Protein AF-0000000073274415 (afdb_homodimer)

Foldseek 3Di:
DPDQQWAAAEEEEPDPAFFPLVVLLVVLCCVLCVVQVQDCVCVVVDPDCPQPQVLVVLVRSCVVGNGDDDDSVVSNVSSLVSSLVVCLVVVGGFPQNCVLLVQCVVVNHAYEYFGQHDQVSVVVNCVSVVNPVSHQYYFYCPPPPDGFVAQVRVCVSCVSVVHQLCNYEYEEADLRVQNNSVNSNHQYEYQHAPVCLPPPSCVSHPYYDPHSNPDDPVSGGD/DPDQQWAAAEEEEPDPAFFPLVVLLVVLCCVLCVVQVQDCVCVVVFPDCPQPQVLVVLVRSCVVGNGDDDDSVVSNVSSLVSSLVVCLVVVGGFPQNCVLLVQCVVVNHAYEYFGQHDQVSVVVNCVSVVNVVSHQYYFYCPPPPDGFVAQVRVCVSCVSVVHQLCNYEYEEADLRVQNNSVNSNHQYEYQHDPVCLPPPSCVSHPYYDPHSNPDDPVSGGD

pLDDT: mean 95.83, std 7.49, range [30.83, 98.94]

Structure (mmCIF, N/CA/C/O backbone):
data_AF-0000000073274415-model_v1
#
loop_
_entity.id
_entity.type
_entity.pdbx_description
1 polymer Phosphatase
#
loop_
_atom_site.group_PDB
_atom_site.id
_atom_site.type_symbol
_atom_site.label_atom_id
_atom_site.label_alt_id
_atom_site.label_comp_id
_atom_site.label_asym_id
_atom_site.label_entity_id
_atom_site.label_seq_id
_atom_site.pdbx_PDB_ins_code
_atom_site.Cartn_x
_atom_site.Cartn_y
_atom_site.Cartn_z
_atom_site.occupancy
_atom_site.B_iso_or_equiv
_atom_site.auth_seq_id
_atom_site.auth_comp_id
_atom_site.auth_asym_id
_atom_site.auth_atom_id
_atom_site.pdbx_PDB_model_num
ATOM 1 N N . MET A 1 1 ? 24.406 15.711 -7.355 1 30.83 1 MET A N 1
ATOM 2 C CA . MET A 1 1 ? 23.922 14.336 -7.504 1 30.83 1 MET A CA 1
ATOM 3 C C . MET A 1 1 ? 22.609 14.133 -6.77 1 30.83 1 MET A C 1
ATOM 5 O O . MET A 1 1 ? 22.484 14.484 -5.598 1 30.83 1 MET A O 1
ATOM 9 N N . SER A 1 2 ? 21.469 14.266 -7.465 1 41.31 2 SER A N 1
ATOM 10 C CA . SER A 1 2 ? 20.156 14.062 -6.863 1 41.31 2 SER A CA 1
ATOM 11 C C . SER A 1 2 ? 20.156 12.867 -5.922 1 41.31 2 SER A C 1
ATOM 13 O O . SER A 1 2 ? 20.688 11.805 -6.262 1 41.31 2 SER A O 1
ATOM 15 N N . PHE A 1 3 ? 20.328 13.109 -4.688 1 52.19 3 PHE A N 1
ATOM 16 C CA . PHE A 1 3 ? 20.453 12.039 -3.697 1 52.19 3 PHE A CA 1
ATOM 17 C C . PHE A 1 3 ? 19.406 10.953 -3.947 1 52.19 3 PHE A C 1
ATOM 19 O O . PHE A 1 3 ? 18.203 11.234 -4.008 1 52.19 3 PHE A O 1
ATOM 26 N N . LYS A 1 4 ? 19.812 9.984 -4.641 1 68.94 4 LYS A N 1
ATOM 27 C CA . LYS A 1 4 ? 19.016 8.758 -4.77 1 68.94 4 LYS A CA 1
ATOM 28 C C . LYS A 1 4 ? 19.484 7.695 -3.781 1 68.94 4 LYS A C 1
ATOM 30 O O . LYS A 1 4 ? 20.688 7.445 -3.654 1 68.94 4 LYS A O 1
ATOM 35 N N . LEU A 1 5 ? 18.625 7.34 -2.965 1 81.69 5 LEU A N 1
ATOM 36 C CA . LEU A 1 5 ? 19 6.273 -2.041 1 81.69 5 LEU A CA 1
ATOM 37 C C . LEU A 1 5 ? 19.5 5.043 -2.799 1 81.69 5 LEU A C 1
ATOM 39 O O . LEU A 1 5 ? 18.906 4.645 -3.801 1 81.69 5 LEU A O 1
ATOM 43 N N . PRO A 1 6 ? 20.688 4.602 -2.436 1 91.06 6 PRO A N 1
ATOM 44 C CA . PRO A 1 6 ? 21.2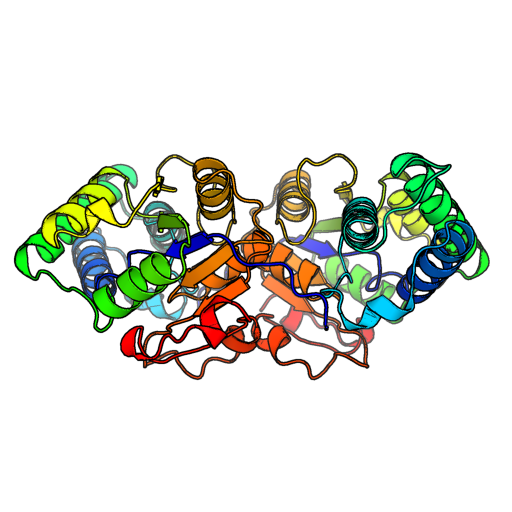5 3.465 -3.162 1 91.06 6 PRO A CA 1
ATOM 45 C C . PRO A 1 6 ? 20.391 2.209 -3.059 1 91.06 6 PRO A C 1
ATOM 47 O O . PRO A 1 6 ? 19.859 1.899 -1.981 1 91.06 6 PRO A O 1
ATOM 50 N N . ILE A 1 7 ? 20.266 1.535 -4.113 1 97.06 7 ILE A N 1
ATOM 51 C CA . ILE A 1 7 ? 19.578 0.253 -4.137 1 97.06 7 ILE A CA 1
ATOM 52 C C . ILE A 1 7 ? 20.547 -0.872 -3.82 1 97.06 7 ILE A C 1
ATOM 54 O O . ILE A 1 7 ? 21.625 -0.966 -4.438 1 97.06 7 ILE A O 1
ATOM 58 N N . GLU A 1 8 ? 20.109 -1.743 -2.85 1 98.38 8 GLU A N 1
ATOM 59 C CA . GLU A 1 8 ? 21.016 -2.785 -2.375 1 98.38 8 GLU A CA 1
ATOM 60 C C . GLU A 1 8 ? 20.422 -4.172 -2.572 1 98.38 8 GLU A C 1
ATOM 62 O O . GLU A 1 8 ? 21.125 -5.18 -2.488 1 98.38 8 GLU A O 1
ATOM 67 N N . ALA A 1 9 ? 19.156 -4.242 -2.854 1 98.88 9 ALA A N 1
ATOM 68 C CA . ALA A 1 9 ? 18.484 -5.531 -2.973 1 98.88 9 ALA A CA 1
ATOM 69 C C . ALA A 1 9 ? 17.344 -5.465 -3.984 1 98.88 9 ALA A C 1
ATOM 71 O O . ALA A 1 9 ? 16.734 -4.41 -4.172 1 98.88 9 ALA A O 1
ATOM 72 N N . ALA A 1 10 ? 17.125 -6.543 -4.645 1 98.94 10 ALA A N 1
ATOM 73 C CA . ALA A 1 10 ? 15.992 -6.75 -5.551 1 98.94 10 ALA A CA 1
ATOM 74 C C . ALA A 1 10 ? 15.078 -7.863 -5.047 1 98.94 10 ALA A C 1
ATOM 76 O O . ALA A 1 10 ? 15.539 -8.977 -4.766 1 98.94 10 ALA A O 1
ATOM 77 N N . ILE A 1 11 ? 13.852 -7.574 -4.91 1 98.94 11 ILE A N 1
ATOM 78 C CA . ILE A 1 11 ? 12.883 -8.547 -4.426 1 98.94 11 ILE A CA 1
ATOM 79 C C . ILE A 1 11 ? 11.883 -8.875 -5.531 1 98.94 11 ILE A C 1
ATOM 81 O O . ILE A 1 11 ? 11.188 -7.992 -6.039 1 98.94 11 ILE A O 1
ATOM 85 N N . PHE A 1 12 ? 11.781 -10.141 -5.906 1 98.94 12 PHE A N 1
ATOM 86 C CA . PHE A 1 12 ? 10.977 -10.609 -7.027 1 98.94 12 PHE A CA 1
ATOM 87 C C . PHE A 1 12 ? 9.695 -11.273 -6.535 1 98.94 12 PHE A C 1
ATOM 89 O O . PHE A 1 12 ? 9.719 -12.031 -5.562 1 98.94 12 PHE A O 1
ATOM 96 N N . ASP A 1 13 ? 8.656 -11.008 -7.254 1 98.81 13 ASP A N 1
ATOM 97 C CA . ASP A 1 13 ? 7.473 -11.859 -7.168 1 98.81 13 ASP A CA 1
ATOM 98 C C . ASP A 1 13 ? 7.676 -13.164 -7.93 1 98.81 13 ASP A C 1
ATOM 100 O O . ASP A 1 13 ? 8.695 -13.352 -8.594 1 98.81 13 ASP A O 1
ATOM 104 N N . MET A 1 14 ? 6.723 -14.109 -7.672 1 98.75 14 MET A N 1
ATOM 105 C CA . MET A 1 14 ? 6.855 -15.367 -8.398 1 98.75 14 MET A CA 1
ATOM 106 C C . MET A 1 14 ? 5.789 -15.484 -9.484 1 98.75 14 MET A C 1
ATOM 108 O O . MET A 1 14 ? 6.086 -15.344 -10.672 1 98.75 14 MET A O 1
ATOM 112 N N . ASP A 1 15 ? 4.512 -15.562 -9.062 1 98.31 15 ASP A N 1
ATOM 113 C CA . ASP A 1 15 ? 3.4 -15.82 -9.977 1 98.31 15 ASP A CA 1
ATOM 114 C C . ASP A 1 15 ? 3.145 -14.617 -10.883 1 98.31 15 ASP A C 1
ATOM 116 O O . ASP A 1 15 ? 2.85 -13.523 -10.398 1 98.31 15 ASP A O 1
ATOM 120 N N . GLY A 1 16 ? 3.283 -14.867 -12.172 1 97.75 16 GLY A N 1
ATOM 121 C CA . GLY A 1 16 ? 3.059 -13.82 -13.148 1 97.75 16 GLY A CA 1
ATOM 122 C C . GLY A 1 16 ? 4.309 -13.023 -13.469 1 97.75 16 GLY A C 1
ATOM 123 O O . GLY A 1 16 ? 4.301 -12.172 -14.359 1 97.75 16 GLY A O 1
ATOM 124 N N . LEU A 1 17 ? 5.40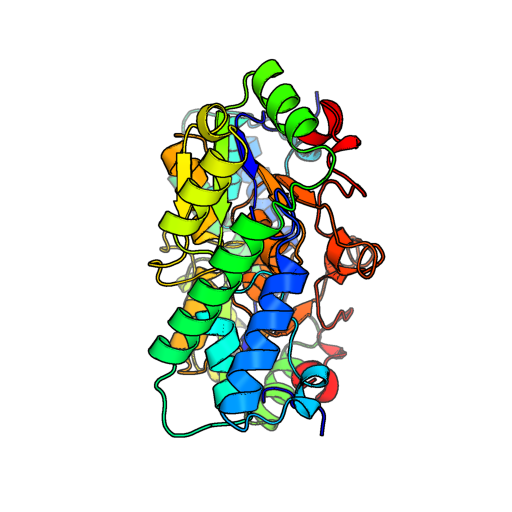6 -13.336 -12.719 1 98.62 17 LEU A N 1
ATOM 125 C CA . LEU A 1 17 ? 6.66 -12.617 -12.938 1 98.62 17 LEU A CA 1
ATOM 126 C C . LEU A 1 17 ? 7.781 -13.586 -13.297 1 98.62 17 LEU A C 1
ATOM 128 O O . LEU A 1 17 ? 8.398 -13.461 -14.352 1 98.62 17 LEU A O 1
ATOM 132 N N . LEU A 1 18 ? 8.086 -14.602 -12.445 1 98.75 18 LEU A N 1
ATOM 133 C CA . LEU A 1 18 ? 9.078 -15.617 -12.766 1 98.75 18 LEU A CA 1
ATOM 134 C C . LEU A 1 18 ? 8.477 -16.719 -13.633 1 98.75 18 LEU A C 1
ATOM 136 O O . LEU A 1 18 ? 9.117 -17.219 -14.555 1 98.75 18 LEU A O 1
ATOM 140 N N . ILE A 1 19 ? 7.23 -17.047 -13.258 1 98.62 19 ILE A N 1
ATOM 141 C CA . ILE A 1 19 ? 6.547 -18.094 -14.008 1 98.62 19 ILE A CA 1
ATOM 142 C C . ILE A 1 19 ? 5.176 -17.594 -14.461 1 98.62 19 ILE A C 1
ATOM 144 O O . ILE A 1 19 ? 4.543 -16.781 -13.766 1 98.62 19 ILE A O 1
ATOM 148 N N . ASP A 1 20 ? 4.691 -18.141 -15.578 1 97.88 20 ASP A N 1
ATOM 149 C CA . ASP A 1 20 ? 3.352 -17.859 -16.078 1 97.88 20 ASP A CA 1
ATOM 150 C C . ASP A 1 20 ? 2.324 -18.797 -15.445 1 97.88 20 ASP A C 1
ATOM 152 O O . ASP A 1 20 ? 1.723 -19.625 -16.141 1 97.88 20 ASP A O 1
ATOM 156 N N . SER A 1 21 ? 2.076 -18.594 -14.211 1 97.56 21 SER A N 1
ATOM 157 C CA . SER A 1 21 ? 1.204 -19.484 -13.445 1 97.56 21 SER A CA 1
ATOM 158 C C . SER A 1 21 ? -0.229 -18.969 -13.422 1 97.56 21 SER A C 1
ATOM 160 O O . SER A 1 21 ? -1.149 -19.688 -13.031 1 97.56 21 SER A O 1
ATOM 162 N N . GLU A 1 22 ? -0.501 -17.734 -13.859 1 95.94 22 GLU A N 1
ATOM 163 C CA . GLU A 1 22 ? -1.803 -17.078 -13.734 1 95.94 22 GLU A CA 1
ATOM 164 C C . GLU A 1 22 ? -2.889 -17.875 -14.453 1 95.94 22 GLU A C 1
ATOM 166 O O . GLU A 1 22 ? -3.969 -18.094 -13.906 1 95.94 22 GLU A O 1
ATOM 171 N N . PRO A 1 23 ? -2.615 -18.422 -15.68 1 96.25 23 PRO A N 1
ATOM 172 C CA . PRO A 1 23 ? -3.625 -19.25 -16.344 1 96.25 23 PRO A CA 1
ATOM 173 C C . PRO A 1 23 ? -3.928 -20.531 -15.562 1 96.25 23 PRO A C 1
ATOM 175 O O . PRO A 1 23 ? -5.055 -21.031 -15.617 1 96.25 23 PRO A O 1
ATOM 178 N N . PHE A 1 24 ? -2.943 -21.078 -14.844 1 97.94 24 PHE A N 1
ATOM 179 C CA . PHE A 1 24 ? -3.152 -22.297 -14.062 1 97.94 24 PHE A CA 1
ATOM 180 C C . PHE A 1 24 ? -4.02 -22 -12.836 1 97.94 24 PHE A C 1
ATOM 182 O O . PHE A 1 24 ? -4.875 -22.812 -12.477 1 97.94 24 PHE A O 1
ATOM 189 N N . TRP A 1 25 ? -3.836 -20.891 -12.195 1 96.94 25 TRP A N 1
ATOM 190 C CA . TRP A 1 25 ? -4.699 -20.484 -11.086 1 96.94 25 TRP A CA 1
ATOM 191 C C . TRP A 1 25 ? -6.141 -20.312 -11.555 1 96.94 25 TRP A C 1
ATOM 193 O O . TRP A 1 25 ? -7.07 -20.797 -10.906 1 96.94 25 TRP A O 1
ATOM 203 N N . ALA A 1 26 ? -6.277 -19.641 -12.68 1 94.75 26 ALA A N 1
ATOM 204 C CA . ALA A 1 26 ? -7.609 -19.453 -13.25 1 94.75 26 ALA A CA 1
ATOM 205 C C . ALA A 1 26 ? -8.273 -20.797 -13.531 1 94.75 26 ALA A C 1
ATOM 207 O O . ALA A 1 26 ? -9.445 -21 -13.227 1 94.75 26 ALA A O 1
ATOM 208 N N . GLN A 1 27 ? -7.527 -21.672 -14.117 1 96.81 27 GLN A N 1
ATOM 209 C CA . GLN A 1 27 ? -8.031 -23 -14.43 1 96.81 27 GLN A CA 1
ATOM 210 C C . GLN A 1 27 ? -8.422 -23.75 -13.164 1 96.81 27 GLN A C 1
ATOM 212 O O . GLN A 1 27 ? -9.5 -24.359 -13.102 1 96.81 27 GLN A O 1
ATOM 217 N N . ALA A 1 28 ? -7.535 -23.766 -12.203 1 97.38 28 ALA A N 1
ATOM 218 C CA . ALA A 1 28 ? -7.801 -24.453 -10.938 1 97.38 28 ALA A CA 1
ATOM 219 C C . ALA A 1 28 ? -9.047 -23.891 -10.258 1 97.38 28 ALA A C 1
ATOM 221 O O . ALA A 1 28 ? -9.883 -24.641 -9.766 1 97.38 28 ALA A O 1
ATOM 222 N N . GLU A 1 29 ? -9.195 -22.547 -10.219 1 95.5 29 GLU A N 1
ATOM 223 C CA . GLU A 1 29 ? -10.375 -21.906 -9.664 1 95.5 29 GLU A CA 1
ATOM 224 C C . GLU A 1 29 ? -11.648 -22.344 -10.375 1 95.5 29 GLU A C 1
ATOM 226 O O . GLU A 1 29 ? -12.625 -22.734 -9.734 1 95.5 29 GLU A O 1
ATOM 231 N N . HIS A 1 30 ? -11.578 -22.297 -11.672 1 95.12 30 HIS A N 1
ATOM 232 C CA . HIS A 1 30 ? -12.734 -22.703 -12.469 1 95.12 30 HIS A CA 1
ATOM 233 C C . HIS A 1 30 ? -13.133 -24.156 -12.172 1 95.12 30 HIS A C 1
ATOM 235 O O . HIS A 1 30 ? -14.312 -24.438 -11.961 1 95.12 30 HIS A O 1
ATOM 241 N N . GLU A 1 31 ? -12.195 -25.047 -12.172 1 96.69 31 GLU A N 1
ATOM 242 C CA . GLU A 1 31 ? -12.453 -26.469 -11.945 1 96.69 31 GLU A CA 1
ATOM 243 C C . GLU A 1 31 ? -13.047 -26.703 -10.555 1 96.69 31 GLU A C 1
ATOM 245 O O . GLU A 1 31 ? -14.062 -27.391 -10.422 1 96.69 31 GLU A O 1
ATOM 250 N N . VAL A 1 32 ? -12.484 -26.109 -9.531 1 96.56 32 VAL A N 1
ATOM 251 C CA . VAL A 1 32 ? -12.906 -26.344 -8.148 1 96.56 32 VAL A CA 1
ATOM 252 C C . VAL A 1 32 ? -14.258 -25.672 -7.902 1 96.56 32 VAL A C 1
ATOM 254 O O . VAL A 1 32 ? -15.18 -26.281 -7.379 1 96.56 32 VAL A O 1
ATOM 257 N N . PHE A 1 33 ? -14.453 -24.438 -8.32 1 95.69 33 PHE A N 1
ATOM 258 C CA . PHE A 1 33 ? -15.68 -23.688 -8.07 1 95.69 33 PHE A CA 1
ATOM 259 C C . PHE A 1 33 ? -16.844 -24.312 -8.836 1 95.69 33 PHE A C 1
ATOM 261 O O . PHE A 1 33 ? -17.969 -24.359 -8.328 1 95.69 33 PHE A O 1
ATOM 268 N N . ALA A 1 34 ? -16.531 -24.781 -10.023 1 94.19 34 ALA A N 1
ATOM 269 C CA . ALA A 1 34 ? -17.578 -25.453 -10.797 1 94.19 34 ALA A CA 1
ATOM 270 C C . ALA A 1 34 ? -18.094 -26.688 -10.055 1 94.19 34 ALA A C 1
ATOM 272 O O . ALA A 1 34 ? -19.312 -26.922 -10.016 1 94.19 34 ALA A O 1
ATOM 273 N N . GLN A 1 35 ? -17.234 -27.406 -9.508 1 95.38 35 GLN A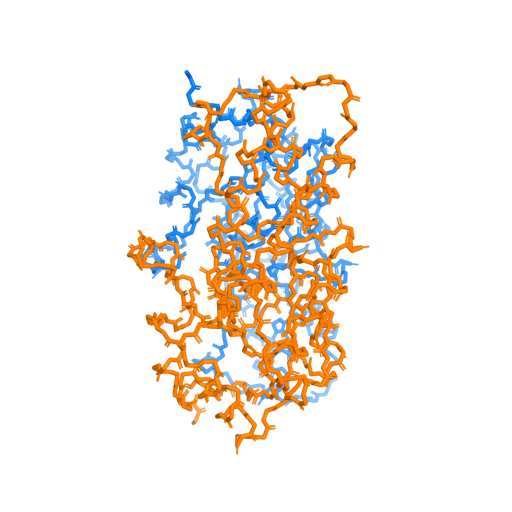 N 1
ATOM 274 C CA . GLN A 1 35 ? -17.609 -28.609 -8.766 1 95.38 35 GLN A CA 1
ATOM 275 C C . GLN A 1 35 ? -18.406 -28.25 -7.512 1 95.38 35 GLN A C 1
ATOM 277 O O . GLN A 1 35 ? -19.234 -29.031 -7.059 1 95.38 35 GLN A O 1
ATOM 282 N N . LEU A 1 36 ? -18.219 -27.062 -7.02 1 95.56 36 LEU A N 1
ATOM 283 C CA . LEU A 1 36 ? -18.844 -26.656 -5.762 1 95.56 36 LEU A CA 1
ATOM 284 C C . LEU A 1 36 ? -20.141 -25.906 -6.012 1 95.56 36 LEU A C 1
ATOM 286 O O . LEU A 1 36 ? -20.812 -25.484 -5.066 1 95.56 36 LEU A O 1
ATOM 290 N N . GLY A 1 37 ? -20.453 -25.672 -7.289 1 95.19 37 GLY A N 1
ATOM 291 C CA . GLY A 1 37 ? -21.688 -25 -7.629 1 95.19 37 GLY A CA 1
ATOM 292 C C . GLY A 1 37 ? -21.609 -23.5 -7.516 1 95.19 37 GLY A C 1
ATOM 293 O O . GLY A 1 37 ? -22.625 -22.812 -7.383 1 95.19 37 GLY A O 1
ATOM 294 N N . VAL A 1 38 ? -20.422 -23 -7.445 1 94.56 38 VAL A N 1
ATOM 295 C CA . VAL A 1 38 ? -20.219 -21.547 -7.391 1 94.56 38 VAL A CA 1
ATOM 296 C C . VAL A 1 38 ? -20.688 -20.922 -8.695 1 94.56 38 VAL A C 1
ATOM 298 O O . VAL A 1 38 ? -20.422 -21.438 -9.781 1 94.56 38 VAL A O 1
ATOM 301 N N . ASP A 1 39 ? -21.375 -19.844 -8.664 1 93.38 39 ASP A N 1
ATOM 302 C CA . ASP A 1 39 ? -21.844 -19.109 -9.828 1 93.38 39 ASP A CA 1
ATOM 303 C C . ASP A 1 39 ? -20.719 -18.281 -10.461 1 93.38 39 ASP A C 1
ATOM 305 O O . ASP A 1 39 ? -20.516 -17.125 -10.109 1 93.38 39 ASP A O 1
ATOM 309 N N . LEU A 1 40 ? -20.109 -18.781 -11.391 1 91.31 40 LEU A N 1
ATOM 310 C CA . LEU A 1 40 ? -18.922 -18.188 -12 1 91.31 40 LEU A CA 1
ATOM 311 C C . LEU A 1 40 ? -19.312 -16.984 -12.867 1 91.31 40 LEU A C 1
ATOM 313 O O . LEU A 1 40 ? -18.438 -16.203 -13.266 1 91.31 40 LEU A O 1
ATOM 317 N N . SER A 1 41 ? -20.547 -16.812 -13.164 1 89.5 41 SER A N 1
ATOM 318 C CA . SER A 1 41 ? -21 -15.672 -13.945 1 89.5 41 SER A CA 1
ATOM 319 C C . SER A 1 41 ? -20.828 -14.375 -13.18 1 89.5 41 SER A C 1
ATOM 321 O O . SER A 1 41 ? -20.891 -13.289 -13.758 1 89.5 41 SER A O 1
ATOM 323 N N . LEU A 1 42 ? -20.5 -14.508 -11.93 1 88.81 42 LEU A N 1
ATOM 324 C CA . LEU A 1 42 ? -20.328 -13.336 -11.07 1 88.81 42 LEU A CA 1
ATOM 325 C C . LEU A 1 42 ? -18.922 -12.781 -11.18 1 88.81 42 LEU A C 1
ATOM 327 O O . LEU A 1 42 ? -18.609 -11.742 -10.578 1 88.81 42 LEU A O 1
ATOM 331 N N . ALA A 1 43 ? -18.078 -13.383 -11.945 1 86.69 43 ALA A N 1
ATOM 332 C CA . ALA A 1 43 ? -16.672 -13.031 -12.023 1 86.69 43 ALA A CA 1
ATOM 333 C C . ALA A 1 43 ? -16.484 -11.57 -12.422 1 86.69 43 ALA A C 1
ATOM 335 O O . ALA A 1 43 ? -15.625 -10.875 -11.875 1 86.69 43 ALA A O 1
ATOM 336 N N . ASP A 1 44 ? -17.297 -11.086 -13.258 1 83.19 44 ASP A N 1
ATOM 337 C CA . ASP A 1 44 ? -17.172 -9.719 -13.773 1 83.19 44 ASP A CA 1
ATOM 338 C C . ASP A 1 44 ? -17.516 -8.695 -12.695 1 83.19 44 ASP A C 1
ATOM 340 O O . ASP A 1 44 ? -17.156 -7.523 -12.812 1 83.19 44 ASP A O 1
ATOM 344 N N . SER A 1 45 ? -18.203 -9.164 -11.719 1 80.38 45 SER A N 1
ATOM 345 C CA . SER A 1 45 ? -18.625 -8.258 -10.656 1 80.38 45 SER A CA 1
ATOM 346 C C . SER A 1 45 ? -17.656 -8.289 -9.492 1 80.38 45 SER A C 1
ATOM 348 O O . SER A 1 45 ? -17.797 -7.516 -8.539 1 80.38 45 SER A O 1
ATOM 350 N N . MET A 1 46 ? -16.672 -9.102 -9.617 1 84.06 46 MET A N 1
ATOM 351 C CA . MET A 1 46 ? -15.703 -9.258 -8.539 1 84.06 46 MET A CA 1
ATOM 352 C C . MET A 1 46 ? -14.555 -8.266 -8.68 1 84.06 46 MET A C 1
ATOM 354 O O . MET A 1 46 ? -14.211 -7.863 -9.789 1 84.06 46 MET A O 1
ATOM 358 N N . PRO A 1 47 ? -14.008 -7.793 -7.492 1 81.88 47 PRO A N 1
ATOM 359 C CA . PRO A 1 47 ? -12.781 -7.004 -7.602 1 81.88 47 PRO A CA 1
ATOM 360 C C . PRO A 1 47 ? -11.633 -7.789 -8.234 1 81.88 47 PRO A C 1
ATOM 362 O O . PRO A 1 47 ? -11.727 -9.008 -8.398 1 81.88 47 PRO A O 1
ATOM 365 N N . ASP A 1 48 ? -10.617 -7.016 -8.617 1 84.12 48 ASP A N 1
ATOM 366 C CA . ASP A 1 48 ? -9.406 -7.652 -9.125 1 84.12 48 ASP A CA 1
ATOM 367 C C . ASP A 1 48 ? -8.781 -8.562 -8.07 1 84.12 48 ASP A C 1
ATOM 369 O O . ASP A 1 48 ? -8.516 -8.125 -6.945 1 84.12 48 ASP A O 1
ATOM 373 N N . THR A 1 49 ? -8.508 -9.797 -8.5 1 88.31 49 THR A N 1
ATOM 374 C CA . THR A 1 49 ? -8 -10.758 -7.523 1 88.31 49 THR A CA 1
ATOM 375 C C . THR A 1 49 ? -6.57 -11.164 -7.859 1 88.31 49 THR A C 1
ATOM 377 O O . THR A 1 49 ? -5.953 -11.938 -7.125 1 88.31 49 THR A O 1
ATOM 380 N N . VAL A 1 50 ? -6.078 -10.656 -9.016 1 88.44 50 VAL A N 1
ATOM 381 C CA . VAL A 1 50 ? -4.715 -11.023 -9.383 1 88.44 50 VAL A CA 1
ATOM 382 C C . VAL A 1 50 ? -3.736 -10.531 -8.32 1 88.44 50 VAL A C 1
ATOM 384 O O . VAL A 1 50 ? -3.818 -9.383 -7.879 1 88.44 50 VAL A O 1
ATOM 387 N N . GLY A 1 51 ? -2.867 -11.453 -7.875 1 90.31 51 GLY A N 1
ATOM 388 C CA . GLY A 1 51 ? -1.877 -11.117 -6.863 1 90.31 51 GLY A CA 1
ATOM 389 C C . GLY A 1 51 ? -2.348 -11.406 -5.449 1 90.31 51 GLY A C 1
ATOM 390 O O . GLY A 1 51 ? -1.546 -11.414 -4.512 1 90.31 51 GLY A O 1
ATOM 391 N N . LEU A 1 52 ? -3.652 -11.648 -5.262 1 94.12 52 LEU A N 1
ATOM 392 C CA . LEU A 1 52 ? -4.164 -11.992 -3.936 1 94.12 52 LEU A CA 1
ATOM 393 C C . LEU A 1 52 ? -3.783 -13.422 -3.559 1 94.12 52 LEU A C 1
ATOM 395 O O . LEU A 1 52 ? -3.701 -14.297 -4.422 1 94.12 52 LEU A O 1
ATOM 399 N N . ARG A 1 53 ? -3.584 -13.531 -2.264 1 96.75 53 ARG A N 1
ATOM 400 C CA . ARG A 1 53 ? -3.432 -14.891 -1.763 1 96.75 53 ARG A CA 1
ATOM 401 C C . ARG A 1 53 ? -4.699 -15.703 -1.999 1 96.75 53 ARG A C 1
ATOM 403 O O . ARG A 1 53 ? -5.809 -15.188 -1.866 1 96.75 53 ARG A O 1
ATOM 410 N N . ILE A 1 54 ? -4.535 -16.984 -2.238 1 97.12 54 ILE A N 1
ATOM 411 C CA . ILE A 1 54 ? -5.621 -17.828 -2.729 1 97.12 54 ILE A CA 1
ATOM 412 C C . ILE A 1 54 ? -6.73 -17.906 -1.682 1 97.12 54 ILE A C 1
ATOM 414 O O . ILE A 1 54 ? -7.914 -17.969 -2.025 1 97.12 54 ILE A O 1
ATOM 418 N N . ASP A 1 55 ? -6.465 -17.891 -0.413 1 97 55 ASP A N 1
ATOM 419 C CA . ASP A 1 55 ? -7.52 -17.938 0.595 1 97 55 ASP A CA 1
ATOM 420 C C . ASP A 1 55 ? -8.391 -16.688 0.534 1 97 55 ASP A C 1
ATOM 422 O O . ASP A 1 55 ? -9.578 -16.734 0.838 1 97 55 ASP A O 1
ATOM 426 N N . GLN A 1 56 ? -7.793 -15.578 0.163 1 94.56 56 GLN A N 1
ATOM 427 C CA . GLN A 1 56 ? -8.547 -14.336 0.02 1 94.56 56 GLN A CA 1
ATOM 428 C C . GLN A 1 56 ? -9.484 -14.398 -1.186 1 94.56 56 GLN A C 1
ATOM 430 O O . GLN A 1 56 ? -10.609 -13.906 -1.13 1 94.56 56 GLN A O 1
ATOM 435 N N . VAL A 1 57 ? -9 -14.992 -2.264 1 94.94 57 VAL A N 1
ATOM 436 C CA . VAL A 1 57 ? -9.836 -15.188 -3.443 1 94.94 57 VAL A CA 1
ATOM 437 C C . VAL A 1 57 ? -11.031 -16.062 -3.088 1 94.94 57 VAL A C 1
ATOM 439 O O . VAL A 1 57 ? -12.172 -15.727 -3.412 1 94.94 57 VAL A O 1
ATOM 442 N N . ILE A 1 58 ? -10.75 -17.125 -2.391 1 96.25 58 ILE A N 1
ATOM 443 C CA . ILE A 1 58 ? -11.789 -18.078 -1.997 1 96.25 58 ILE A CA 1
ATOM 444 C C . ILE A 1 58 ? -12.805 -17.375 -1.093 1 96.25 58 ILE A C 1
ATOM 446 O O . ILE A 1 58 ? -14.016 -17.547 -1.267 1 96.25 58 ILE A O 1
ATOM 450 N N . GLU A 1 59 ? -12.305 -16.641 -0.176 1 94 59 GLU A N 1
ATOM 451 C CA . GLU A 1 59 ? -13.188 -15.945 0.748 1 94 59 GLU A CA 1
ATOM 452 C C . GLU A 1 59 ? -14.125 -14.992 0.002 1 94 59 GLU A C 1
ATOM 454 O O . GLU A 1 59 ? -15.312 -14.906 0.321 1 94 59 GLU A O 1
ATOM 459 N N . LEU A 1 60 ? -13.625 -14.273 -0.961 1 91.31 60 LEU A N 1
ATOM 460 C CA . LEU A 1 60 ? -14.43 -13.352 -1.756 1 91.31 60 LEU A CA 1
ATOM 461 C C . LEU A 1 60 ? -15.523 -14.094 -2.512 1 91.31 60 LEU A C 1
ATOM 463 O O . LEU A 1 60 ? -16.688 -13.672 -2.514 1 91.31 60 LEU A O 1
ATOM 467 N N . TRP A 1 61 ? -15.164 -15.219 -3.1 1 93.06 61 TRP A N 1
ATOM 468 C CA . TRP A 1 61 ? -16.141 -16.016 -3.85 1 93.06 61 TRP A CA 1
ATOM 469 C C . TRP A 1 61 ? -17.188 -16.609 -2.918 1 93.06 61 TRP A C 1
ATOM 471 O O . TRP A 1 61 ? -18.375 -16.656 -3.258 1 93.06 61 TRP A O 1
ATOM 481 N N . TYR A 1 62 ? -16.703 -17.031 -1.75 1 94.56 62 TYR A N 1
ATOM 482 C CA . TYR A 1 62 ? -17.641 -17.609 -0.792 1 94.56 62 TYR A CA 1
ATOM 483 C C . TYR A 1 62 ? -18.672 -16.594 -0.324 1 94.56 62 TYR A C 1
ATOM 485 O O . TYR A 1 62 ? -19.828 -16.938 -0.066 1 94.56 62 TYR A O 1
ATOM 493 N N . GLN A 1 63 ? -18.266 -15.406 -0.205 1 88.44 63 GLN A N 1
ATOM 494 C CA . GLN A 1 63 ? -19.156 -14.336 0.233 1 88.44 63 GLN A CA 1
ATOM 495 C C . GLN A 1 63 ? -20.266 -14.094 -0.786 1 88.44 63 GLN A C 1
ATOM 497 O O . GLN A 1 63 ? -21.406 -13.805 -0.413 1 88.44 63 GLN A O 1
ATOM 502 N N . VAL A 1 64 ? -19.969 -14.281 -2.041 1 88.69 64 VAL A N 1
ATOM 503 C CA . VAL A 1 64 ? -20.922 -13.891 -3.07 1 88.69 64 VAL A CA 1
ATOM 504 C C . VAL A 1 64 ? -21.672 -15.125 -3.561 1 88.69 64 VAL A C 1
ATOM 506 O O . VAL A 1 64 ? -22.797 -15.008 -4.082 1 88.69 64 VAL A O 1
ATOM 509 N N . SER A 1 65 ? -21.062 -16.203 -3.475 1 92.94 65 SER A N 1
ATOM 510 C CA . SER A 1 65 ? -21.656 -17.484 -3.877 1 92.94 65 SER A CA 1
ATOM 511 C C . SER A 1 65 ? -21.25 -18.609 -2.924 1 92.94 65 SER A C 1
ATOM 513 O O . SER A 1 65 ? -20.422 -19.438 -3.262 1 92.94 65 SER A O 1
ATOM 515 N N . PRO A 1 66 ? -21.922 -18.641 -1.807 1 94.56 66 PRO A N 1
ATOM 516 C CA . PRO A 1 66 ? -21.562 -19.672 -0.828 1 94.56 66 PRO A CA 1
ATOM 517 C C . PRO A 1 66 ? -21.844 -21.094 -1.336 1 94.56 66 PRO A C 1
ATOM 519 O O . PRO A 1 66 ? -22.703 -21.281 -2.191 1 94.56 66 PRO A O 1
ATOM 522 N N . TRP A 1 67 ? -21.047 -21.953 -0.915 1 96.44 67 TRP A N 1
ATOM 523 C CA . TRP A 1 67 ? -21.234 -23.344 -1.291 1 96.44 67 TRP A CA 1
ATOM 524 C C . TRP A 1 67 ? -21.234 -24.25 -0.06 1 96.44 67 TRP A C 1
ATOM 526 O O . TRP A 1 67 ? -20.984 -23.797 1.055 1 96.44 67 TRP A O 1
ATOM 536 N N . GLN A 1 68 ? -21.672 -25.516 -0.269 1 92.94 68 GLN A N 1
ATOM 537 C CA . GLN A 1 68 ? -21.641 -26.547 0.772 1 92.94 68 GLN A CA 1
ATOM 538 C C . GLN A 1 68 ? -20.766 -27.719 0.365 1 92.94 68 GLN A C 1
ATOM 540 O O . GLN A 1 68 ? -20.344 -27.812 -0.788 1 92.94 68 GLN A O 1
ATOM 545 N N . GLY A 1 69 ? -20.422 -28.625 1.41 1 89.94 69 GLY A N 1
ATOM 546 C CA . GLY A 1 69 ? -19.719 -29.859 1.106 1 89.94 69 GLY A CA 1
ATOM 547 C C . GLY A 1 69 ? -18.266 -29.844 1.51 1 89.94 69 GLY A C 1
ATOM 548 O O . GLY A 1 69 ? -17.766 -30.797 2.109 1 89.94 69 GLY A O 1
ATOM 549 N N . VAL A 1 70 ? -17.547 -28.766 0.988 1 94.81 70 VAL A N 1
ATOM 550 C CA . VAL A 1 70 ? -16.141 -28.688 1.345 1 94.81 70 VAL A CA 1
ATOM 551 C C . VAL A 1 70 ? -15.844 -27.375 2.057 1 94.81 70 VAL A C 1
ATOM 553 O O . VAL A 1 70 ? -16.5 -26.359 1.8 1 94.81 70 VAL A O 1
ATOM 556 N N . THR A 1 71 ? -14.883 -27.5 2.963 1 97.44 71 THR A N 1
ATOM 557 C CA . THR A 1 71 ? -14.469 -26.281 3.648 1 97.44 71 THR A CA 1
ATOM 558 C C . THR A 1 71 ? -13.664 -25.391 2.713 1 97.44 71 THR A C 1
ATOM 560 O O . THR A 1 71 ? -13.18 -25.844 1.677 1 97.44 71 THR A O 1
ATOM 563 N N . GLN A 1 72 ? -13.531 -24.125 3.029 1 97.56 72 GLN A N 1
ATOM 564 C CA . GLN A 1 72 ? -12.68 -23.203 2.281 1 97.56 72 GLN A CA 1
ATOM 565 C C . GLN A 1 72 ? -11.234 -23.672 2.256 1 97.56 72 GLN A C 1
ATOM 567 O O . GLN A 1 72 ? -10.547 -23.547 1.241 1 97.56 72 GLN A O 1
ATOM 572 N N . GLN A 1 73 ? -10.828 -24.234 3.383 1 97.5 73 GLN A N 1
ATOM 573 C CA . GLN A 1 73 ? -9.469 -24.766 3.482 1 97.5 73 GLN A CA 1
ATOM 574 C C . GLN A 1 73 ? -9.25 -25.922 2.51 1 97.5 73 GLN A C 1
ATOM 576 O O . GLN A 1 73 ? -8.211 -25.984 1.854 1 97.5 73 GLN A O 1
ATOM 581 N N . GLU A 1 74 ? -10.188 -26.75 2.426 1 97.88 74 GLU A N 1
ATOM 582 C CA . GLU A 1 74 ? -10.094 -27.875 1.492 1 97.88 74 GLU A CA 1
ATOM 583 C C . GLU A 1 74 ? -10.078 -27.391 0.046 1 97.88 74 GLU A C 1
ATOM 585 O O . GLU A 1 74 ? -9.336 -27.906 -0.784 1 97.88 74 GLU A O 1
ATOM 590 N N . ALA A 1 75 ? -10.969 -26.469 -0.244 1 98 75 ALA A N 1
ATOM 591 C CA . ALA A 1 75 ? -10.977 -25.875 -1.577 1 98 75 ALA A CA 1
ATOM 592 C C . ALA A 1 75 ? -9.609 -25.297 -1.924 1 98 75 ALA A C 1
ATOM 594 O O . ALA A 1 75 ? -9.094 -25.516 -3.025 1 98 75 ALA A O 1
ATOM 595 N N . LYS A 1 76 ? -9.055 -24.609 -0.945 1 98.06 76 LYS A N 1
ATOM 596 C CA . LYS A 1 76 ? -7.73 -24.016 -1.099 1 98.06 76 LYS A CA 1
ATOM 597 C C . LYS A 1 76 ? -6.688 -25.078 -1.43 1 98.06 76 LYS A C 1
ATOM 599 O O . LYS A 1 76 ? -5.906 -24.922 -2.371 1 98.06 76 LYS A O 1
ATOM 604 N N . GLU A 1 77 ? -6.656 -26.125 -0.744 1 98 77 GLU A N 1
ATOM 605 C CA . GLU A 1 77 ? -5.68 -27.188 -0.925 1 98 77 GLU A CA 1
ATOM 606 C C . GLU A 1 77 ? -5.828 -27.844 -2.295 1 98 77 GLU A C 1
ATOM 608 O O . GLU A 1 77 ? -4.832 -28.188 -2.938 1 98 77 GLU A O 1
ATOM 613 N N . ARG A 1 78 ? -7.031 -28.016 -2.729 1 98.06 78 ARG A N 1
ATOM 614 C CA . ARG A 1 78 ? -7.289 -28.578 -4.047 1 98.06 78 ARG A CA 1
ATOM 615 C C . ARG A 1 78 ? -6.723 -27.688 -5.148 1 98.06 78 ARG A C 1
ATOM 617 O O . ARG A 1 78 ? -6.098 -28.172 -6.09 1 98.06 78 ARG A O 1
ATOM 624 N N . MET A 1 79 ? -6.957 -26.469 -4.984 1 98.12 79 MET A N 1
ATOM 625 C CA . MET A 1 79 ? -6.492 -25.516 -5.996 1 98.12 79 MET A CA 1
ATOM 626 C C . MET A 1 79 ? -4.969 -25.484 -6.039 1 98.12 79 MET A C 1
ATOM 628 O O . MET A 1 79 ? -4.375 -25.5 -7.117 1 98.12 79 MET A O 1
ATOM 632 N N . ILE A 1 80 ? -4.359 -25.422 -4.855 1 98.19 80 ILE A N 1
ATOM 633 C CA . ILE A 1 80 ? -2.904 -25.375 -4.777 1 98.19 80 ILE A CA 1
ATOM 634 C C . ILE A 1 80 ? -2.314 -26.641 -5.41 1 98.19 80 ILE A C 1
ATOM 636 O O . ILE A 1 80 ? -1.385 -26.562 -6.215 1 98.19 80 ILE A O 1
ATOM 640 N N . ALA A 1 81 ? -2.889 -27.766 -5.078 1 98.12 81 ALA A N 1
ATOM 641 C CA . ALA A 1 81 ? -2.402 -29.031 -5.621 1 98.12 81 ALA A CA 1
ATOM 642 C C . ALA A 1 81 ? -2.5 -29.047 -7.145 1 98.12 81 ALA A C 1
ATOM 644 O O . ALA A 1 81 ? -1.57 -29.484 -7.828 1 98.12 81 ALA A O 1
ATOM 645 N N . ARG A 1 82 ? -3.596 -28.594 -7.637 1 98.25 82 ARG A N 1
ATOM 646 C CA . ARG A 1 82 ? -3.82 -28.562 -9.078 1 98.25 82 ARG A CA 1
ATOM 647 C C . ARG A 1 82 ? -2.809 -27.641 -9.766 1 98.25 82 ARG A C 1
ATOM 649 O O . ARG A 1 82 ? -2.238 -28 -10.797 1 98.25 82 ARG A O 1
ATOM 656 N N . VAL A 1 83 ? -2.527 -26.5 -9.195 1 98.56 83 VAL A N 1
ATOM 657 C CA . VAL A 1 83 ? -1.622 -25.531 -9.781 1 98.56 83 VAL A CA 1
ATOM 658 C C . VAL A 1 83 ? -0.191 -26.062 -9.75 1 98.56 83 VAL A C 1
ATOM 660 O O . VAL A 1 83 ? 0.544 -25.938 -10.734 1 98.56 83 VAL A O 1
ATOM 663 N N . VAL A 1 84 ? 0.166 -26.656 -8.648 1 98.19 84 VAL A N 1
ATOM 664 C CA . VAL A 1 84 ? 1.508 -27.219 -8.531 1 98.19 84 VAL A CA 1
ATOM 665 C C . VAL A 1 84 ? 1.714 -28.281 -9.602 1 98.19 84 VAL A C 1
ATOM 667 O O . VAL A 1 84 ? 2.754 -28.312 -10.266 1 98.19 84 VAL A O 1
ATOM 670 N N . GLN A 1 85 ? 0.723 -29.094 -9.789 1 98.25 85 GLN A N 1
ATOM 671 C CA . GLN A 1 85 ? 0.78 -30.141 -10.812 1 98.25 85 GLN A CA 1
ATOM 672 C C . GLN A 1 85 ? 0.969 -29.531 -12.203 1 98.25 85 GLN A C 1
ATOM 674 O O . GLN A 1 85 ? 1.804 -30 -12.977 1 98.25 85 GLN A O 1
ATOM 679 N N . LEU A 1 86 ? 0.236 -28.531 -12.492 1 98.44 86 LEU A N 1
ATOM 680 C CA . LEU A 1 86 ? 0.297 -27.891 -13.805 1 98.44 86 LEU A CA 1
ATOM 681 C C . LEU A 1 86 ? 1.653 -27.234 -14.023 1 98.44 86 LEU A C 1
ATOM 683 O O . LEU A 1 86 ? 2.203 -27.281 -15.125 1 98.44 86 LEU A O 1
ATOM 687 N N . ILE A 1 87 ? 2.201 -26.641 -12.977 1 98.44 87 ILE A N 1
ATOM 688 C CA . ILE A 1 87 ? 3.506 -26 -13.07 1 98.44 87 ILE A CA 1
ATOM 689 C C . ILE A 1 87 ? 4.582 -27.047 -13.352 1 98.44 87 ILE A C 1
ATOM 691 O O . ILE A 1 87 ? 5.441 -26.828 -14.211 1 98.44 87 ILE A O 1
ATOM 695 N N . GLU A 1 88 ? 4.523 -28.125 -12.664 1 98 88 GLU A N 1
ATOM 696 C CA . GLU A 1 88 ? 5.52 -29.188 -12.836 1 98 88 GLU A CA 1
ATOM 697 C C . GLU A 1 88 ? 5.43 -29.797 -14.227 1 98 88 GLU A C 1
ATOM 699 O O . GLU A 1 88 ? 6.453 -30.156 -14.82 1 98 88 GLU A O 1
ATOM 704 N N . ASP A 1 89 ? 4.262 -29.844 -14.734 1 98.06 89 ASP A N 1
ATOM 705 C CA . ASP A 1 89 ? 4.027 -30.469 -16.047 1 98.06 89 ASP A CA 1
ATOM 706 C C . ASP A 1 89 ? 4.434 -29.516 -17.172 1 98.06 89 ASP A C 1
ATOM 708 O O . ASP A 1 89 ? 5.082 -29.938 -18.125 1 98.06 89 ASP A O 1
ATOM 712 N N . LYS A 1 90 ? 4.07 -28.219 -17.031 1 98.38 90 LYS A N 1
ATOM 713 C CA . LYS A 1 90 ? 4.18 -27.297 -18.156 1 98.38 90 LYS A CA 1
ATOM 714 C C . LYS A 1 90 ? 5.469 -26.484 -18.078 1 98.38 90 LYS A C 1
ATOM 716 O O . LYS A 1 90 ? 5.922 -25.922 -19.078 1 98.38 90 LYS A O 1
ATOM 721 N N . LYS A 1 91 ? 6.039 -26.344 -16.891 1 97.94 91 LYS A N 1
ATOM 722 C CA . LYS A 1 91 ? 7.297 -25.656 -16.641 1 97.94 91 LYS A CA 1
ATOM 723 C C . LYS A 1 91 ? 7.297 -24.266 -17.281 1 97.94 91 LYS A C 1
ATOM 725 O O . LYS A 1 91 ? 8.156 -23.969 -18.109 1 97.94 91 LYS A O 1
ATOM 730 N N . PRO A 1 92 ? 6.391 -23.344 -16.844 1 97.81 92 PRO A N 1
ATOM 731 C CA . PRO A 1 92 ? 6.125 -22.078 -17.562 1 97.81 92 PRO A CA 1
ATOM 732 C C . PRO A 1 92 ? 7.039 -20.938 -17.109 1 97.81 92 PRO A C 1
ATOM 734 O O . PRO A 1 92 ? 6.559 -19.891 -16.688 1 97.81 92 PRO A O 1
ATOM 737 N N . LEU A 1 93 ? 8.414 -21.109 -17.312 1 98.44 93 LEU A N 1
ATOM 738 C CA . LEU A 1 93 ? 9.32 -20.016 -17.016 1 98.44 93 LEU A CA 1
ATOM 739 C C . LEU A 1 93 ? 9.086 -18.844 -17.953 1 98.44 93 LEU A C 1
ATOM 741 O O . LEU A 1 93 ? 8.969 -19.016 -19.172 1 98.44 93 LEU A O 1
ATOM 745 N N . LEU A 1 94 ? 8.977 -17.641 -17.375 1 98.56 94 LEU A N 1
ATOM 746 C CA . LEU A 1 94 ? 8.703 -16.469 -18.203 1 98.56 94 LEU A CA 1
ATOM 747 C C . LEU A 1 94 ? 9.992 -15.938 -18.828 1 98.56 94 LEU A C 1
ATOM 749 O O . LEU A 1 94 ? 11.078 -16.141 -18.297 1 98.56 94 LEU A O 1
ATOM 753 N N . PRO A 1 95 ? 9.883 -15.219 -19.969 1 97.81 95 PRO A N 1
ATOM 754 C CA . PRO A 1 95 ? 11.062 -14.688 -20.656 1 97.81 95 PRO A CA 1
ATOM 755 C C . PRO A 1 95 ? 11.82 -13.664 -19.812 1 97.81 95 PRO A C 1
ATOM 757 O O . PRO A 1 95 ? 11.203 -12.844 -19.125 1 97.81 95 PRO A O 1
ATOM 760 N N . GLY A 1 96 ? 13.141 -13.773 -19.828 1 98.62 96 GLY A N 1
ATOM 761 C CA . GLY A 1 96 ? 13.977 -12.742 -19.234 1 98.62 96 GLY A CA 1
ATOM 762 C C . GLY A 1 96 ? 14.305 -13 -17.781 1 98.62 96 GLY A C 1
ATOM 763 O O . GLY A 1 96 ? 15.07 -12.258 -17.172 1 98.62 96 GLY A O 1
ATOM 764 N N . VAL A 1 97 ? 13.789 -14.078 -17.234 1 98.75 97 VAL A N 1
ATOM 765 C CA . VAL A 1 97 ? 14.008 -14.359 -15.812 1 98.75 97 VAL A CA 1
ATOM 766 C C . VAL A 1 97 ? 15.508 -14.492 -15.539 1 98.75 97 VAL A C 1
ATOM 768 O O . VAL A 1 97 ? 16.031 -13.836 -14.641 1 98.75 97 VAL A O 1
ATOM 771 N N . GLU A 1 98 ? 16.172 -15.273 -16.297 1 97.88 98 GLU A N 1
ATOM 772 C CA . GLU A 1 98 ? 17.609 -15.453 -16.125 1 97.88 98 GLU A CA 1
ATOM 773 C C . GLU A 1 98 ? 18.359 -14.148 -16.328 1 97.88 98 GLU A C 1
ATOM 775 O O . GLU A 1 98 ? 19.297 -13.836 -15.602 1 97.88 98 GLU A O 1
ATOM 780 N N . HIS A 1 99 ? 17.969 -13.43 -17.375 1 98.69 99 HIS A N 1
ATOM 781 C CA . HIS A 1 99 ? 18.562 -12.117 -17.625 1 98.69 99 HIS A CA 1
ATOM 782 C C . HIS A 1 99 ? 18.438 -11.211 -16.406 1 98.69 99 HIS A C 1
ATOM 784 O O . HIS A 1 99 ? 19.438 -10.625 -15.969 1 98.69 99 HIS A O 1
ATOM 790 N N . ALA A 1 100 ? 17.281 -11.133 -15.844 1 98.88 100 ALA A N 1
ATOM 791 C CA . ALA A 1 100 ? 17.016 -10.242 -14.711 1 98.88 100 ALA A CA 1
ATOM 792 C C . ALA A 1 100 ? 17.812 -10.664 -13.484 1 98.88 100 ALA A C 1
ATOM 794 O O . ALA A 1 100 ? 18.438 -9.828 -12.836 1 98.88 100 ALA A O 1
ATOM 795 N N . LEU A 1 101 ? 17.812 -11.945 -13.195 1 98.88 101 LEU A N 1
ATOM 796 C CA . LEU A 1 101 ? 18.5 -12.461 -12.016 1 98.88 101 LEU A CA 1
ATOM 797 C C . LEU A 1 101 ? 20.016 -12.297 -12.156 1 98.88 101 LEU A C 1
ATOM 799 O O . LEU A 1 101 ? 20.688 -11.859 -11.227 1 98.88 101 LEU A O 1
ATOM 803 N N . SER A 1 102 ? 20.5 -12.602 -13.289 1 98.69 102 SER A N 1
ATOM 804 C CA . SER A 1 102 ? 21.938 -12.469 -13.539 1 98.69 102 SER A CA 1
ATOM 805 C C . SER A 1 102 ? 22.375 -11.008 -13.477 1 98.69 102 SER A C 1
ATOM 807 O O . SER A 1 102 ? 23.453 -10.703 -12.969 1 98.69 102 SER A O 1
ATOM 809 N N . LEU A 1 103 ? 21.547 -10.172 -14.031 1 98.81 103 LEU A N 1
ATOM 810 C CA . LEU A 1 103 ? 21.844 -8.742 -13.977 1 98.81 103 LEU A CA 1
ATOM 811 C C . LEU A 1 103 ? 21.938 -8.258 -12.539 1 98.81 103 LEU A C 1
ATOM 813 O O . LEU A 1 103 ? 22.875 -7.559 -12.164 1 98.81 103 LEU A O 1
ATOM 817 N N . CYS A 1 104 ? 20.969 -8.609 -11.703 1 98.88 104 CYS A N 1
ATOM 818 C CA . CYS A 1 104 ? 20.984 -8.227 -10.297 1 98.88 104 CYS A CA 1
ATOM 819 C C . CYS A 1 104 ? 22.25 -8.734 -9.609 1 98.88 104 CYS A C 1
ATOM 821 O O . CYS A 1 104 ? 22.891 -7.996 -8.867 1 98.88 104 CYS A O 1
ATOM 823 N N . GLN A 1 105 ? 22.562 -9.961 -9.883 1 98.56 105 GLN A N 1
ATOM 824 C CA . GLN A 1 105 ? 23.75 -10.562 -9.297 1 98.56 105 GLN A CA 1
ATOM 825 C C . GLN A 1 105 ? 25.016 -9.82 -9.734 1 98.56 105 GLN A C 1
ATOM 827 O O . GLN A 1 105 ? 25.891 -9.547 -8.922 1 98.56 105 GLN A O 1
ATOM 832 N N . SER A 1 106 ? 25.094 -9.5 -10.969 1 98.56 106 SER A N 1
ATOM 833 C CA . SER A 1 106 ? 26.266 -8.82 -11.508 1 98.56 106 SER A CA 1
ATOM 834 C C . SER A 1 106 ? 26.438 -7.434 -10.898 1 98.56 106 SER A C 1
ATOM 836 O O . SER A 1 106 ? 27.547 -6.898 -10.852 1 98.56 106 SER A O 1
ATOM 838 N N . LEU A 1 107 ? 25.375 -6.863 -10.445 1 98.38 107 LEU A N 1
ATOM 839 C CA . LEU A 1 107 ? 25.391 -5.531 -9.852 1 98.38 107 LEU A CA 1
ATOM 840 C C . LEU A 1 107 ? 25.641 -5.613 -8.344 1 98.38 107 LEU A C 1
ATOM 842 O O . LEU A 1 107 ? 25.656 -4.59 -7.66 1 98.38 107 LEU A O 1
ATOM 846 N N . GLY A 1 108 ? 25.75 -6.824 -7.859 1 98.38 108 GLY A N 1
ATOM 847 C CA . GLY A 1 108 ? 26.031 -7.027 -6.445 1 98.38 108 GLY A CA 1
ATOM 848 C C . GLY A 1 108 ? 24.812 -6.875 -5.566 1 98.38 108 GLY A C 1
ATOM 849 O O . GLY A 1 108 ? 24.922 -6.648 -4.363 1 98.38 108 GLY A O 1
ATOM 850 N N . LEU A 1 109 ? 23.641 -6.957 -6.145 1 98.81 109 LEU A N 1
ATOM 851 C CA . LEU A 1 109 ? 22.406 -6.836 -5.371 1 98.81 109 LEU A CA 1
ATOM 852 C C . LEU A 1 109 ? 22.078 -8.148 -4.66 1 98.81 109 LEU A C 1
ATOM 854 O O . LEU A 1 109 ? 22.25 -9.227 -5.23 1 98.81 109 LEU A O 1
ATOM 858 N N . LYS A 1 110 ? 21.641 -8.039 -3.408 1 98.88 110 LYS A N 1
ATOM 859 C CA . LYS A 1 110 ? 20.984 -9.188 -2.787 1 98.88 110 LYS A CA 1
ATOM 860 C C . LYS A 1 110 ? 19.625 -9.453 -3.422 1 98.88 110 LYS A C 1
ATOM 862 O O . LYS A 1 110 ? 18.922 -8.516 -3.793 1 98.88 110 LYS A O 1
ATOM 867 N N . ILE A 1 111 ? 19.297 -10.688 -3.539 1 98.94 111 ILE A N 1
ATOM 868 C CA . ILE A 1 111 ? 18.062 -11.039 -4.223 1 98.94 111 ILE A CA 1
ATOM 869 C C . ILE A 1 111 ? 17.188 -11.867 -3.293 1 98.94 111 ILE A C 1
ATOM 871 O O . ILE A 1 111 ? 17.656 -12.789 -2.633 1 98.94 111 ILE A O 1
ATOM 875 N N . ALA A 1 112 ? 15.875 -11.547 -3.23 1 98.94 112 ALA A N 1
ATOM 876 C CA . ALA A 1 112 ? 14.891 -12.344 -2.494 1 98.94 112 ALA A CA 1
ATOM 877 C C . ALA A 1 112 ? 13.648 -12.602 -3.342 1 98.94 112 ALA A C 1
ATOM 879 O O . ALA A 1 112 ? 13.398 -11.891 -4.32 1 98.94 112 ALA A O 1
ATOM 880 N N . LEU A 1 113 ? 13 -13.664 -2.965 1 98.94 113 LEU A N 1
ATOM 881 C CA . LEU A 1 113 ? 11.68 -13.992 -3.492 1 98.94 113 LEU A CA 1
ATOM 882 C C . LEU A 1 113 ? 10.594 -13.719 -2.453 1 98.94 113 LEU A C 1
ATOM 884 O O . LEU A 1 113 ? 10.734 -14.094 -1.288 1 98.94 113 LEU A O 1
ATOM 888 N N . ALA A 1 114 ? 9.586 -12.953 -2.812 1 98.81 114 ALA A N 1
ATOM 889 C CA . ALA A 1 114 ? 8.422 -12.68 -1.967 1 98.81 114 ALA A CA 1
ATOM 890 C C . ALA A 1 114 ? 7.125 -12.992 -2.703 1 98.81 114 ALA A C 1
ATOM 892 O O . ALA A 1 114 ? 6.828 -12.383 -3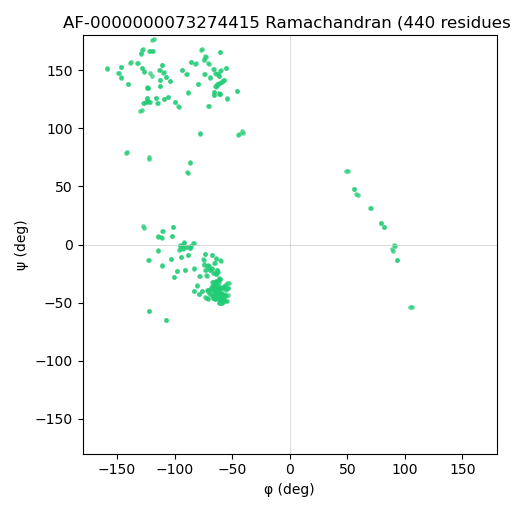.734 1 98.81 114 ALA A O 1
ATOM 893 N N . SER A 1 115 ? 6.309 -13.867 -2.195 1 98.56 115 SER A N 1
ATOM 894 C CA . SER A 1 115 ? 5.113 -14.32 -2.898 1 98.56 115 SER A CA 1
ATOM 895 C C . SER A 1 115 ? 3.984 -14.633 -1.922 1 98.56 115 SER A C 1
ATOM 897 O O . SER A 1 115 ? 4.234 -14.969 -0.76 1 98.56 115 SER A O 1
ATOM 899 N N . ALA A 1 116 ? 2.756 -14.492 -2.438 1 97.88 116 ALA A N 1
ATOM 900 C CA . ALA A 1 116 ? 1.57 -14.883 -1.679 1 97.88 116 ALA A CA 1
ATOM 901 C C . ALA A 1 116 ? 1.423 -16.406 -1.627 1 97.88 116 ALA A C 1
ATOM 903 O O . ALA A 1 116 ? 0.679 -16.922 -0.799 1 97.88 116 ALA A O 1
ATOM 904 N N . SER A 1 117 ? 2.092 -17.172 -2.498 1 98.06 117 SER A N 1
ATOM 905 C CA . SER A 1 117 ? 1.958 -18.609 -2.621 1 98.06 117 SER A CA 1
ATOM 906 C C . SER A 1 117 ? 2.65 -19.328 -1.471 1 98.06 117 SER A C 1
ATOM 908 O O . SER A 1 117 ? 3.531 -18.766 -0.818 1 98.06 117 SER A O 1
ATOM 910 N N . PRO A 1 118 ? 2.266 -20.578 -1.219 1 97.94 118 PRO A N 1
ATOM 911 C CA . PRO A 1 118 ? 2.883 -21.344 -0.124 1 97.94 118 PRO A CA 1
ATOM 912 C C . PRO A 1 118 ? 4.387 -21.516 -0.308 1 97.94 118 PRO A C 1
ATOM 914 O O . PRO A 1 118 ? 4.859 -21.688 -1.436 1 97.94 118 PRO A O 1
ATOM 917 N N . HIS A 1 119 ? 5.031 -21.594 0.848 1 98.38 119 HIS A N 1
ATOM 918 C CA . HIS A 1 119 ? 6.484 -21.672 0.857 1 98.38 119 HIS A CA 1
ATOM 919 C C . HIS A 1 119 ? 6.988 -22.875 0.075 1 98.38 119 HIS A C 1
ATOM 921 O O . HIS A 1 119 ? 7.949 -22.766 -0.69 1 98.38 119 HIS A O 1
ATOM 927 N N . PHE A 1 120 ? 6.367 -24.031 0.232 1 98.38 120 PHE A N 1
ATOM 928 C CA . PHE A 1 120 ? 6.824 -25.219 -0.463 1 98.38 120 PHE A CA 1
ATOM 929 C C . PHE A 1 120 ? 6.742 -25.031 -1.974 1 98.38 120 PHE A C 1
ATOM 931 O O . PHE A 1 120 ? 7.582 -25.547 -2.715 1 98.38 120 PHE A O 1
ATOM 938 N N . MET A 1 121 ? 5.742 -24.344 -2.445 1 98.19 121 MET A N 1
ATOM 939 C CA . MET A 1 121 ? 5.598 -24.078 -3.871 1 98.19 121 MET A CA 1
ATOM 940 C C . MET A 1 121 ? 6.738 -23.188 -4.375 1 98.19 121 MET A C 1
ATOM 942 O O . MET A 1 121 ? 7.223 -23.375 -5.488 1 98.19 121 MET A O 1
ATOM 946 N N . LEU A 1 122 ? 7.129 -22.203 -3.559 1 98.75 122 LEU A N 1
ATOM 947 C CA . LEU A 1 122 ? 8.242 -21.328 -3.926 1 98.75 122 LEU A CA 1
ATOM 948 C C . LEU A 1 122 ? 9.516 -22.141 -4.137 1 98.75 122 LEU A C 1
ATOM 950 O O . LEU A 1 122 ? 10.172 -22.016 -5.172 1 98.75 122 LEU A O 1
ATOM 954 N N . GLU A 1 123 ? 9.812 -22.969 -3.188 1 98.56 123 GLU A N 1
ATOM 955 C CA . GLU A 1 123 ? 11.016 -23.781 -3.262 1 98.56 123 GLU A CA 1
ATOM 956 C C . GLU A 1 123 ? 10.961 -24.75 -4.445 1 98.56 123 GLU A C 1
ATOM 958 O O . GLU A 1 123 ? 11.953 -24.922 -5.152 1 98.56 123 GLU A O 1
ATOM 963 N N . ARG A 1 124 ? 9.805 -25.266 -4.656 1 98 124 ARG A N 1
ATOM 964 C CA . ARG A 1 124 ? 9.625 -26.188 -5.766 1 98 124 ARG A CA 1
ATOM 965 C C . ARG A 1 124 ? 9.891 -25.5 -7.102 1 98 124 ARG A C 1
ATOM 967 O O . ARG A 1 124 ? 10.555 -26.062 -7.973 1 98 124 ARG A O 1
ATOM 974 N N . VAL A 1 125 ? 9.367 -24.344 -7.258 1 98.5 125 VAL A N 1
ATOM 975 C CA . VAL A 1 125 ? 9.531 -23.578 -8.5 1 98.5 125 VAL A CA 1
ATOM 976 C C . VAL A 1 125 ? 11.008 -23.25 -8.703 1 98.5 125 VAL A C 1
ATOM 978 O O . VAL A 1 125 ? 11.555 -23.453 -9.797 1 98.5 125 VAL A O 1
ATOM 981 N N . LEU A 1 126 ? 11.656 -22.781 -7.641 1 98.69 126 LEU A N 1
ATOM 982 C CA . LEU A 1 126 ? 13.062 -22.391 -7.75 1 98.69 126 LEU A CA 1
ATOM 983 C C . LEU A 1 126 ? 13.922 -23.594 -8.109 1 98.69 126 LEU A C 1
ATOM 985 O O . LEU A 1 126 ? 14.875 -23.484 -8.891 1 98.69 126 LEU A O 1
ATOM 989 N N . GLU A 1 127 ? 13.586 -24.734 -7.594 1 98.12 127 GLU A N 1
ATOM 990 C CA . GLU A 1 127 ? 14.305 -25.969 -7.898 1 98.12 127 GLU A CA 1
ATOM 991 C C . GLU A 1 127 ? 14.031 -26.422 -9.328 1 98.12 127 GLU A C 1
ATOM 993 O O . GLU A 1 127 ? 14.953 -26.797 -10.047 1 98.12 127 GLU A O 1
ATOM 998 N N . LEU A 1 128 ? 12.828 -26.391 -9.695 1 98.19 128 LEU A N 1
ATOM 999 C CA . LEU A 1 128 ? 12.383 -26.844 -11.008 1 98.19 128 LEU A CA 1
ATOM 1000 C C . LEU A 1 128 ? 13.148 -26.141 -12.117 1 98.19 128 LEU A C 1
ATOM 1002 O O . LEU A 1 128 ? 13.461 -26.75 -13.141 1 98.19 128 LEU A O 1
ATOM 1006 N N . PHE A 1 129 ? 13.531 -24.875 -11.883 1 98.31 129 PHE A N 1
ATOM 1007 C CA . PHE A 1 129 ? 14.141 -24.078 -12.945 1 98.31 129 PHE A CA 1
ATOM 1008 C C . PHE A 1 129 ? 15.609 -23.812 -12.641 1 98.31 129 PHE A C 1
ATOM 1010 O O . PHE A 1 129 ? 16.25 -23.016 -13.328 1 98.31 129 PHE A O 1
ATOM 1017 N N . ASN A 1 130 ? 16.125 -24.438 -11.57 1 98.19 130 ASN A N 1
ATOM 1018 C CA . ASN A 1 130 ? 17.516 -24.344 -11.18 1 98.19 130 ASN A CA 1
ATOM 1019 C C . ASN A 1 130 ? 17.953 -22.891 -10.984 1 98.19 130 ASN A C 1
ATOM 1021 O O . ASN A 1 130 ? 18.984 -22.469 -11.516 1 98.19 130 ASN A O 1
ATOM 1025 N N . ILE A 1 131 ? 17.109 -22.125 -10.219 1 98.62 131 ILE A N 1
ATOM 1026 C CA . ILE A 1 131 ? 17.453 -20.719 -10 1 98.62 131 ILE A CA 1
ATOM 1027 C C . ILE A 1 131 ? 17.438 -20.422 -8.5 1 98.62 131 ILE A C 1
ATOM 1029 O O . ILE A 1 131 ? 17.453 -19.25 -8.102 1 98.62 131 ILE A O 1
ATOM 1033 N N . ARG A 1 132 ? 17.453 -21.453 -7.68 1 98.56 132 ARG A N 1
ATOM 1034 C CA . ARG A 1 132 ? 17.438 -21.281 -6.23 1 98.56 132 ARG A CA 1
ATOM 1035 C C . ARG A 1 132 ? 18.672 -20.547 -5.746 1 98.56 132 ARG A C 1
ATOM 1037 O O . ARG A 1 132 ? 18.609 -19.766 -4.789 1 98.56 132 ARG A O 1
ATOM 1044 N N . HIS A 1 133 ? 19.781 -20.719 -6.41 1 98.44 133 HIS A N 1
ATOM 1045 C CA . HIS A 1 133 ? 21.078 -20.203 -5.988 1 98.44 133 HIS A CA 1
ATOM 1046 C C . HIS A 1 133 ? 21.109 -18.688 -6.062 1 98.44 133 HIS A C 1
ATOM 1048 O O . HIS A 1 133 ? 21.969 -18.047 -5.441 1 98.44 133 HIS A O 1
ATOM 1054 N N . TYR A 1 134 ? 20.219 -18.062 -6.84 1 98.69 134 TYR A N 1
ATOM 1055 C CA . TYR A 1 134 ? 20.203 -16.609 -6.969 1 98.69 134 TYR A CA 1
ATOM 1056 C C . TYR A 1 134 ? 19.672 -15.945 -5.703 1 98.69 134 TYR A C 1
ATOM 1058 O O . TYR A 1 134 ? 19.984 -14.789 -5.414 1 98.69 134 TYR A O 1
ATOM 1066 N N . PHE A 1 135 ? 18.844 -16.688 -4.977 1 98.88 135 PHE A N 1
ATOM 1067 C CA . PHE A 1 135 ? 18.031 -16.062 -3.939 1 98.88 135 PHE A CA 1
ATOM 1068 C C . PHE A 1 135 ? 18.641 -16.266 -2.564 1 98.88 135 PHE A C 1
ATOM 1070 O O . PHE A 1 135 ? 18.797 -17.406 -2.111 1 98.88 135 PHE A O 1
ATOM 1077 N N . SER A 1 136 ? 18.906 -15.164 -1.892 1 98.81 136 SER A N 1
ATOM 1078 C CA . SER A 1 136 ? 19.438 -15.195 -0.532 1 98.81 136 SER A CA 1
ATOM 1079 C C . SER A 1 136 ? 18.312 -15.383 0.49 1 98.81 136 SER A C 1
ATOM 1081 O O . SER A 1 136 ? 18.562 -15.781 1.629 1 98.81 136 SER A O 1
ATOM 1083 N N . ALA A 1 137 ? 17.094 -15.078 0.114 1 98.88 137 ALA A N 1
ATOM 1084 C CA . ALA A 1 137 ? 15.93 -15.25 0.966 1 98.88 137 ALA A CA 1
ATOM 1085 C C . ALA A 1 137 ? 14.695 -15.609 0.139 1 98.88 137 ALA A C 1
ATOM 1087 O O . ALA A 1 137 ? 14.555 -15.156 -1 1 98.88 137 ALA A O 1
ATOM 1088 N N . VAL A 1 138 ? 13.875 -16.422 0.667 1 98.88 138 VAL A N 1
ATOM 1089 C CA . VAL A 1 138 ? 12.594 -16.828 0.101 1 98.88 138 VAL A CA 1
ATOM 1090 C C . VAL A 1 138 ? 11.492 -16.672 1.148 1 98.88 138 VAL A C 1
ATOM 1092 O O . VAL A 1 138 ? 11.5 -17.359 2.174 1 98.88 138 VAL A O 1
ATOM 1095 N N . VAL A 1 139 ? 10.555 -15.766 0.87 1 98.81 139 VAL A N 1
ATOM 1096 C CA . VAL A 1 139 ? 9.57 -15.383 1.878 1 98.81 139 VAL A CA 1
ATOM 1097 C C . VAL A 1 139 ? 8.164 -15.594 1.331 1 98.81 139 VAL A C 1
ATOM 1099 O O . VAL A 1 139 ? 7.84 -15.125 0.238 1 98.81 139 VAL A O 1
ATOM 1102 N N . SER A 1 140 ? 7.379 -16.312 2.029 1 98.75 140 SER A N 1
ATOM 1103 C CA . SER A 1 140 ? 5.984 -16.594 1.702 1 98.75 140 SER A CA 1
ATOM 1104 C C . SER A 1 140 ? 5.035 -15.836 2.619 1 98.75 140 SER A C 1
ATOM 1106 O O . SER A 1 140 ? 5.301 -15.688 3.814 1 98.75 140 SER A O 1
ATOM 1108 N N . ALA A 1 141 ? 3.906 -15.406 2.031 1 98.31 141 ALA A N 1
ATOM 1109 C CA . ALA A 1 141 ? 2.883 -14.734 2.832 1 98.31 141 ALA A CA 1
ATOM 1110 C C . ALA A 1 141 ? 1.855 -15.742 3.352 1 98.31 141 ALA A C 1
ATOM 1112 O O . ALA A 1 141 ? 0.891 -15.359 4.02 1 98.31 141 ALA A O 1
ATOM 1113 N N . ALA A 1 142 ? 1.999 -17.016 3.074 1 96.88 142 ALA A N 1
ATOM 1114 C CA . ALA A 1 142 ? 0.972 -18.016 3.309 1 96.88 142 ALA A CA 1
ATOM 1115 C C . ALA A 1 142 ? 0.535 -18.031 4.77 1 96.88 142 ALA A C 1
ATOM 1117 O O . ALA A 1 142 ? -0.647 -18.219 5.07 1 96.88 142 ALA A O 1
ATOM 1118 N N . ASP A 1 143 ? 1.486 -17.781 5.66 1 95.25 143 ASP A N 1
ATOM 1119 C CA . ASP A 1 143 ? 1.169 -17.922 7.078 1 95.25 143 ASP A CA 1
ATOM 1120 C C . ASP A 1 143 ? 1.133 -16.562 7.773 1 95.25 143 ASP A C 1
ATOM 1122 O O . ASP A 1 143 ? 1.129 -16.484 9 1 95.25 143 ASP A O 1
ATOM 1126 N N . LEU A 1 144 ? 1.139 -15.531 7.039 1 97.12 144 LEU A N 1
ATOM 1127 C CA . LEU A 1 144 ? 1.098 -14.188 7.617 1 97.12 144 LEU A CA 1
ATOM 1128 C C . LEU A 1 144 ? -0.339 -13.758 7.891 1 97.12 144 LEU A C 1
ATOM 1130 O O . LEU A 1 144 ? -1.276 -14.297 7.297 1 97.12 144 LEU A O 1
ATOM 1134 N N . ALA A 1 145 ? -0.491 -12.852 8.773 1 94.25 145 ALA A N 1
ATOM 1135 C CA . ALA A 1 145 ? -1.815 -12.305 9.062 1 94.25 145 ALA A CA 1
ATOM 1136 C C . ALA A 1 145 ? -2.406 -11.617 7.836 1 94.25 145 ALA A C 1
ATOM 1138 O O . ALA A 1 145 ? -3.611 -11.703 7.586 1 94.25 145 ALA A O 1
ATOM 1139 N N . HIS A 1 146 ? -1.53 -10.906 7.098 1 95 146 HIS A N 1
ATOM 1140 C CA . HIS A 1 146 ? -1.948 -10.211 5.883 1 95 146 HIS A CA 1
ATOM 1141 C C . HIS A 1 146 ? -1.077 -10.609 4.695 1 95 146 HIS A C 1
ATOM 1143 O O . HIS A 1 146 ? 0.085 -10.977 4.871 1 95 146 HIS A O 1
ATOM 1149 N N . SER A 1 147 ? -1.688 -10.594 3.578 1 96.81 147 SER A N 1
ATOM 1150 C CA . SER A 1 147 ? -0.984 -10.781 2.312 1 96.81 147 SER A CA 1
ATOM 1151 C C . SER A 1 147 ? -1.115 -9.555 1.417 1 96.81 147 SER A C 1
ATOM 1153 O O . SER A 1 147 ? -1.724 -8.555 1.808 1 96.81 147 SER A O 1
ATOM 1155 N N . LYS A 1 148 ? -0.453 -9.609 0.268 1 97.94 148 LYS A N 1
ATOM 1156 C CA . LYS A 1 148 ? -0.596 -8.516 -0.693 1 97.94 148 LYS A CA 1
ATOM 1157 C C . LYS A 1 148 ? -2.061 -8.125 -0.871 1 97.94 148 LYS A C 1
ATOM 1159 O O . LYS A 1 148 ? -2.934 -9 -0.954 1 97.94 148 LYS A O 1
ATOM 1164 N N . PRO A 1 149 ? -2.32 -6.867 -0.817 1 98.12 149 PRO A N 1
ATOM 1165 C CA . PRO A 1 149 ? -1.45 -5.711 -1.045 1 98.12 149 PRO A CA 1
ATOM 1166 C C . PRO A 1 149 ? -0.811 -5.188 0.241 1 98.12 149 PRO A C 1
ATOM 1168 O O . PRO A 1 149 ? -0.1 -4.18 0.217 1 98.12 149 PRO A O 1
ATOM 1171 N N . HIS A 1 150 ? -1.092 -5.805 1.365 1 98.5 150 HIS A N 1
ATOM 1172 C CA . HIS A 1 150 ? -0.323 -5.484 2.562 1 98.5 150 HIS A CA 1
ATOM 1173 C C . HIS A 1 150 ? 1.168 -5.711 2.34 1 98.5 150 HIS A C 1
ATOM 1175 O O . HIS A 1 150 ? 1.562 -6.703 1.717 1 98.5 150 HIS A O 1
ATOM 1181 N N . PRO A 1 151 ? 2.002 -4.883 2.863 1 98.75 151 PRO A N 1
ATOM 1182 C CA . PRO A 1 151 ? 3.42 -4.922 2.5 1 98.75 151 PRO A CA 1
ATOM 1183 C C . PRO A 1 151 ? 4.207 -5.957 3.301 1 98.75 151 PRO A C 1
ATOM 1185 O O . PRO A 1 151 ? 5.398 -6.16 3.055 1 98.75 151 PRO A O 1
ATOM 1188 N N . GLU A 1 152 ? 3.621 -6.691 4.168 1 98.56 152 GLU A N 1
ATOM 1189 C CA . GLU A 1 152 ? 4.328 -7.496 5.156 1 98.56 152 GLU A CA 1
ATOM 1190 C C . GLU A 1 152 ? 5.301 -8.461 4.488 1 98.56 152 GLU A C 1
ATOM 1192 O O . GLU A 1 152 ? 6.438 -8.617 4.938 1 98.56 152 GLU A O 1
ATOM 1197 N N . VAL A 1 153 ? 4.945 -9.109 3.457 1 98.88 153 VAL A N 1
ATOM 1198 C CA . VAL A 1 153 ? 5.797 -10.109 2.828 1 98.88 153 VAL A CA 1
ATOM 1199 C C . VAL A 1 153 ? 7.047 -9.445 2.256 1 98.88 153 VAL A C 1
ATOM 1201 O O . VAL A 1 153 ? 8.141 -10.023 2.301 1 98.88 153 VAL A O 1
ATOM 1204 N N . TYR A 1 154 ? 6.91 -8.25 1.757 1 98.81 154 TYR A N 1
ATOM 1205 C CA . TYR A 1 154 ? 8.047 -7.527 1.201 1 98.81 154 TYR A CA 1
ATOM 1206 C C . TYR A 1 154 ? 8.93 -6.965 2.311 1 98.81 154 TYR A C 1
ATOM 1208 O O . TYR A 1 154 ? 10.156 -6.957 2.193 1 98.81 154 TYR A O 1
ATOM 1216 N N . LEU A 1 155 ? 8.312 -6.465 3.361 1 98.75 155 LEU A N 1
ATOM 1217 C CA . LEU A 1 155 ? 9.078 -6.02 4.52 1 98.75 155 LEU A CA 1
ATOM 1218 C C . LEU A 1 155 ? 9.875 -7.176 5.113 1 98.75 155 LEU A C 1
ATOM 1220 O O . LEU A 1 155 ? 11.047 -7.004 5.477 1 98.75 155 LEU A O 1
ATOM 1224 N N . ASN A 1 156 ? 9.234 -8.352 5.223 1 98.81 156 ASN A N 1
ATOM 1225 C CA . ASN A 1 156 ? 9.922 -9.539 5.727 1 98.81 156 ASN A CA 1
ATOM 1226 C C . ASN A 1 156 ? 11.094 -9.93 4.828 1 98.81 156 ASN A C 1
ATOM 1228 O O . ASN A 1 156 ? 12.141 -10.352 5.32 1 98.81 156 ASN A O 1
ATOM 1232 N N . ALA A 1 157 ? 10.906 -9.805 3.508 1 98.88 157 ALA A N 1
ATOM 1233 C CA . ALA A 1 157 ? 11.977 -10.125 2.574 1 98.88 157 ALA A CA 1
ATOM 1234 C C . ALA A 1 157 ? 13.164 -9.18 2.76 1 98.88 157 ALA A C 1
ATOM 1236 O O . ALA A 1 157 ? 14.312 -9.625 2.809 1 98.88 157 ALA A O 1
ATOM 1237 N N . ALA A 1 158 ? 12.891 -7.906 2.867 1 98.81 158 ALA A N 1
ATOM 1238 C CA . ALA A 1 158 ? 13.953 -6.93 3.111 1 98.81 158 ALA A CA 1
ATOM 1239 C C . ALA A 1 158 ? 14.68 -7.23 4.418 1 98.81 158 ALA A C 1
ATOM 1241 O O . ALA A 1 158 ? 15.914 -7.188 4.469 1 98.81 158 ALA A O 1
ATOM 1242 N N . LYS A 1 159 ? 13.906 -7.512 5.449 1 98.75 159 LYS A N 1
ATOM 1243 C CA . LYS A 1 159 ? 14.484 -7.855 6.746 1 98.75 159 LYS A CA 1
ATOM 1244 C C . LYS A 1 159 ? 15.391 -9.078 6.645 1 98.75 159 LYS A C 1
ATOM 1246 O O . LYS A 1 159 ? 16.484 -9.094 7.203 1 98.75 159 LYS A O 1
ATOM 1251 N N . ALA A 1 160 ? 14.914 -10.102 5.93 1 98.88 160 ALA A N 1
ATOM 1252 C CA . ALA A 1 160 ? 15.68 -11.328 5.758 1 98.88 160 ALA A CA 1
ATOM 1253 C C . ALA A 1 160 ? 17 -11.055 5.051 1 98.88 160 ALA A C 1
ATOM 1255 O O . ALA A 1 160 ? 18 -11.742 5.293 1 98.88 160 ALA A O 1
ATOM 1256 N N . LEU A 1 161 ? 17.016 -10.039 4.211 1 98.81 161 LEU A N 1
ATOM 1257 C CA . LEU A 1 161 ? 18.219 -9.664 3.473 1 98.81 161 LEU A CA 1
ATOM 1258 C C . LEU A 1 161 ? 19.062 -8.688 4.281 1 98.81 161 LEU A C 1
ATOM 1260 O O . LEU A 1 161 ? 20.188 -8.367 3.889 1 98.81 161 LEU A O 1
ATOM 1264 N N . ASN A 1 162 ? 18.5 -8.203 5.41 1 98.62 162 ASN A N 1
ATOM 1265 C CA . ASN A 1 162 ? 19.125 -7.16 6.215 1 98.62 162 ASN A CA 1
ATOM 1266 C C . ASN A 1 162 ? 19.375 -5.895 5.398 1 98.62 162 ASN A C 1
ATOM 1268 O O . ASN A 1 162 ? 20.469 -5.344 5.41 1 98.62 162 ASN A O 1
ATOM 1272 N N . VAL A 1 163 ? 18.438 -5.492 4.617 1 98.19 163 VAL A N 1
ATOM 1273 C CA . VAL A 1 163 ? 18.453 -4.273 3.816 1 98.19 163 VAL A CA 1
ATOM 1274 C C . VAL A 1 163 ? 17.234 -3.418 4.16 1 98.19 163 VAL A C 1
ATOM 1276 O O . VAL A 1 163 ? 16.125 -3.938 4.312 1 98.19 163 VAL A O 1
ATOM 1279 N N . ALA A 1 164 ? 17.391 -2.104 4.34 1 95.81 164 ALA A N 1
ATOM 1280 C CA . ALA A 1 164 ? 16.25 -1.224 4.574 1 95.81 164 ALA A CA 1
ATOM 1281 C C . ALA A 1 164 ? 15.32 -1.212 3.369 1 95.81 164 ALA A C 1
ATOM 1283 O O . ALA A 1 164 ? 15.773 -1.19 2.223 1 95.81 164 ALA A O 1
ATOM 1284 N N . PRO A 1 165 ? 14.055 -1.248 3.584 1 96.81 165 PRO A N 1
ATOM 1285 C CA . PRO A 1 165 ? 13.109 -1.281 2.469 1 96.81 165 PRO A CA 1
ATOM 1286 C C . PRO A 1 165 ? 13.336 -0.151 1.467 1 96.81 165 PRO A C 1
ATOM 1288 O O . PRO A 1 165 ? 13.203 -0.358 0.258 1 96.81 165 PRO A O 1
ATOM 1291 N N . ILE A 1 166 ? 13.68 1.02 1.929 1 93.5 166 ILE A N 1
ATOM 1292 C CA . ILE A 1 166 ? 13.859 2.18 1.062 1 93.5 166 ILE A CA 1
ATOM 1293 C C . ILE A 1 166 ? 15.039 1.948 0.122 1 93.5 166 ILE A C 1
ATOM 1295 O O . ILE A 1 166 ? 15.195 2.664 -0.869 1 93.5 166 ILE A O 1
ATOM 1299 N N . ASN A 1 167 ? 15.906 0.961 0.406 1 96.12 167 ASN A N 1
ATOM 1300 C CA . ASN A 1 167 ? 17.047 0.602 -0.428 1 96.12 167 ASN A CA 1
ATOM 1301 C C . ASN A 1 167 ? 16.75 -0.637 -1.271 1 96.12 167 ASN A C 1
ATOM 1303 O O . ASN A 1 167 ? 17.672 -1.273 -1.782 1 96.12 167 ASN A O 1
ATOM 1307 N N . CYS A 1 168 ? 15.516 -1.031 -1.393 1 98.38 168 CYS A N 1
ATOM 1308 C CA . CYS A 1 168 ? 15.125 -2.195 -2.178 1 98.38 168 CYS A CA 1
ATOM 1309 C C . CYS A 1 168 ? 14.375 -1.778 -3.438 1 98.38 168 CYS A C 1
ATOM 1311 O O . CYS A 1 168 ? 13.672 -0.769 -3.438 1 98.38 168 CYS A O 1
ATOM 1313 N N . VAL A 1 169 ? 14.547 -2.541 -4.469 1 98.69 169 VAL A N 1
ATOM 1314 C CA . VAL A 1 169 ? 13.695 -2.49 -5.648 1 98.69 169 VAL A CA 1
ATOM 1315 C C . VAL A 1 169 ? 12.883 -3.781 -5.758 1 98.69 169 VAL A C 1
ATOM 1317 O O . VAL A 1 169 ? 13.391 -4.863 -5.453 1 98.69 169 VAL A O 1
ATOM 1320 N N . SER A 1 170 ? 11.688 -3.609 -6.062 1 98.81 170 SER A N 1
ATOM 1321 C CA . SER A 1 170 ? 10.82 -4.766 -6.227 1 98.81 170 SER A CA 1
ATOM 1322 C C . SER A 1 170 ? 10.375 -4.918 -7.68 1 98.81 170 SER A C 1
ATOM 1324 O O . SER A 1 170 ? 10.289 -3.934 -8.414 1 98.81 170 SER A O 1
ATOM 1326 N N . LEU A 1 171 ? 10.125 -6.125 -8.109 1 98.94 171 LEU A N 1
ATOM 1327 C CA . LEU A 1 171 ? 9.578 -6.445 -9.43 1 98.94 171 LEU A CA 1
ATOM 1328 C C . LEU A 1 171 ? 8.273 -7.223 -9.305 1 98.94 171 LEU A C 1
ATOM 1330 O O . LEU A 1 171 ? 8.234 -8.273 -8.656 1 98.94 171 LEU A O 1
ATOM 1334 N N . GLU A 1 172 ? 7.242 -6.715 -9.859 1 98.44 172 GLU A N 1
ATOM 1335 C CA . GLU A 1 172 ? 5.891 -7.242 -9.727 1 98.44 172 GLU A CA 1
ATOM 1336 C C . GLU A 1 172 ? 5.156 -7.223 -11.062 1 98.44 172 GLU A C 1
ATOM 1338 O O . GLU A 1 172 ? 5.48 -6.422 -11.945 1 98.44 172 GLU A O 1
ATOM 1343 N N . ASP A 1 173 ? 4.164 -8.078 -11.148 1 97.94 173 ASP A N 1
ATOM 1344 C CA . ASP A 1 173 ? 3.332 -8.07 -12.352 1 97.94 173 ASP A CA 1
ATOM 1345 C C . ASP A 1 173 ? 1.924 -7.566 -12.039 1 97.94 173 ASP A C 1
ATOM 1347 O O . ASP A 1 173 ? 1.173 -7.203 -12.945 1 97.94 173 ASP A O 1
ATOM 1351 N N . SER A 1 174 ? 1.55 -7.582 -10.805 1 97.25 174 SER A N 1
ATOM 1352 C CA . SER A 1 174 ? 0.15 -7.359 -10.461 1 97.25 174 SER A CA 1
ATOM 1353 C C . SER A 1 174 ? -0.04 -6.02 -9.75 1 97.25 174 SER A C 1
ATOM 1355 O O . SER A 1 174 ? 0.889 -5.504 -9.125 1 97.25 174 SER A O 1
ATOM 1357 N N . ARG A 1 175 ? -1.278 -5.48 -9.883 1 97 175 ARG A N 1
ATOM 1358 C CA . ARG A 1 175 ? -1.658 -4.25 -9.188 1 97 175 ARG A CA 1
ATOM 1359 C C . ARG A 1 175 ? -1.488 -4.395 -7.68 1 97 175 ARG A C 1
ATOM 1361 O O . ARG A 1 175 ? -0.876 -3.541 -7.035 1 97 175 ARG A O 1
ATOM 1368 N N . ASN A 1 176 ? -1.976 -5.484 -7.102 1 97.56 176 ASN A N 1
ATOM 1369 C CA . ASN A 1 176 ? -1.878 -5.73 -5.668 1 97.56 176 ASN A CA 1
ATOM 1370 C C . ASN A 1 176 ? -0.426 -5.867 -5.219 1 97.56 176 ASN A C 1
ATOM 1372 O O . ASN A 1 176 ? -0.058 -5.402 -4.137 1 97.56 176 ASN A O 1
ATOM 1376 N N . GLY A 1 177 ? 0.339 -6.445 -6.016 1 98.38 177 GLY A N 1
ATOM 1377 C CA . GLY A 1 177 ? 1.758 -6.543 -5.715 1 98.38 177 GLY A CA 1
ATOM 1378 C C . GLY A 1 177 ? 2.463 -5.199 -5.73 1 98.38 177 GLY A C 1
ATOM 1379 O O . GLY A 1 177 ? 3.281 -4.91 -4.852 1 98.38 177 GLY A O 1
ATOM 1380 N N . MET A 1 178 ? 2.168 -4.418 -6.773 1 98.69 178 MET A N 1
ATOM 1381 C CA . MET A 1 178 ? 2.746 -3.078 -6.859 1 98.69 178 MET A CA 1
ATOM 1382 C C . MET A 1 178 ? 2.4 -2.256 -5.621 1 98.69 178 MET A C 1
ATOM 1384 O O . MET A 1 178 ? 3.271 -1.601 -5.047 1 98.69 178 MET A O 1
ATOM 1388 N N . ILE A 1 179 ? 1.165 -2.352 -5.215 1 98.62 179 ILE A N 1
ATOM 1389 C CA . ILE A 1 179 ? 0.711 -1.618 -4.035 1 98.62 179 ILE A CA 1
ATOM 1390 C C . ILE A 1 179 ? 1.488 -2.084 -2.807 1 98.62 179 ILE A C 1
ATOM 1392 O O . ILE A 1 179 ? 1.937 -1.266 -2.002 1 98.62 179 ILE A O 1
ATOM 1396 N N . ALA A 1 180 ? 1.661 -3.367 -2.672 1 98.81 180 ALA A N 1
ATOM 1397 C CA . ALA A 1 180 ? 2.393 -3.924 -1.536 1 98.81 180 ALA A CA 1
ATOM 1398 C C . ALA A 1 180 ? 3.824 -3.398 -1.493 1 98.81 180 ALA A C 1
ATOM 1400 O O . ALA A 1 180 ? 4.32 -3.023 -0.429 1 98.81 180 ALA A O 1
ATOM 1401 N N . CYS A 1 181 ? 4.469 -3.34 -2.609 1 98.5 181 CYS A N 1
ATOM 1402 C CA . CYS A 1 181 ? 5.844 -2.867 -2.713 1 98.5 181 CYS A CA 1
ATOM 1403 C C . CYS A 1 181 ? 5.945 -1.394 -2.342 1 98.5 181 CYS A C 1
ATOM 1405 O O . CYS A 1 181 ? 6.832 -1 -1.583 1 98.5 181 CYS A O 1
ATOM 1407 N N . LYS A 1 182 ? 5.031 -0.618 -2.898 1 98.19 182 LYS A N 1
ATOM 1408 C CA . LYS A 1 182 ? 5.035 0.817 -2.631 1 98.19 182 LYS A CA 1
ATOM 1409 C C . LYS A 1 182 ? 4.684 1.106 -1.176 1 98.19 182 LYS A C 1
ATOM 1411 O O . LYS A 1 182 ? 5.219 2.037 -0.573 1 98.19 182 LYS A O 1
ATOM 1416 N N . ALA A 1 183 ? 3.84 0.252 -0.628 1 98.5 183 ALA A N 1
ATOM 1417 C CA . ALA A 1 183 ? 3.486 0.376 0.784 1 98.5 183 ALA A CA 1
ATOM 1418 C C . ALA A 1 183 ? 4.672 0.025 1.679 1 98.5 183 ALA A C 1
ATOM 1420 O O . ALA A 1 183 ? 4.715 0.425 2.846 1 98.5 183 ALA A O 1
ATOM 1421 N N . ALA A 1 184 ? 5.586 -0.711 1.162 1 98 184 ALA A N 1
ATOM 1422 C CA . ALA A 1 184 ? 6.824 -1.041 1.862 1 98 184 ALA A CA 1
ATOM 1423 C C . ALA A 1 184 ? 7.887 0.032 1.634 1 98 184 ALA A C 1
ATOM 1425 O O . ALA A 1 184 ? 9.016 -0.085 2.125 1 98 184 ALA A O 1
ATOM 1426 N N . ARG A 1 185 ? 7.566 1.057 0.799 1 95.44 185 ARG A N 1
ATOM 1427 C CA . ARG A 1 185 ? 8.445 2.172 0.455 1 95.44 185 ARG A CA 1
ATOM 1428 C C . ARG A 1 185 ? 9.602 1.708 -0.426 1 95.44 185 ARG A C 1
ATOM 1430 O O . ARG A 1 185 ? 10.711 2.24 -0.334 1 95.44 185 ARG A O 1
ATOM 1437 N N . MET A 1 186 ? 9.352 0.728 -1.206 1 97.38 186 MET A N 1
ATOM 1438 C CA . MET A 1 186 ? 10.359 0.233 -2.141 1 97.38 186 MET A CA 1
ATOM 1439 C C . MET A 1 186 ? 10.203 0.892 -3.508 1 97.38 186 MET A C 1
ATOM 1441 O O . MET A 1 186 ? 9.109 1.321 -3.873 1 97.38 186 MET A O 1
ATOM 1445 N N . ARG A 1 187 ? 11.352 1.035 -4.23 1 96.75 187 ARG A N 1
ATOM 1446 C CA . ARG A 1 187 ? 11.258 1.275 -5.668 1 96.75 187 ARG A CA 1
ATOM 1447 C C . ARG A 1 187 ? 10.508 0.147 -6.367 1 96.75 187 ARG A C 1
ATOM 1449 O O . ARG A 1 187 ? 10.703 -1.027 -6.047 1 96.75 187 ARG A O 1
ATOM 1456 N N . SER A 1 188 ? 9.664 0.466 -7.344 1 98.38 188 SER A N 1
ATOM 1457 C CA . SER A 1 188 ? 8.797 -0.542 -7.941 1 98.38 188 SER A CA 1
ATOM 1458 C C . SER A 1 188 ? 8.977 -0.604 -9.453 1 98.38 188 SER A C 1
ATOM 1460 O O . SER A 1 188 ? 8.812 0.402 -10.148 1 98.38 188 SER A O 1
ATOM 1462 N N . ILE A 1 189 ? 9.32 -1.774 -9.953 1 98.88 189 ILE A N 1
ATOM 1463 C CA . ILE A 1 189 ? 9.305 -2.107 -11.375 1 98.88 189 ILE A CA 1
ATOM 1464 C C . ILE A 1 189 ? 8.164 -3.086 -11.664 1 98.88 189 ILE A C 1
ATOM 1466 O O . ILE A 1 189 ? 8.086 -4.156 -11.055 1 98.88 189 ILE A O 1
ATOM 1470 N N . VAL A 1 190 ? 7.336 -2.691 -12.594 1 98.81 190 VAL A N 1
ATOM 1471 C CA . VAL A 1 190 ? 6.203 -3.566 -12.883 1 98.81 190 VAL A CA 1
ATOM 1472 C C . VAL A 1 190 ? 6.348 -4.148 -14.289 1 98.81 190 VAL A C 1
ATOM 1474 O O . VAL A 1 190 ? 6.844 -3.48 -15.195 1 98.81 190 VAL A O 1
ATOM 1477 N N . VAL A 1 191 ? 5.969 -5.387 -14.391 1 98.69 191 VAL A N 1
ATOM 1478 C CA . VAL A 1 191 ? 5.887 -6.125 -15.648 1 98.69 191 VAL A CA 1
ATOM 1479 C C . VAL A 1 191 ? 4.461 -6.641 -15.844 1 98.69 191 VAL A C 1
ATOM 1481 O O . VAL A 1 191 ? 4.215 -7.848 -15.773 1 98.69 191 VAL A O 1
ATOM 1484 N N . PRO A 1 192 ? 3.555 -5.734 -16.203 1 97.88 192 PRO A N 1
ATOM 1485 C CA . PRO A 1 192 ? 2.152 -6.141 -16.297 1 97.88 192 PRO A CA 1
ATOM 1486 C C . PRO A 1 192 ? 1.904 -7.137 -17.438 1 97.88 192 PRO A C 1
ATOM 1488 O O . PRO A 1 192 ? 2.625 -7.125 -18.438 1 97.88 192 PRO A O 1
ATOM 1491 N N . ALA A 1 193 ? 0.868 -7.965 -17.188 1 95.62 193 ALA A N 1
ATOM 1492 C CA . ALA A 1 193 ? 0.375 -8.742 -18.328 1 95.62 193 ALA A CA 1
ATOM 1493 C C . ALA A 1 193 ? -0.011 -7.832 -19.484 1 95.62 193 ALA A C 1
ATOM 1495 O O . ALA A 1 193 ? -0.438 -6.695 -19.281 1 95.62 193 ALA A O 1
ATOM 1496 N N . ALA A 1 194 ? 0.089 -8.352 -20.688 1 95.5 194 ALA A N 1
ATOM 1497 C CA . ALA A 1 194 ? -0.141 -7.57 -21.906 1 95.5 194 ALA A CA 1
ATOM 1498 C C . ALA A 1 194 ? -1.52 -6.918 -21.875 1 95.5 194 ALA A C 1
ATOM 1500 O O . ALA A 1 194 ? -1.666 -5.75 -22.25 1 95.5 194 ALA A O 1
ATOM 1501 N N . GLU A 1 195 ? -2.506 -7.629 -21.375 1 93.56 195 GLU A N 1
ATOM 1502 C CA . GLU A 1 195 ? -3.889 -7.164 -21.406 1 93.56 195 GLU A CA 1
ATOM 1503 C C . GLU A 1 195 ? -4.098 -6 -20.438 1 93.56 195 GLU A C 1
ATOM 1505 O O . GLU A 1 195 ? -5.062 -5.246 -20.562 1 93.56 195 GLU A O 1
ATOM 1510 N N . GLN A 1 196 ? -3.184 -5.844 -19.516 1 94.94 196 GLN A N 1
ATOM 1511 C CA . GLN A 1 196 ? -3.342 -4.805 -18.5 1 94.94 196 GLN A CA 1
ATOM 1512 C C . GLN A 1 196 ? -2.258 -3.736 -18.641 1 94.94 196 GLN A C 1
ATOM 1514 O O . GLN A 1 196 ? -2.176 -2.82 -17.812 1 94.94 196 GLN A O 1
ATOM 1519 N N . PHE A 1 197 ? -1.481 -3.809 -19.656 1 97.31 197 PHE A N 1
ATOM 1520 C CA . PHE A 1 197 ? -0.271 -3.006 -19.781 1 97.31 197 PHE A CA 1
ATOM 1521 C C . PHE A 1 197 ? -0.604 -1.52 -19.781 1 97.31 197 PHE A C 1
ATOM 1523 O O . PHE A 1 197 ? 0.167 -0.705 -19.266 1 97.31 197 PHE A O 1
ATOM 1530 N N . ASN A 1 198 ? -1.782 -1.163 -20.25 1 97.12 198 ASN A N 1
ATOM 1531 C CA . ASN A 1 198 ? -2.094 0.251 -20.438 1 97.12 198 ASN A CA 1
ATOM 1532 C C . ASN A 1 198 ? -2.986 0.776 -19.312 1 97.12 198 ASN A C 1
ATOM 1534 O O . ASN A 1 198 ? -3.498 1.894 -19.391 1 97.12 198 ASN A O 1
ATOM 1538 N N . ASP A 1 199 ? -3.18 -0.041 -18.344 1 96.56 199 ASP A N 1
ATOM 1539 C CA . ASP A 1 199 ? -3.998 0.408 -17.219 1 96.56 199 ASP A CA 1
ATOM 1540 C C . ASP A 1 199 ? -3.371 1.621 -16.531 1 96.56 199 ASP A C 1
ATOM 1542 O O . ASP A 1 199 ? -2.15 1.688 -16.375 1 96.56 199 ASP A O 1
ATOM 1546 N N . LYS A 1 200 ? -4.168 2.582 -16.016 1 96.56 200 LYS A N 1
ATOM 1547 C CA . LYS A 1 200 ? -3.713 3.85 -15.453 1 96.56 200 LYS A CA 1
ATOM 1548 C C . LYS A 1 200 ? -3.057 3.639 -14.086 1 96.56 200 LYS A C 1
ATOM 1550 O O . LYS A 1 200 ? -2.279 4.477 -13.633 1 96.56 200 LYS A O 1
ATOM 1555 N N . CYS A 1 201 ? -3.387 2.514 -13.438 1 96.62 201 CYS A N 1
ATOM 1556 C CA . CYS A 1 201 ? -2.896 2.289 -12.086 1 96.62 201 CYS A CA 1
ATOM 1557 C C . CYS A 1 201 ? -1.375 2.186 -12.07 1 96.62 201 CYS A C 1
ATOM 1559 O O . CYS A 1 201 ? -0.743 2.463 -11.047 1 96.62 201 CYS A O 1
ATOM 1561 N N . TRP A 1 202 ? -0.742 1.867 -13.211 1 98.31 202 TRP A N 1
ATOM 1562 C CA . TRP A 1 202 ? 0.694 1.616 -13.266 1 98.31 202 TRP A CA 1
ATOM 1563 C C . TRP A 1 202 ? 1.479 2.916 -13.141 1 98.31 202 TRP A C 1
ATOM 1565 O O . TRP A 1 202 ? 2.703 2.896 -12.992 1 98.31 202 TRP A O 1
ATOM 1575 N N . GLY A 1 203 ? 0.79 4.086 -13.164 1 97.69 203 GLY A N 1
ATOM 1576 C CA . GLY A 1 203 ? 1.447 5.363 -12.945 1 97.69 203 GLY A CA 1
ATOM 1577 C C . GLY A 1 203 ? 2.115 5.469 -11.586 1 97.69 203 GLY A C 1
ATOM 1578 O O . GLY A 1 203 ? 2.938 6.359 -11.359 1 97.69 203 GLY A O 1
ATOM 1579 N N . LEU A 1 204 ? 1.792 4.559 -10.719 1 97.31 204 LEU A N 1
ATOM 1580 C CA . LEU A 1 204 ? 2.373 4.527 -9.383 1 97.31 204 LEU A CA 1
ATOM 1581 C C . LEU A 1 204 ? 3.775 3.928 -9.414 1 97.31 204 LEU A C 1
ATOM 1583 O O . LEU A 1 204 ? 4.594 4.211 -8.531 1 97.31 204 LEU A O 1
ATOM 1587 N N . ALA A 1 205 ? 4.059 3.068 -10.375 1 98.19 205 ALA A N 1
ATOM 1588 C CA . ALA A 1 205 ? 5.344 2.379 -10.477 1 98.19 205 ALA A CA 1
ATOM 1589 C C . ALA A 1 205 ? 6.453 3.346 -10.875 1 98.19 205 ALA A C 1
ATOM 1591 O O . ALA A 1 205 ? 6.191 4.387 -11.484 1 98.19 205 ALA A O 1
ATOM 1592 N N . ASP A 1 206 ? 7.652 3.041 -10.555 1 97.06 206 ASP A N 1
ATOM 1593 C CA . ASP A 1 206 ? 8.805 3.824 -10.984 1 97.06 206 ASP A CA 1
ATOM 1594 C C . ASP A 1 206 ? 9.203 3.48 -12.422 1 97.06 206 ASP A C 1
ATOM 1596 O O . ASP A 1 206 ? 9.664 4.344 -13.164 1 97.06 206 ASP A O 1
ATOM 1600 N N . VAL A 1 207 ? 9.039 2.203 -12.734 1 98.38 207 VAL A N 1
ATOM 1601 C CA . VAL A 1 207 ? 9.383 1.702 -14.062 1 98.38 207 VAL A CA 1
ATOM 1602 C C . VAL A 1 207 ? 8.336 0.687 -14.516 1 98.38 207 VAL A C 1
ATOM 1604 O O . VAL A 1 207 ? 7.848 -0.113 -13.711 1 98.38 207 VAL A O 1
ATOM 1607 N N . LYS A 1 208 ? 7.949 0.745 -15.711 1 98.69 208 LYS A N 1
ATOM 1608 C CA . LYS A 1 208 ? 7.094 -0.251 -16.344 1 98.69 208 LYS A CA 1
ATOM 1609 C C . LYS A 1 208 ? 7.758 -0.826 -17.594 1 98.69 208 LYS A C 1
ATOM 1611 O O . LYS A 1 208 ? 8.164 -0.08 -18.484 1 98.69 208 LYS A O 1
ATOM 1616 N N . ILE A 1 209 ? 7.914 -2.121 -17.641 1 98.69 209 ILE A N 1
ATOM 1617 C CA . ILE A 1 209 ? 8.492 -2.779 -18.797 1 98.69 209 ILE A CA 1
ATOM 1618 C C . ILE A 1 209 ? 7.586 -3.93 -19.25 1 98.69 209 ILE A C 1
ATOM 1620 O O . ILE A 1 209 ? 6.746 -4.398 -18.469 1 98.69 209 ILE A O 1
ATOM 1624 N N . ALA A 1 210 ? 7.781 -4.445 -20.469 1 98.12 210 ALA A N 1
ATOM 1625 C CA . ALA A 1 210 ? 6.887 -5.449 -21.047 1 98.12 210 ALA A CA 1
ATOM 1626 C C . ALA A 1 210 ? 7.359 -6.859 -20.719 1 98.12 210 ALA A C 1
ATOM 1628 O O . ALA A 1 210 ? 6.586 -7.816 -20.797 1 98.12 210 ALA A O 1
ATOM 1629 N N . SER A 1 211 ? 8.641 -6.902 -20.422 1 98.25 211 SER A N 1
ATOM 1630 C CA . SER A 1 211 ? 9.281 -8.188 -20.156 1 98.25 211 SER A CA 1
ATOM 1631 C C . SER A 1 211 ? 10.562 -8.008 -19.344 1 98.25 211 SER A C 1
ATOM 1633 O O . SER A 1 211 ? 11.219 -6.965 -19.453 1 98.25 211 SER A O 1
ATOM 1635 N N . LEU A 1 212 ? 10.898 -9.023 -18.562 1 98.69 212 LEU A N 1
ATOM 1636 C CA . LEU A 1 212 ? 12.156 -8.977 -17.828 1 98.69 212 LEU A CA 1
ATOM 1637 C C . LEU A 1 212 ? 13.344 -8.953 -18.781 1 98.69 212 LEU A C 1
ATOM 1639 O O . LEU A 1 212 ? 14.461 -8.617 -18.375 1 98.69 212 LEU A O 1
ATOM 1643 N N . ASN A 1 213 ? 13.109 -9.227 -20.047 1 98.56 213 ASN A N 1
ATOM 1644 C CA . ASN A 1 213 ? 14.148 -9.094 -21.062 1 98.56 213 ASN A CA 1
ATOM 1645 C C . ASN A 1 213 ? 14.625 -7.652 -21.188 1 98.56 213 ASN A C 1
ATOM 1647 O O . ASN A 1 213 ? 15.766 -7.402 -21.594 1 98.56 213 ASN A O 1
ATOM 1651 N N . GLU A 1 214 ? 13.781 -6.75 -20.797 1 98.5 214 GLU A N 1
ATOM 1652 C CA . GLU A 1 214 ? 14.047 -5.332 -21.016 1 98.5 214 GLU A CA 1
ATOM 1653 C C . GLU A 1 214 ? 14.742 -4.707 -19.812 1 98.5 214 GLU A C 1
ATOM 1655 O O . GLU A 1 214 ? 15.133 -3.537 -19.859 1 98.5 214 GLU A O 1
ATOM 1660 N N . LEU A 1 215 ? 14.914 -5.504 -18.766 1 98.75 215 LEU A N 1
ATOM 1661 C CA . LEU A 1 215 ? 15.422 -4.953 -17.516 1 98.75 215 LEU A CA 1
ATOM 1662 C C . LEU A 1 215 ? 16.859 -4.453 -17.688 1 98.75 215 LEU A C 1
ATOM 1664 O O . LEU A 1 215 ? 17.703 -5.16 -18.25 1 98.75 215 LEU A O 1
ATOM 1668 N N . THR A 1 216 ? 17.109 -3.213 -17.281 1 98.75 216 THR A N 1
ATOM 1669 C CA . THR A 1 216 ? 18.438 -2.621 -17.375 1 98.75 216 THR A CA 1
ATOM 1670 C C . THR A 1 216 ? 18.938 -2.182 -16 1 98.75 216 THR A C 1
ATOM 1672 O O . THR A 1 216 ? 18.156 -2.07 -15.055 1 98.75 216 THR A O 1
ATOM 1675 N N . LYS A 1 217 ? 20.234 -1.896 -15.938 1 98.31 217 LYS A N 1
ATOM 1676 C CA . LYS A 1 217 ? 20.859 -1.387 -14.719 1 98.31 217 LYS A CA 1
ATOM 1677 C C . LYS A 1 217 ? 20.219 -0.079 -14.273 1 98.31 217 LYS A C 1
ATOM 1679 O O . LYS A 1 217 ? 19.922 0.102 -13.094 1 98.31 217 LYS A O 1
ATOM 1684 N N . SER A 1 218 ? 19.953 0.776 -15.227 1 97.38 218 SER A N 1
ATOM 1685 C CA . SER A 1 218 ? 19.391 2.08 -14.906 1 97.38 218 SER A CA 1
ATOM 1686 C C . SER A 1 218 ? 17.984 1.94 -14.312 1 97.38 218 SER A C 1
ATOM 1688 O O . SER A 1 218 ? 17.625 2.68 -13.391 1 97.38 218 SER A O 1
ATOM 1690 N N . GLN A 1 219 ? 17.219 0.999 -14.789 1 97.5 219 GLN A N 1
ATOM 1691 C CA . GLN A 1 219 ? 15.875 0.77 -14.266 1 97.5 219 GLN A CA 1
ATOM 1692 C C . GLN A 1 219 ? 15.922 0.22 -12.844 1 97.5 219 GLN A C 1
ATOM 1694 O O . GLN A 1 219 ? 15.125 0.62 -11.992 1 97.5 219 GLN A O 1
ATOM 1699 N N . LEU A 1 220 ? 16.891 -0.629 -12.578 1 97.94 220 LEU A N 1
ATOM 1700 C CA . LEU A 1 220 ? 17.031 -1.251 -11.273 1 97.94 220 LEU A CA 1
ATOM 1701 C C . LEU A 1 220 ? 17.5 -0.233 -10.234 1 97.94 220 LEU A C 1
ATOM 1703 O O . LEU A 1 220 ? 16.953 -0.168 -9.133 1 97.94 220 LEU A O 1
ATOM 1707 N N . LEU A 1 221 ? 18.422 0.68 -10.602 1 95.44 221 LEU A N 1
ATOM 1708 C CA . LEU A 1 221 ? 19.141 1.479 -9.625 1 95.44 221 LEU A CA 1
ATOM 1709 C C . LEU A 1 221 ? 18.594 2.898 -9.562 1 95.44 221 LEU A C 1
ATOM 1711 O O . LEU A 1 221 ? 18.844 3.629 -8.602 1 95.44 221 LEU A O 1
ATOM 1715 N N . GLY A 1 222 ? 17.734 3.311 -10.57 1 88.94 222 GLY A N 1
ATOM 1716 C CA . GLY A 1 222 ? 17.219 4.664 -10.617 1 88.94 222 GLY A CA 1
ATOM 1717 C C . GLY A 1 222 ? 18.203 5.668 -11.18 1 88.94 222 GLY A C 1
ATOM 1718 O O . GLY A 1 222 ? 17.875 6.848 -11.336 1 88.94 222 GLY A O 1
ATOM 1719 N N . MET B 1 1 ? -26.656 -7.121 -11.07 1 30.92 1 MET B N 1
ATOM 1720 C CA . MET B 1 1 ? -26.094 -6.098 -10.188 1 30.92 1 MET B CA 1
ATOM 1721 C C . MET B 1 1 ? -24.625 -6.375 -9.891 1 30.92 1 MET B C 1
ATOM 1723 O O . MET B 1 1 ? -24.266 -7.492 -9.516 1 30.92 1 MET B O 1
ATOM 1727 N N . SER B 1 2 ? -23.719 -5.754 -10.656 1 41.47 2 SER B N 1
ATOM 1728 C CA . SER B 1 2 ? -22.281 -5.926 -10.43 1 41.47 2 SER B CA 1
ATOM 1729 C C . SER B 1 2 ? -21.953 -5.918 -8.938 1 41.47 2 SER B C 1
ATOM 1731 O O . SER B 1 2 ? -22.453 -5.078 -8.195 1 41.47 2 SER B O 1
ATOM 1733 N N . PHE B 1 3 ? -21.828 -7.012 -8.367 1 52.66 3 PHE B N 1
ATOM 1734 C CA . PHE B 1 3 ? -21.594 -7.137 -6.938 1 52.66 3 PHE B CA 1
ATOM 1735 C C . PHE B 1 3 ? -20.531 -6.141 -6.48 1 52.66 3 PHE B C 1
ATOM 1737 O O . PHE B 1 3 ? -19.422 -6.125 -7.004 1 52.66 3 PHE B O 1
ATOM 1744 N N . LYS B 1 4 ? -21 -5.047 -6.039 1 68.38 4 LYS B N 1
ATOM 1745 C CA . LYS B 1 4 ? -20.141 -4.09 -5.355 1 68.38 4 LYS B CA 1
ATOM 1746 C C . LYS B 1 4 ? -20.219 -4.258 -3.84 1 68.38 4 LYS B C 1
ATOM 1748 O O . LYS B 1 4 ? -21.312 -4.352 -3.279 1 68.38 4 LYS B O 1
ATOM 1753 N N . LEU B 1 5 ? -19.156 -4.559 -3.309 1 81.12 5 LEU B N 1
ATOM 1754 C CA . LEU B 1 5 ? -19.141 -4.645 -1.852 1 81.12 5 LEU B CA 1
ATOM 1755 C C . LEU B 1 5 ? -19.656 -3.352 -1.227 1 81.12 5 LEU B C 1
ATOM 1757 O O . LEU B 1 5 ? -19.266 -2.26 -1.646 1 81.12 5 LEU B O 1
ATOM 1761 N N . PRO B 1 6 ? -20.656 -3.479 -0.387 1 90.88 6 PRO B N 1
ATOM 1762 C CA . PRO B 1 6 ? -21.234 -2.27 0.198 1 90.88 6 PRO B CA 1
ATOM 1763 C C . PRO B 1 6 ? -20.234 -1.475 1.03 1 90.88 6 PRO B C 1
ATOM 1765 O O . PRO B 1 6 ? -19.453 -2.059 1.784 1 90.88 6 PRO B O 1
ATOM 1768 N N . ILE B 1 7 ? -20.281 -0.224 0.899 1 97.06 7 ILE B N 1
ATOM 1769 C CA . ILE B 1 7 ? -19.469 0.667 1.722 1 97.06 7 ILE B CA 1
ATOM 1770 C C . ILE B 1 7 ? -20.219 1.011 3.006 1 97.06 7 ILE B C 1
ATOM 1772 O O . ILE B 1 7 ? -21.375 1.43 2.961 1 97.06 7 ILE B O 1
ATOM 1776 N N . GLU B 1 8 ? -19.469 0.857 4.145 1 98.38 8 GLU B N 1
ATOM 1777 C CA . GLU B 1 8 ? -20.125 1.03 5.441 1 98.38 8 GLU B CA 1
ATOM 1778 C C . GLU B 1 8 ? -19.438 2.111 6.266 1 98.38 8 GLU B C 1
ATOM 1780 O O . GLU B 1 8 ? -19.984 2.588 7.262 1 98.38 8 GLU B O 1
ATOM 1785 N N . ALA B 1 9 ? -18.266 2.51 5.859 1 98.88 9 ALA B N 1
ATOM 1786 C CA . ALA B 1 9 ? -17.5 3.477 6.641 1 98.88 9 ALA B CA 1
ATOM 1787 C C . ALA B 1 9 ? -16.641 4.348 5.734 1 98.88 9 ALA B C 1
ATOM 1789 O O . ALA B 1 9 ? -16.203 3.91 4.664 1 98.88 9 ALA B O 1
ATOM 1790 N N . ALA B 1 10 ? -16.453 5.555 6.133 1 98.94 10 ALA B N 1
ATOM 1791 C CA . ALA B 1 10 ? -15.539 6.512 5.504 1 98.94 10 ALA B CA 1
ATOM 1792 C C . ALA B 1 10 ? -14.414 6.914 6.453 1 98.94 10 ALA B C 1
ATOM 1794 O O . ALA B 1 10 ? -14.672 7.328 7.586 1 98.94 10 ALA B O 1
ATOM 1795 N N . ILE B 1 11 ? -13.227 6.773 6.023 1 98.94 11 ILE B N 1
ATOM 1796 C CA . ILE B 1 11 ? -12.07 7.109 6.84 1 98.94 11 ILE B CA 1
ATOM 1797 C C . ILE B 1 11 ? -11.312 8.281 6.215 1 98.94 11 ILE B C 1
ATOM 1799 O O . ILE B 1 11 ? -10.867 8.203 5.07 1 98.94 11 ILE B O 1
ATOM 1803 N N . PHE B 1 12 ? -11.164 9.367 6.949 1 98.94 12 PHE B N 1
ATOM 1804 C CA . PHE B 1 12 ? -10.586 10.617 6.465 1 98.94 12 PHE B CA 1
ATOM 1805 C C . PHE B 1 12 ? -9.164 10.789 6.98 1 98.94 12 PHE B C 1
ATOM 1807 O O . PHE B 1 12 ? -8.883 10.508 8.148 1 98.94 12 PHE B O 1
ATOM 1814 N N . ASP B 1 13 ? -8.352 11.289 6.113 1 98.88 13 ASP B N 1
ATOM 1815 C CA . ASP B 1 13 ? -7.09 11.883 6.555 1 98.88 13 ASP B CA 1
ATOM 1816 C C . ASP B 1 13 ? -7.32 13.258 7.168 1 98.88 13 ASP B C 1
ATOM 1818 O O . ASP B 1 13 ? -8.445 13.773 7.156 1 98.88 13 ASP B O 1
ATOM 1822 N N . MET B 1 14 ? -6.23 13.766 7.832 1 98.75 14 MET B N 1
ATOM 1823 C CA . MET B 1 14 ? -6.391 15.094 8.414 1 98.75 14 MET B CA 1
ATOM 1824 C C . MET B 1 14 ? -5.598 16.125 7.625 1 98.75 14 MET B C 1
ATOM 1826 O O . MET B 1 14 ? -6.172 16.922 6.883 1 98.75 14 MET B O 1
ATOM 1830 N N . ASP B 1 15 ? -4.25 16 7.637 1 98.31 15 ASP B N 1
ATOM 1831 C CA . ASP B 1 15 ? -3.361 17 7.051 1 98.31 15 ASP B CA 1
ATOM 1832 C C . ASP B 1 15 ? -3.453 16.984 5.527 1 98.31 15 ASP B C 1
ATOM 1834 O O . ASP B 1 15 ? -3.176 15.969 4.891 1 98.31 15 ASP B O 1
ATOM 1838 N N . GLY B 1 16 ? -3.859 18.125 5 1 97.75 16 GLY B N 1
ATOM 1839 C CA . GLY B 1 16 ? -3.984 18.266 3.557 1 97.75 16 GLY B CA 1
ATOM 1840 C C . GLY B 1 16 ? -5.355 17.859 3.037 1 97.75 16 GLY B C 1
ATOM 1841 O O . GLY B 1 16 ? -5.645 18.031 1.851 1 97.75 16 GLY B O 1
ATOM 1842 N N . LEU B 1 17 ? -6.207 17.359 3.975 1 98.62 17 LEU B N 1
ATOM 1843 C CA . LEU B 1 17 ? -7.547 16.938 3.582 1 98.62 17 LEU B CA 1
ATOM 1844 C C . LEU B 1 17 ? -8.609 17.688 4.375 1 98.62 17 LEU B C 1
ATOM 1846 O O . LEU B 1 17 ? -9.469 18.359 3.797 1 98.62 17 LEU B O 1
ATOM 1850 N N . LEU B 1 18 ? -8.594 17.625 5.723 1 98.75 18 LEU B N 1
ATOM 1851 C CA . LEU B 1 18 ? -9.516 18.406 6.547 1 98.75 18 LEU B CA 1
ATOM 1852 C C . LEU B 1 18 ? -9 19.828 6.758 1 98.75 18 LEU B C 1
ATOM 1854 O O . LEU B 1 18 ? -9.781 20.781 6.758 1 98.75 18 LEU B O 1
ATOM 1858 N N . ILE B 1 19 ? -7.68 19.875 6.953 1 98.62 19 ILE B N 1
ATOM 1859 C CA . ILE B 1 19 ? -7.074 21.188 7.172 1 98.62 19 ILE B CA 1
ATOM 1860 C C . ILE B 1 19 ? -5.906 21.375 6.207 1 98.62 19 ILE B C 1
ATOM 1862 O O . ILE B 1 19 ? -5.227 20.422 5.844 1 98.62 19 ILE B O 1
ATOM 1866 N N . ASP B 1 20 ? -5.637 22.641 5.859 1 97.88 20 ASP B N 1
ATOM 1867 C CA . ASP B 1 20 ? -4.488 23 5.035 1 97.88 20 ASP B CA 1
ATOM 1868 C C . ASP B 1 20 ? -3.24 23.203 5.895 1 97.88 20 ASP B C 1
ATOM 1870 O O . ASP B 1 20 ? -2.721 24.312 5.992 1 97.88 20 ASP B O 1
ATOM 1874 N N . SER B 1 21 ? -2.742 22.156 6.41 1 97.56 21 SER B N 1
ATOM 1875 C CA . SER B 1 21 ? -1.623 22.203 7.344 1 97.56 21 SER B CA 1
ATOM 1876 C C . SER B 1 21 ? -0.292 22.016 6.625 1 97.56 21 SER B C 1
ATOM 1878 O O . SER B 1 21 ? 0.771 22.266 7.199 1 97.56 21 SER B O 1
ATOM 1880 N N . GLU B 1 22 ? -0.267 21.625 5.348 1 96 22 GLU B N 1
ATOM 1881 C CA . GLU B 1 22 ? 0.947 21.281 4.617 1 96 22 GLU B CA 1
ATOM 1882 C C . GLU B 1 22 ? 1.918 22.453 4.562 1 96 22 GLU B C 1
ATOM 1884 O O . GLU B 1 22 ? 3.113 22.297 4.812 1 96 22 GLU B O 1
ATOM 1889 N N . PRO B 1 23 ? 1.436 23.703 4.32 1 96.31 23 PRO B N 1
ATOM 1890 C CA . PRO B 1 23 ? 2.352 24.844 4.348 1 96.31 23 PRO B CA 1
ATOM 1891 C C . PRO B 1 23 ? 2.969 25.078 5.727 1 96.31 23 PRO B C 1
ATOM 1893 O O . PRO B 1 23 ? 4.102 25.562 5.828 1 96.31 23 PRO B O 1
ATOM 1896 N N . PHE B 1 24 ? 2.242 24.75 6.809 1 97.94 24 PHE B N 1
ATOM 1897 C CA . PHE B 1 24 ? 2.762 24.906 8.164 1 97.94 24 PHE B CA 1
ATOM 1898 C C . PHE B 1 24 ? 3.848 23.891 8.453 1 97.94 24 PHE B C 1
ATOM 1900 O O . PHE B 1 24 ? 4.852 24.203 9.102 1 97.94 24 PHE B O 1
ATOM 1907 N N . TRP B 1 25 ? 3.695 22.672 8.008 1 96.94 25 TRP B N 1
ATOM 1908 C CA . TRP B 1 25 ? 4.738 21.656 8.141 1 96.94 25 TRP B CA 1
ATOM 1909 C C . TRP B 1 25 ? 6.004 22.078 7.398 1 96.94 25 TRP B C 1
ATOM 1911 O O . TRP B 1 25 ? 7.109 21.969 7.934 1 96.94 25 TRP B O 1
ATOM 1921 N N . ALA B 1 26 ? 5.805 22.547 6.188 1 94.75 26 ALA B N 1
ATOM 1922 C CA . ALA B 1 26 ? 6.941 23.031 5.402 1 94.75 26 ALA B CA 1
ATOM 1923 C C . ALA B 1 26 ? 7.668 24.156 6.129 1 94.75 26 ALA B C 1
ATOM 1925 O O . ALA B 1 26 ? 8.898 24.172 6.188 1 94.75 26 ALA B O 1
ATOM 1926 N N . GLN B 1 27 ? 6.914 25.062 6.633 1 96.75 27 GLN B N 1
ATOM 1927 C CA . GLN B 1 27 ? 7.48 26.188 7.367 1 96.75 27 GLN B CA 1
ATOM 1928 C C . GLN B 1 27 ? 8.234 25.719 8.602 1 96.75 27 GLN B C 1
ATOM 1930 O O . GLN B 1 27 ? 9.359 26.156 8.859 1 96.75 27 GLN B O 1
ATOM 1935 N N . ALA B 1 28 ? 7.594 24.891 9.383 1 97.25 28 ALA B N 1
ATOM 1936 C CA . ALA B 1 28 ? 8.219 24.359 10.586 1 97.25 28 ALA B CA 1
ATOM 1937 C C . ALA B 1 28 ? 9.516 23.625 10.258 1 97.25 28 ALA B C 1
ATOM 1939 O O . ALA B 1 28 ? 10.523 23.797 10.945 1 97.25 28 ALA B O 1
ATOM 1940 N N . GLU B 1 29 ? 9.523 22.781 9.211 1 95.44 29 GLU B N 1
ATOM 1941 C CA . GLU B 1 29 ? 10.711 22.062 8.758 1 95.44 29 GLU B CA 1
ATOM 1942 C C . GLU B 1 29 ? 11.828 23.047 8.391 1 95.44 29 GLU B C 1
ATOM 1944 O O . GLU B 1 29 ? 12.961 22.891 8.844 1 95.44 29 GLU B O 1
ATOM 1949 N N . HIS B 1 30 ? 11.461 24.016 7.629 1 95 30 HIS B N 1
ATOM 1950 C CA . HIS B 1 30 ? 12.438 25.016 7.211 1 95 30 HIS B CA 1
ATOM 1951 C C . HIS B 1 30 ? 13.055 25.719 8.414 1 95 30 HIS B C 1
ATOM 1953 O O . HIS B 1 30 ? 14.273 25.875 8.492 1 95 30 HIS B O 1
ATOM 1959 N N . GLU B 1 31 ? 12.25 26.172 9.312 1 96.62 31 GLU B N 1
ATOM 1960 C CA . GLU B 1 31 ? 12.719 26.906 10.484 1 96.62 31 GLU B CA 1
ATOM 1961 C C . GLU B 1 31 ? 13.633 26.047 11.352 1 96.62 31 GLU B C 1
ATOM 1963 O O . GLU B 1 31 ? 14.719 26.484 11.734 1 96.62 31 GLU B O 1
ATOM 1968 N N . VAL B 1 32 ? 13.25 24.812 11.609 1 96.44 32 VAL B N 1
ATOM 1969 C CA . VAL B 1 32 ? 14.008 23.938 12.508 1 96.44 32 VAL B CA 1
ATOM 1970 C C . VAL B 1 32 ? 15.289 23.469 11.82 1 96.44 32 VAL B C 1
ATOM 1972 O O . VAL B 1 32 ? 16.375 23.547 12.398 1 96.44 32 VAL B O 1
ATOM 1975 N N . PHE B 1 33 ? 15.234 23.047 10.57 1 95.56 33 PHE B N 1
ATOM 1976 C CA . PHE B 1 33 ? 16.391 22.531 9.859 1 95.56 33 PHE B CA 1
ATOM 1977 C C . PHE B 1 33 ? 17.422 23.641 9.617 1 95.56 33 PHE B C 1
ATOM 1979 O O . PHE B 1 33 ? 18.625 23.406 9.695 1 95.56 33 PHE B O 1
ATOM 1986 N N . ALA B 1 34 ? 16.906 24.828 9.367 1 94.06 34 ALA B N 1
ATOM 1987 C CA . ALA B 1 34 ? 17.812 25.969 9.203 1 94.06 34 ALA B CA 1
ATOM 1988 C C . ALA B 1 34 ? 18.625 26.203 10.469 1 94.06 34 ALA B C 1
ATOM 1990 O O . ALA B 1 34 ? 19.828 26.453 10.398 1 94.06 34 ALA B O 1
ATOM 1991 N N . GLN B 1 35 ? 18 26.125 11.539 1 95.25 35 GLN B N 1
ATOM 1992 C CA . GLN B 1 35 ? 18.672 26.328 12.82 1 95.25 35 GLN B CA 1
ATOM 1993 C C . GLN B 1 35 ? 19.688 25.234 13.094 1 95.25 35 GLN B C 1
ATOM 1995 O O . GLN B 1 35 ? 20.688 25.453 13.781 1 95.25 35 GLN B O 1
ATOM 2000 N N . LEU B 1 36 ? 19.484 24.094 12.492 1 95.5 36 LEU B N 1
ATOM 2001 C CA . LEU B 1 36 ? 20.312 22.922 12.766 1 95.5 36 LEU B CA 1
ATOM 2002 C C . LEU B 1 36 ? 21.438 22.797 11.734 1 95.5 36 LEU B C 1
ATOM 2004 O O . LEU B 1 36 ? 22.25 21.891 11.812 1 95.5 36 LEU B O 1
ATOM 2008 N N . GLY B 1 37 ? 21.406 23.688 10.742 1 95.19 37 GLY B N 1
ATOM 2009 C CA . GLY B 1 37 ? 22.453 23.672 9.734 1 95.19 37 GLY B CA 1
ATOM 2010 C C . GLY B 1 37 ? 22.234 22.641 8.648 1 95.19 37 GLY B C 1
ATOM 2011 O O . GLY B 1 37 ? 23.172 22.234 7.961 1 95.19 37 GLY B O 1
ATOM 2012 N N . VAL B 1 38 ? 21.047 22.141 8.586 1 94.62 38 VAL B N 1
ATOM 2013 C CA . VAL B 1 38 ? 20.688 21.188 7.543 1 94.62 38 VAL B CA 1
ATOM 2014 C C . VAL B 1 38 ? 20.766 21.859 6.172 1 94.62 38 VAL B C 1
ATOM 2016 O O . VAL B 1 38 ? 20.312 23 6.012 1 94.62 38 VAL B O 1
ATOM 2019 N N . ASP B 1 39 ? 21.312 21.25 5.199 1 93.5 39 ASP B N 1
ATOM 2020 C CA . ASP B 1 39 ? 21.422 21.75 3.834 1 93.5 39 ASP B CA 1
ATOM 2021 C C . ASP B 1 39 ? 20.094 21.594 3.094 1 93.5 39 ASP B C 1
ATOM 2023 O O . ASP B 1 39 ? 19.844 20.578 2.443 1 93.5 39 ASP B O 1
ATOM 2027 N N . LEU B 1 40 ? 19.344 22.562 3.07 1 91.31 40 LEU B N 1
ATOM 2028 C CA . LEU B 1 40 ? 17.984 22.516 2.525 1 91.31 40 LEU B CA 1
ATOM 2029 C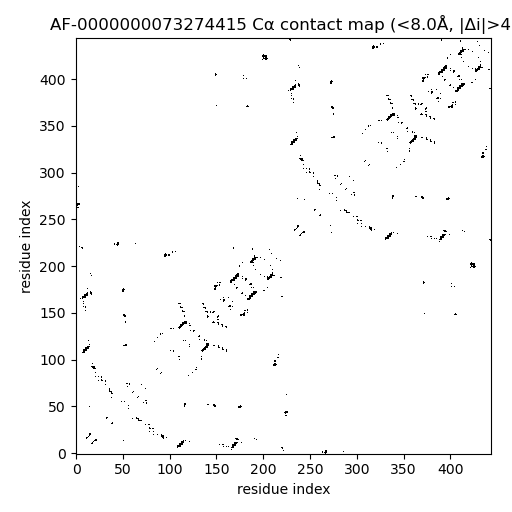 C . LEU B 1 40 ? 18.016 22.5 1 1 91.31 40 LEU B C 1
ATOM 2031 O O . LEU B 1 40 ? 17 22.219 0.358 1 91.31 40 LEU B O 1
ATOM 2035 N N . SER B 1 41 ? 19.125 22.766 0.412 1 89.5 41 SER B N 1
ATOM 2036 C CA . SER B 1 41 ? 19.25 22.719 -1.042 1 89.5 41 SER B CA 1
ATOM 2037 C C . SER B 1 41 ? 19.109 21.281 -1.558 1 89.5 41 SER B C 1
ATOM 2039 O O . SER B 1 41 ? 18.922 21.062 -2.758 1 89.5 41 SER B O 1
ATOM 2041 N N . LEU B 1 42 ? 19.094 20.359 -0.649 1 88.88 42 LEU B N 1
ATOM 2042 C CA . LEU B 1 42 ? 19 18.953 -1.014 1 88.88 42 LEU B CA 1
ATOM 2043 C C . LEU B 1 42 ? 17.547 18.531 -1.18 1 88.88 42 LEU B C 1
ATOM 2045 O O . LEU B 1 42 ? 17.266 17.391 -1.558 1 88.88 42 LEU B O 1
ATOM 2049 N N . ALA B 1 43 ? 16.625 19.406 -0.973 1 86.75 43 ALA B N 1
ATOM 2050 C CA . ALA B 1 43 ? 15.203 19.078 -0.962 1 86.75 43 ALA B CA 1
ATOM 2051 C C . ALA B 1 43 ? 14.773 18.453 -2.285 1 86.75 43 ALA B C 1
ATOM 2053 O O . ALA B 1 43 ? 13.984 17.5 -2.301 1 86.75 43 ALA B O 1
ATOM 2054 N N . ASP B 1 44 ? 15.305 18.891 -3.334 1 83.5 44 ASP B N 1
ATOM 2055 C CA . ASP B 1 44 ? 14.906 18.422 -4.66 1 83.5 44 ASP B CA 1
ATOM 2056 C C . ASP B 1 44 ? 15.383 17 -4.902 1 83.5 44 ASP B C 1
ATOM 2058 O O . ASP B 1 44 ? 14.883 16.312 -5.805 1 83.5 44 ASP B O 1
ATOM 2062 N N . SER B 1 45 ? 16.328 16.609 -4.129 1 80.81 45 SER B N 1
ATOM 2063 C CA . SER B 1 45 ? 16.875 15.273 -4.305 1 80.81 45 SER B CA 1
ATOM 2064 C C . SER B 1 45 ? 16.219 14.273 -3.365 1 80.81 45 SER B C 1
ATOM 2066 O O . SER B 1 45 ? 16.5 13.07 -3.426 1 80.81 45 SER B O 1
ATOM 2068 N N . MET B 1 46 ? 15.32 14.766 -2.586 1 84.31 46 MET B N 1
ATOM 2069 C CA . MET B 1 46 ? 14.656 13.914 -1.602 1 84.31 46 MET B CA 1
ATOM 2070 C C . MET B 1 46 ? 13.398 13.281 -2.189 1 84.31 46 MET B C 1
ATOM 2072 O O . MET B 1 46 ? 12.766 13.852 -3.08 1 84.31 46 MET B O 1
ATOM 2076 N N . PRO B 1 47 ? 13.102 12.016 -1.729 1 82.25 47 PRO B N 1
ATOM 2077 C CA . PRO B 1 47 ? 11.789 11.477 -2.119 1 82.25 47 PRO B CA 1
ATOM 2078 C C . PRO B 1 47 ? 10.633 12.328 -1.613 1 82.25 47 PRO B C 1
ATOM 2080 O O . PRO B 1 47 ? 10.828 13.219 -0.79 1 82.25 47 PRO B O 1
ATOM 2083 N N . ASP B 1 48 ? 9.469 12.031 -2.209 1 84.62 48 ASP B N 1
ATOM 2084 C CA . ASP B 1 48 ? 8.258 12.695 -1.731 1 84.62 48 ASP B CA 1
ATOM 2085 C C . ASP B 1 48 ? 8 12.367 -0.262 1 84.62 48 ASP B C 1
ATOM 2087 O O . ASP B 1 48 ? 7.957 11.203 0.122 1 84.62 48 ASP B O 1
ATOM 2091 N N . THR B 1 49 ? 7.785 13.43 0.509 1 88.44 49 THR B N 1
ATOM 2092 C CA . THR B 1 49 ? 7.629 13.219 1.943 1 88.44 49 THR B CA 1
ATOM 2093 C C . THR B 1 49 ? 6.215 13.57 2.395 1 88.44 49 THR B C 1
ATOM 2095 O O . THR B 1 49 ? 5.871 13.398 3.566 1 88.44 49 THR B O 1
ATOM 2098 N N . VAL B 1 50 ? 5.418 14.102 1.443 1 88.88 50 VAL B N 1
ATOM 2099 C CA . VAL B 1 50 ? 4.055 14.461 1.822 1 88.88 50 VAL B CA 1
ATOM 2100 C C . VAL B 1 50 ? 3.303 13.219 2.285 1 88.88 50 VAL B C 1
ATOM 2102 O O . VAL B 1 50 ? 3.355 12.172 1.629 1 88.88 50 VAL B O 1
ATOM 2105 N N . GLY B 1 51 ? 2.662 13.328 3.467 1 90.69 51 GLY B N 1
ATOM 2106 C CA . GLY B 1 51 ? 1.903 12.219 4.023 1 90.69 51 GLY B CA 1
ATOM 2107 C C . GLY B 1 51 ? 2.717 11.352 4.965 1 90.69 51 GLY B C 1
ATOM 2108 O O . GLY B 1 51 ? 2.162 10.531 5.703 1 90.69 51 GLY B O 1
ATOM 2109 N N . LEU B 1 52 ? 4.059 11.516 4.973 1 94.19 52 LEU B N 1
ATOM 2110 C CA . LEU B 1 52 ? 4.895 10.758 5.895 1 94.19 52 LEU B CA 1
ATOM 2111 C C . LEU B 1 52 ? 4.777 11.305 7.312 1 94.19 52 LEU B C 1
ATOM 2113 O O . LEU B 1 52 ? 4.602 12.508 7.504 1 94.19 52 LEU B O 1
ATOM 2117 N N . ARG B 1 53 ? 4.891 10.344 8.203 1 96.81 53 ARG B N 1
ATOM 2118 C CA . ARG B 1 53 ? 5.016 10.781 9.594 1 96.81 53 ARG B CA 1
ATOM 2119 C C . ARG B 1 53 ? 6.281 11.609 9.789 1 96.81 53 ARG B C 1
ATOM 2121 O O . ARG B 1 53 ? 7.324 11.312 9.211 1 96.81 53 ARG B O 1
ATOM 2128 N N . ILE B 1 54 ? 6.219 12.578 10.68 1 97.06 54 ILE B N 1
ATOM 2129 C CA . ILE B 1 54 ? 7.25 13.602 10.789 1 97.06 54 ILE B CA 1
ATOM 2130 C C . ILE B 1 54 ? 8.57 12.961 11.203 1 97.06 54 ILE B C 1
ATOM 2132 O O . ILE B 1 54 ? 9.641 13.398 10.773 1 97.06 54 ILE B O 1
ATOM 2136 N N . ASP B 1 55 ? 8.609 11.945 12.008 1 97 55 ASP B N 1
ATOM 2137 C CA . ASP B 1 55 ? 9.875 11.305 12.383 1 97 55 ASP B CA 1
ATOM 2138 C C . ASP B 1 55 ? 10.555 10.672 11.172 1 97 55 ASP B C 1
ATOM 2140 O O . ASP B 1 55 ? 11.781 10.602 11.109 1 97 55 ASP B O 1
ATOM 2144 N N . GLN B 1 56 ? 9.773 10.203 10.234 1 94.56 56 GLN B N 1
ATOM 2145 C CA . GLN B 1 56 ? 10.328 9.633 9.016 1 94.56 56 GLN B CA 1
ATOM 2146 C C . GLN B 1 56 ? 10.953 10.711 8.133 1 94.56 56 GLN B C 1
ATOM 2148 O O . GLN B 1 56 ? 12 10.484 7.516 1 94.56 56 GLN B O 1
ATOM 2153 N N . VAL B 1 57 ? 10.305 11.859 8.078 1 94.88 57 VAL B N 1
ATOM 2154 C CA . VAL B 1 57 ? 10.852 12.992 7.352 1 94.88 57 VAL B CA 1
ATOM 2155 C C . VAL B 1 57 ? 12.195 13.398 7.957 1 94.88 57 VAL B C 1
ATOM 2157 O O . VAL B 1 57 ? 13.18 13.57 7.234 1 94.88 57 VAL B O 1
ATOM 2160 N N . ILE B 1 58 ? 12.203 13.477 9.242 1 96.25 58 ILE B N 1
ATOM 2161 C CA . ILE B 1 58 ? 13.406 13.883 9.969 1 96.25 58 ILE B CA 1
ATOM 2162 C C . ILE B 1 58 ? 14.523 12.867 9.727 1 96.25 58 ILE B C 1
ATOM 2164 O O . ILE B 1 58 ? 15.664 13.25 9.477 1 96.25 58 ILE B O 1
ATOM 2168 N N . GLU B 1 59 ? 14.164 11.648 9.812 1 94.06 59 GLU B N 1
ATOM 2169 C CA . GLU B 1 59 ? 15.156 10.594 9.602 1 94.06 59 GLU B CA 1
ATOM 2170 C C . GLU B 1 59 ? 15.773 10.688 8.211 1 94.06 59 GLU B C 1
ATOM 2172 O O . GLU B 1 59 ? 16.984 10.523 8.047 1 94.06 59 GLU B O 1
ATOM 2177 N N . LEU B 1 60 ? 14.984 10.93 7.203 1 91.44 60 LEU B N 1
ATOM 2178 C CA . LEU B 1 60 ? 15.469 11.07 5.832 1 91.44 60 LEU B CA 1
ATOM 2179 C C . LEU B 1 60 ? 16.438 12.242 5.711 1 91.44 60 LEU B C 1
ATOM 2181 O O . LEU B 1 60 ? 17.5 12.109 5.109 1 91.44 60 LEU B O 1
ATOM 2185 N N . TRP B 1 61 ? 16.078 13.352 6.324 1 93.19 61 TRP B N 1
ATOM 2186 C CA . TRP B 1 61 ? 16.938 14.531 6.273 1 93.19 61 TRP B CA 1
ATOM 2187 C C . TRP B 1 61 ? 18.234 14.297 7.035 1 93.19 61 TRP B C 1
ATOM 2189 O O . TRP B 1 61 ? 19.312 14.727 6.598 1 93.19 61 TRP B O 1
ATOM 2199 N N . TYR B 1 62 ? 18.094 13.602 8.164 1 94.69 62 TYR B N 1
ATOM 2200 C CA . TYR B 1 62 ? 19.281 13.336 8.969 1 94.69 62 TYR B CA 1
ATOM 2201 C C . TYR B 1 62 ? 20.266 12.453 8.211 1 94.69 62 TYR B C 1
ATOM 2203 O O . TYR B 1 62 ? 21.484 12.594 8.359 1 94.69 62 TYR B O 1
ATOM 2211 N N . GLN B 1 63 ? 19.781 11.57 7.445 1 88.62 63 GLN B N 1
ATOM 2212 C CA . GLN B 1 63 ? 20.609 10.664 6.668 1 88.62 63 GLN B CA 1
ATOM 2213 C C . GLN B 1 63 ? 21.422 11.43 5.625 1 88.62 63 GLN B C 1
ATOM 2215 O O . GLN B 1 63 ? 22.578 11.086 5.352 1 88.62 63 GLN B O 1
ATOM 2220 N N . VAL B 1 64 ? 20.875 12.492 5.102 1 88.81 64 VAL B N 1
ATOM 2221 C CA . VAL B 1 64 ? 21.516 13.156 3.977 1 88.81 64 VAL B CA 1
ATOM 2222 C C . VAL B 1 64 ? 22.281 14.391 4.473 1 88.81 64 VAL B C 1
ATOM 2224 O O . VAL B 1 64 ? 23.219 14.852 3.822 1 88.81 64 VAL B O 1
ATOM 2227 N N . SER B 1 65 ? 21.828 14.93 5.512 1 93 65 SER B N 1
ATOM 2228 C CA . SER B 1 65 ? 22.453 16.094 6.129 1 93 65 SER B CA 1
ATOM 2229 C C . SER B 1 65 ? 22.406 16.016 7.648 1 93 65 SER B C 1
ATOM 2231 O O . SER B 1 65 ? 21.625 16.703 8.297 1 93 65 SER B O 1
ATOM 2233 N N . PRO B 1 66 ? 23.312 15.234 8.18 1 94.69 66 PRO B N 1
ATOM 2234 C CA . PRO B 1 66 ? 23.312 15.07 9.641 1 94.69 66 PRO B CA 1
ATOM 2235 C C . PRO B 1 66 ? 23.625 16.375 10.375 1 94.69 66 PRO B C 1
ATOM 2237 O O . PRO B 1 66 ? 24.297 17.25 9.82 1 94.69 66 PRO B O 1
ATOM 2240 N N . TRP B 1 67 ? 23.047 16.5 11.477 1 96.44 67 TRP B N 1
ATOM 2241 C CA . TRP B 1 67 ? 23.312 17.672 12.297 1 96.44 67 TRP B CA 1
ATOM 2242 C C . TRP B 1 67 ? 23.703 17.266 13.719 1 96.44 67 TRP B C 1
ATOM 2244 O O . TRP B 1 67 ? 23.656 16.094 14.07 1 96.44 67 TRP B O 1
ATOM 2254 N N . GLN B 1 68 ? 24.219 18.266 14.492 1 92.94 68 GLN B N 1
ATOM 2255 C CA . GLN B 1 68 ? 24.562 18.078 15.898 1 92.94 68 GLN B CA 1
ATOM 2256 C C . GLN B 1 68 ? 23.75 19.016 16.797 1 92.94 68 GLN B C 1
ATOM 2258 O O . GLN B 1 68 ? 23.078 19.922 16.297 1 92.94 68 GLN B O 1
ATOM 2263 N N . GLY B 1 69 ? 23.781 18.703 18.188 1 89.62 69 GLY B N 1
ATOM 2264 C CA . GLY B 1 69 ? 23.188 19.625 19.156 1 89.62 69 GLY B CA 1
ATOM 2265 C C . GLY B 1 69 ? 21.844 19.141 19.688 1 89.62 69 GLY B C 1
ATOM 2266 O O . GLY B 1 69 ? 21.594 19.172 20.891 1 89.62 69 GLY B O 1
ATOM 2267 N N . VAL B 1 70 ? 20.922 18.844 18.672 1 94.56 70 VAL B N 1
ATOM 2268 C CA . VAL B 1 70 ? 19.594 18.391 19.125 1 94.56 70 VAL B CA 1
ATOM 2269 C C . VAL B 1 70 ? 19.328 16.984 18.594 1 94.56 70 VAL B C 1
ATOM 2271 O O . VAL B 1 70 ? 19.781 16.625 17.516 1 94.56 70 VAL B O 1
ATOM 2274 N N . THR B 1 71 ? 18.625 16.266 19.469 1 97.31 71 THR B N 1
ATOM 2275 C CA . THR B 1 71 ? 18.25 14.922 19.016 1 97.31 71 THR B CA 1
ATOM 2276 C C . THR B 1 71 ? 17.141 15 17.969 1 97.31 71 THR B C 1
ATOM 2278 O O . THR B 1 71 ? 16.484 16.031 17.828 1 97.31 71 THR B O 1
ATOM 2281 N N . GLN B 1 72 ? 16.938 13.938 17.203 1 97.5 72 GLN B N 1
ATOM 2282 C CA . GLN B 1 72 ? 15.844 13.852 16.25 1 97.5 72 GLN B CA 1
ATOM 2283 C C . GLN B 1 72 ? 14.5 14.008 16.938 1 97.5 72 GLN B C 1
ATOM 2285 O O . GLN B 1 72 ? 13.586 14.633 16.406 1 97.5 72 GLN B O 1
ATOM 2290 N N . GLN B 1 73 ? 14.43 13.438 18.141 1 97.44 73 GLN B N 1
ATOM 2291 C CA . GLN B 1 73 ? 13.203 13.531 18.906 1 97.44 73 GLN B CA 1
ATOM 2292 C C . GLN B 1 73 ? 12.891 14.977 19.281 1 97.44 73 GLN B C 1
ATOM 2294 O O . GLN B 1 73 ? 11.742 15.414 19.203 1 97.44 73 GLN B O 1
ATOM 2299 N N . GLU B 1 74 ? 13.875 15.672 19.672 1 97.81 74 GLU B N 1
ATOM 2300 C CA . GLU B 1 74 ? 13.688 17.078 20.016 1 97.81 74 GLU B CA 1
ATOM 2301 C C . GLU B 1 74 ? 13.289 17.891 18.781 1 97.81 74 GLU B C 1
ATOM 2303 O O . GLU B 1 74 ? 12.438 18.781 18.875 1 97.81 74 GLU B O 1
ATOM 2308 N N . ALA B 1 75 ? 13.984 17.656 17.703 1 97.94 75 ALA B N 1
ATOM 2309 C CA . ALA B 1 75 ? 13.609 18.312 16.453 1 97.94 75 ALA B CA 1
ATOM 2310 C C . ALA B 1 75 ? 12.141 18.078 16.109 1 97.94 75 ALA B C 1
ATOM 2312 O O . ALA B 1 75 ? 11.422 19 15.75 1 97.94 75 ALA B O 1
ATOM 2313 N N . LYS B 1 76 ? 11.75 16.828 16.297 1 98.06 76 LYS B N 1
ATOM 2314 C CA . LYS B 1 76 ? 10.367 16.422 16.062 1 98.06 76 LYS B CA 1
ATOM 2315 C C . LYS B 1 76 ? 9.406 17.234 16.922 1 98.06 76 LYS B C 1
ATOM 2317 O O . LYS B 1 76 ? 8.414 17.766 16.438 1 98.06 76 LYS B O 1
ATOM 2322 N N . GLU B 1 77 ? 9.648 17.344 18.141 1 97.94 77 GLU B N 1
ATOM 2323 C CA . GLU B 1 77 ? 8.789 18.031 19.094 1 97.94 77 GLU B CA 1
ATOM 2324 C C . GLU B 1 77 ? 8.695 19.516 18.766 1 97.94 77 GLU B C 1
ATOM 2326 O O . GLU B 1 77 ? 7.621 20.125 18.875 1 97.94 77 GLU B O 1
ATOM 2331 N N . ARG B 1 78 ? 9.781 20.094 18.344 1 98 78 ARG B N 1
ATOM 2332 C CA . ARG B 1 78 ? 9.789 21.5 17.953 1 98 78 ARG B CA 1
ATOM 2333 C C . ARG B 1 78 ? 8.883 21.734 16.75 1 98 78 ARG B C 1
ATOM 2335 O O . ARG B 1 78 ? 8.117 22.703 16.719 1 98 78 ARG B O 1
ATOM 2342 N N . MET B 1 79 ? 9.008 20.875 15.844 1 98.12 79 MET B N 1
ATOM 2343 C CA . MET B 1 79 ? 8.219 21.031 14.625 1 98.12 79 MET B CA 1
ATOM 2344 C C . MET B 1 79 ? 6.727 20.859 14.922 1 98.12 79 MET B C 1
ATOM 2346 O O . MET B 1 79 ? 5.91 21.656 14.445 1 98.12 79 MET B O 1
ATOM 2350 N N . ILE B 1 80 ? 6.41 19.844 15.719 1 98.19 80 ILE B N 1
ATOM 2351 C CA . ILE B 1 80 ? 5.016 19.594 16.062 1 98.19 80 ILE B CA 1
ATOM 2352 C C . ILE B 1 80 ? 4.441 20.797 16.797 1 98.19 80 ILE B C 1
ATOM 2354 O O . ILE B 1 80 ? 3.352 21.266 16.484 1 98.19 80 ILE B O 1
ATOM 2358 N N . ALA B 1 81 ? 5.199 21.312 17.734 1 98.06 81 ALA B N 1
ATOM 2359 C CA . ALA B 1 81 ? 4.746 22.453 18.516 1 98.06 81 ALA B CA 1
ATOM 2360 C C . ALA B 1 81 ? 4.492 23.656 17.609 1 98.06 81 ALA B C 1
ATOM 2362 O O . ALA B 1 81 ? 3.484 24.359 17.766 1 98.06 81 ALA B O 1
ATOM 2363 N N . ARG B 1 82 ? 5.391 23.891 16.719 1 98.25 82 ARG B N 1
ATOM 2364 C CA . ARG B 1 82 ? 5.27 25 15.789 1 98.25 82 ARG B CA 1
ATOM 2365 C C . ARG B 1 82 ? 4.031 24.859 14.914 1 98.25 82 ARG B C 1
ATOM 2367 O O . ARG B 1 82 ? 3.283 25.812 14.719 1 98.25 82 ARG B O 1
ATOM 2374 N N . VAL B 1 83 ? 3.76 23.672 14.43 1 98.5 83 VAL B N 1
ATOM 2375 C CA . VAL B 1 83 ? 2.637 23.422 13.531 1 98.5 83 VAL B CA 1
ATOM 2376 C C . VAL B 1 83 ? 1.322 23.562 14.297 1 98.5 83 VAL B C 1
ATOM 2378 O O . VAL B 1 83 ? 0.372 24.172 13.797 1 98.5 83 VAL B O 1
ATOM 2381 N N . VAL B 1 84 ? 1.298 23.047 15.484 1 98.19 84 VAL B N 1
ATOM 2382 C CA . VAL B 1 84 ? 0.092 23.141 16.297 1 98.19 84 VAL B CA 1
ATOM 2383 C C . VAL B 1 84 ? -0.235 24.609 16.547 1 98.19 84 VAL B C 1
ATOM 2385 O O . VAL B 1 84 ? -1.389 25.031 16.422 1 98.19 84 VAL B O 1
ATOM 2388 N N . GLN B 1 85 ? 0.772 25.375 16.844 1 98.19 85 GLN B N 1
ATOM 2389 C CA . GLN B 1 85 ? 0.599 26.812 17.062 1 98.19 85 GLN B CA 1
ATOM 2390 C C . GLN B 1 85 ? 0.028 27.5 15.82 1 98.19 85 GLN B C 1
ATOM 2392 O O . GLN B 1 85 ? -0.903 28.297 15.914 1 98.19 85 GLN B O 1
ATOM 2397 N N . LEU B 1 86 ? 0.552 27.188 14.703 1 98.44 86 LEU B N 1
ATOM 2398 C CA . LEU B 1 86 ? 0.118 27.797 13.453 1 98.44 86 LEU B CA 1
ATOM 2399 C C . LEU B 1 86 ? -1.317 27.406 13.125 1 98.44 86 LEU B C 1
ATOM 2401 O O . LEU B 1 86 ? -2.098 28.219 12.648 1 98.44 86 LEU B O 1
ATOM 2405 N N . ILE B 1 87 ? -1.673 26.156 13.406 1 98.44 87 ILE B N 1
ATOM 2406 C CA . ILE B 1 87 ? -3.027 25.688 13.156 1 98.44 87 ILE B CA 1
ATOM 2407 C C . ILE B 1 87 ? -4.016 26.438 14.047 1 98.44 87 ILE B C 1
ATOM 2409 O O . ILE B 1 87 ? -5.07 26.875 13.586 1 98.44 87 ILE B O 1
ATOM 2413 N N . GLU B 1 88 ? -3.674 26.578 15.281 1 98 88 GLU B N 1
ATOM 2414 C CA . GLU B 1 88 ? -4.555 27.25 16.219 1 98 88 GLU B CA 1
ATOM 2415 C C . GLU B 1 88 ? -4.719 28.734 15.859 1 98 88 GLU B C 1
ATOM 2417 O O . GLU B 1 88 ? -5.805 29.297 16.031 1 98 88 GLU B O 1
ATOM 2422 N N . ASP B 1 89 ? -3.695 29.281 15.328 1 98.06 89 ASP B N 1
ATOM 2423 C CA . ASP B 1 89 ? -3.701 30.703 14.992 1 98.06 89 ASP B CA 1
ATOM 2424 C C . ASP B 1 89 ? -4.457 30.953 13.688 1 98.06 89 ASP B C 1
ATOM 2426 O O . ASP B 1 89 ? -5.258 31.891 13.594 1 98.06 89 ASP B O 1
ATOM 2430 N N . LYS B 1 90 ? -4.234 30.078 12.68 1 98.31 90 LYS B N 1
ATOM 2431 C CA . LYS B 1 90 ? -4.703 30.359 11.328 1 98.31 90 LYS B CA 1
ATOM 2432 C C . LYS B 1 90 ? -6.023 29.656 11.039 1 98.31 90 LYS B C 1
ATOM 2434 O O . LYS B 1 90 ? -6.754 30.031 10.125 1 98.31 90 LYS B O 1
ATOM 2439 N N . LYS B 1 91 ? -6.32 28.594 11.766 1 97.88 91 LYS B N 1
ATOM 2440 C CA . LYS B 1 91 ? -7.551 27.812 11.664 1 97.88 91 LYS B CA 1
ATOM 2441 C C . LYS B 1 91 ? -7.855 27.453 10.211 1 97.88 91 LYS B C 1
ATOM 2443 O O . LYS B 1 91 ? -8.914 27.812 9.688 1 97.88 91 LYS B O 1
ATOM 2448 N N . PRO B 1 92 ? -6.98 26.656 9.531 1 97.69 92 PRO B N 1
ATOM 2449 C CA . PRO B 1 92 ? -7.027 26.453 8.078 1 97.69 92 PRO B CA 1
ATOM 2450 C C . PRO B 1 92 ? -7.938 25.297 7.672 1 97.69 92 PRO B C 1
ATOM 2452 O O . PRO B 1 92 ? -7.488 24.375 6.988 1 97.69 92 PRO B O 1
ATOM 2455 N N . LEU B 1 93 ? -9.289 25.406 7.996 1 98.44 93 LEU B N 1
ATOM 2456 C CA . LEU B 1 93 ? -10.227 24.391 7.531 1 98.44 93 LEU B CA 1
ATOM 2457 C C . LEU B 1 93 ? -10.344 24.406 6.012 1 98.44 93 LEU B C 1
ATOM 2459 O O . LEU B 1 93 ? -10.484 25.484 5.414 1 98.44 93 LEU B O 1
ATOM 2463 N N . LEU B 1 94 ? -10.242 23.234 5.395 1 98.56 94 LEU B N 1
ATOM 2464 C CA . LEU B 1 94 ? -10.305 23.172 3.939 1 98.56 94 LEU B CA 1
ATOM 2465 C C . LEU B 1 94 ? -11.75 23.203 3.449 1 98.56 94 LEU B C 1
ATOM 2467 O O . LEU B 1 94 ? -12.656 22.781 4.168 1 98.56 94 LEU B O 1
ATOM 2471 N N . PRO B 1 95 ? -11.984 23.641 2.201 1 97.75 95 PRO B N 1
ATOM 2472 C CA . PRO B 1 95 ? -13.344 23.703 1.65 1 97.75 95 PRO B CA 1
ATOM 2473 C C . PRO B 1 95 ? -14 22.328 1.532 1 97.75 95 PRO B C 1
ATOM 2475 O O . PRO B 1 95 ? -13.336 21.359 1.163 1 97.75 95 PRO B O 1
ATOM 2478 N N . GLY B 1 96 ? -15.266 22.266 1.912 1 98.62 96 GLY B N 1
ATOM 2479 C CA . GLY B 1 96 ? -16.062 21.078 1.655 1 98.62 96 GLY B CA 1
ATOM 2480 C C . GLY B 1 96 ? -16 20.078 2.789 1 98.62 96 GLY B C 1
ATOM 2481 O O . GLY B 1 96 ? -16.688 19.047 2.744 1 98.62 96 GLY B O 1
ATOM 2482 N N . VAL B 1 97 ? -15.266 20.375 3.828 1 98.75 97 VAL B N 1
ATOM 2483 C CA . VAL B 1 97 ? -15.117 19.422 4.93 1 98.75 97 VAL B CA 1
ATOM 2484 C C . VAL B 1 97 ? -16.484 19.125 5.539 1 98.75 97 VAL B C 1
ATOM 2486 O O . VAL B 1 97 ? -16.859 17.953 5.688 1 98.75 97 VAL B O 1
ATOM 2489 N N . GLU B 1 98 ? -17.203 20.125 5.852 1 97.88 98 GLU B N 1
ATOM 2490 C CA . GLU B 1 98 ? -18.531 19.938 6.426 1 97.88 98 GLU B CA 1
ATOM 2491 C C . GLU B 1 98 ? -19.469 19.219 5.457 1 97.88 98 GLU B C 1
ATOM 2493 O O . GLU B 1 98 ? -20.234 18.344 5.867 1 97.88 98 GLU B O 1
ATOM 2498 N N . HIS B 1 99 ? -19.406 19.609 4.195 1 98.69 99 HIS B N 1
ATOM 2499 C CA . HIS B 1 99 ? -20.188 18.938 3.17 1 98.69 99 HIS B CA 1
ATOM 2500 C C . HIS B 1 99 ? -19.891 17.438 3.156 1 98.69 99 HIS B C 1
ATOM 2502 O O . HIS B 1 99 ? -20.812 16.609 3.186 1 98.69 99 HIS B O 1
ATOM 2508 N N . ALA B 1 100 ? -18.641 17.078 3.16 1 98.88 100 ALA B N 1
ATOM 2509 C CA . ALA B 1 100 ? -18.234 15.68 3.074 1 98.88 100 ALA B CA 1
ATOM 2510 C C . ALA B 1 100 ? -18.672 14.898 4.305 1 98.88 100 ALA B C 1
ATOM 2512 O O . ALA B 1 100 ? -19.234 13.805 4.184 1 98.88 100 ALA B O 1
ATOM 2513 N N . LEU B 1 101 ? -18.469 15.477 5.477 1 98.88 101 LEU B N 1
ATOM 2514 C CA . LEU B 1 101 ? -18.812 14.797 6.723 1 98.88 101 LEU B CA 1
ATOM 2515 C C . LEU B 1 101 ? -20.312 14.641 6.859 1 98.88 101 LEU B C 1
ATOM 2517 O O . LEU B 1 101 ? -20.797 13.57 7.223 1 98.88 101 LEU B O 1
ATOM 2521 N N . SER B 1 102 ? -21.016 15.664 6.539 1 98.69 102 SER B N 1
ATOM 2522 C CA . SER B 1 102 ? -22.469 15.617 6.621 1 98.69 102 SER B CA 1
ATOM 2523 C C . SER B 1 102 ? -23.047 14.609 5.629 1 98.69 102 SER B C 1
ATOM 2525 O O . SER B 1 102 ? -24 13.906 5.941 1 98.69 102 SER B O 1
ATOM 2527 N N . LEU B 1 103 ? -22.469 14.609 4.461 1 98.81 103 LEU B N 1
ATOM 2528 C CA . LEU B 1 103 ? -22.906 13.648 3.453 1 98.81 103 LEU B CA 1
ATOM 2529 C C . LEU B 1 103 ? -22.719 12.219 3.943 1 98.81 103 LEU B C 1
ATOM 2531 O O . LEU B 1 103 ? -23.625 11.391 3.84 1 98.81 103 LEU B O 1
ATOM 2535 N N . CYS B 1 104 ? -21.547 11.898 4.484 1 98.88 104 CYS B N 1
ATOM 2536 C CA . CYS B 1 104 ? -21.297 10.562 5.016 1 98.88 104 CYS B CA 1
ATOM 2537 C C . CYS B 1 104 ? -22.297 10.203 6.105 1 98.88 104 CYS B C 1
ATOM 2539 O O . CYS B 1 104 ? -22.828 9.102 6.117 1 98.88 104 CYS B O 1
ATOM 2541 N N . GLN B 1 105 ? -22.516 11.148 6.965 1 98.56 105 GLN B N 1
ATOM 2542 C CA . GLN B 1 105 ? -23.469 10.93 8.055 1 98.56 105 GLN B CA 1
ATOM 2543 C C . GLN B 1 105 ? -24.859 10.672 7.508 1 98.56 105 GLN B C 1
ATOM 2545 O O . GLN B 1 105 ? -25.562 9.773 7.98 1 98.56 105 GLN B O 1
ATOM 2550 N N . SER B 1 106 ? -25.281 11.422 6.551 1 98.56 106 SER B N 1
ATOM 2551 C CA . SER B 1 106 ? -26.609 11.289 5.977 1 98.56 106 SER B CA 1
ATOM 2552 C C . SER B 1 106 ? -26.797 9.938 5.301 1 98.56 106 SER B C 1
ATOM 2554 O O . SER B 1 106 ? -27.922 9.445 5.172 1 98.56 106 SER B O 1
ATOM 2556 N N . LEU B 1 107 ? -25.719 9.344 4.879 1 98.44 107 LEU B N 1
ATOM 2557 C CA . LEU B 1 107 ? -25.75 8.055 4.207 1 98.44 107 LEU B CA 1
ATOM 2558 C C . LEU B 1 107 ? -25.641 6.91 5.211 1 98.44 107 LEU B C 1
ATOM 2560 O O . LEU B 1 107 ? -25.625 5.738 4.828 1 98.44 107 LEU B O 1
ATOM 2564 N N . GLY B 1 108 ? -25.5 7.27 6.461 1 98.38 108 GLY B N 1
ATOM 2565 C CA . GLY B 1 108 ? -25.422 6.27 7.512 1 98.38 108 GLY B CA 1
ATOM 2566 C C . GLY B 1 108 ? -24.047 5.629 7.625 1 98.38 108 GLY B C 1
ATOM 2567 O O . GLY B 1 108 ? -23.906 4.539 8.188 1 98.38 108 GLY B O 1
ATOM 2568 N N . LEU B 1 109 ? -23.047 6.258 7.086 1 98.81 109 LEU B N 1
ATOM 2569 C CA . LEU B 1 109 ? -21.688 5.715 7.16 1 98.81 109 LEU B CA 1
ATOM 2570 C C . LEU B 1 109 ? -21.062 6.012 8.516 1 98.81 109 LEU B C 1
ATOM 2572 O O . LEU B 1 109 ? -21.234 7.105 9.062 1 98.81 109 LEU B O 1
ATOM 2576 N N . LYS B 1 110 ? -20.375 5.023 9.07 1 98.88 110 LYS B N 1
ATOM 2577 C CA . LYS B 1 110 ? -19.469 5.324 10.172 1 98.88 110 LYS B CA 1
ATOM 2578 C C . LYS B 1 110 ? -18.266 6.133 9.688 1 98.88 110 LYS B C 1
ATOM 2580 O O . LYS B 1 110 ? -17.766 5.922 8.578 1 98.88 110 LYS B O 1
ATOM 2585 N N . ILE B 1 111 ? -17.828 7.023 10.5 1 98.94 111 ILE B N 1
ATOM 2586 C CA . ILE B 1 111 ? -16.75 7.91 10.086 1 98.94 111 ILE B CA 1
ATOM 2587 C C . ILE B 1 111 ? -15.594 7.805 11.07 1 98.94 111 ILE B C 1
ATOM 2589 O O . ILE B 1 111 ? -15.797 7.809 12.289 1 98.94 111 ILE B O 1
ATOM 2593 N N . ALA B 1 112 ? -14.352 7.699 10.555 1 98.94 112 ALA B N 1
ATOM 2594 C CA . ALA B 1 112 ? -13.148 7.73 11.375 1 98.94 112 ALA B CA 1
ATOM 2595 C C . ALA B 1 112 ? -12.109 8.688 10.797 1 98.94 112 ALA B C 1
ATOM 2597 O O . ALA B 1 112 ? -12.18 9.047 9.617 1 98.94 112 ALA B O 1
ATOM 2598 N N . LEU B 1 113 ? -11.273 9.125 11.688 1 98.94 113 LEU B N 1
ATOM 2599 C CA . LEU B 1 113 ? -10.086 9.883 11.336 1 98.94 113 LEU B CA 1
ATOM 2600 C C . LEU B 1 113 ? -8.828 9.031 11.484 1 98.94 113 LEU B C 1
ATOM 2602 O O . LEU B 1 113 ? -8.656 8.352 12.492 1 98.94 113 LEU B O 1
ATOM 2606 N N . ALA B 1 114 ? -8.016 8.961 10.438 1 98.81 114 ALA B N 1
ATOM 2607 C CA . ALA B 1 114 ? -6.734 8.266 10.461 1 98.81 114 ALA B CA 1
ATOM 2608 C C . ALA B 1 114 ? -5.609 9.18 9.969 1 98.81 114 ALA B C 1
ATOM 2610 O O . ALA B 1 114 ? -5.625 9.633 8.828 1 98.81 114 ALA B O 1
ATOM 2611 N N . SER B 1 115 ? -4.605 9.414 10.773 1 98.56 115 SER B N 1
ATOM 2612 C CA . SER B 1 115 ? -3.557 10.375 10.43 1 98.56 115 SER B CA 1
ATOM 2613 C C . SER B 1 115 ? -2.207 9.938 10.992 1 98.56 115 SER B C 1
ATOM 2615 O O . SER B 1 115 ? -2.146 9.219 11.984 1 98.56 115 SER B O 1
ATOM 2617 N N . ALA B 1 116 ? -1.151 10.391 10.297 1 97.88 116 ALA B N 1
ATOM 2618 C CA . ALA B 1 116 ? 0.212 10.172 10.773 1 97.88 116 ALA B CA 1
ATOM 2619 C C . ALA B 1 116 ? 0.541 11.094 11.945 1 97.88 116 ALA B C 1
ATOM 2621 O O . ALA B 1 116 ? 1.511 10.859 12.672 1 97.88 116 ALA B O 1
ATOM 2622 N N . SER B 1 117 ? -0.224 12.172 12.18 1 98.06 117 SER B N 1
ATOM 2623 C CA . SER B 1 117 ? 0.042 13.18 13.195 1 98.06 117 SER B CA 1
ATOM 2624 C C . SER B 1 117 ? -0.285 12.656 14.594 1 98.06 117 SER B C 1
ATOM 2626 O O . SER B 1 117 ? -1.047 11.703 14.742 1 98.06 117 SER B O 1
ATOM 2628 N N . PRO B 1 118 ? 0.289 13.273 15.625 1 97.94 118 PRO B N 1
ATOM 2629 C CA . PRO B 1 118 ? 0.028 12.828 17 1 97.94 118 PRO B CA 1
ATOM 2630 C C . PRO B 1 118 ? -1.449 12.914 17.375 1 97.94 118 PRO B C 1
ATOM 2632 O O . PRO B 1 118 ? -2.146 13.836 16.953 1 97.94 118 PRO B O 1
ATOM 2635 N N . HIS B 1 119 ? -1.8 12 18.266 1 98.38 119 HIS B N 1
ATOM 2636 C CA . HIS B 1 119 ? -3.197 11.867 18.656 1 98.38 119 HIS B CA 1
ATOM 2637 C C . HIS B 1 119 ? -3.727 13.172 19.25 1 98.38 119 HIS B C 1
ATOM 2639 O O . HIS B 1 119 ? -4.844 13.586 18.938 1 98.38 119 HIS B O 1
ATOM 2645 N N . PHE B 1 120 ? -2.959 13.828 20.094 1 98.31 120 PHE B N 1
ATOM 2646 C CA . PHE B 1 120 ? -3.426 15.055 20.719 1 98.31 120 PHE B CA 1
ATOM 2647 C C . PHE B 1 120 ? -3.713 16.125 19.672 1 98.31 120 PHE B C 1
ATOM 2649 O O . PHE B 1 120 ? -4.641 16.922 19.812 1 98.31 120 PHE B O 1
ATOM 2656 N N . MET B 1 121 ? -2.932 16.172 18.625 1 98.12 121 MET B N 1
ATOM 2657 C CA . MET B 1 121 ? -3.152 17.125 17.531 1 98.12 121 MET B CA 1
ATOM 2658 C C . MET B 1 121 ? -4.469 16.844 16.812 1 98.12 121 MET B C 1
ATOM 2660 O O . MET B 1 121 ? -5.176 17.766 16.422 1 98.12 121 MET B O 1
ATOM 2664 N N . LEU B 1 122 ? -4.77 15.555 16.625 1 98.75 122 LEU B N 1
ATOM 2665 C CA . LEU B 1 122 ? -6.027 15.172 15.992 1 98.75 122 LEU B CA 1
ATOM 2666 C C . LEU B 1 122 ? -7.219 15.695 16.797 1 98.75 122 LEU B C 1
ATOM 2668 O O . LEU B 1 122 ? -8.109 16.344 16.234 1 98.75 122 LEU B O 1
ATOM 2672 N N . GLU B 1 123 ? -7.191 15.438 18.047 1 98.56 123 GLU B N 1
ATOM 2673 C CA . GLU B 1 123 ? -8.281 15.867 18.922 1 98.56 123 GLU B CA 1
ATOM 2674 C C . GLU B 1 123 ? -8.391 17.391 18.953 1 98.56 123 GLU B C 1
ATOM 2676 O O . GLU B 1 123 ? -9.5 17.938 18.906 1 98.56 123 GLU B O 1
ATOM 2681 N N . ARG B 1 124 ? -7.27 18 18.969 1 98 124 ARG B N 1
ATOM 2682 C CA . ARG B 1 124 ? -7.254 19.453 19.016 1 98 124 ARG B CA 1
ATOM 2683 C C . ARG B 1 124 ? -7.887 20.047 17.75 1 98 124 ARG B C 1
ATOM 2685 O O . ARG B 1 124 ? -8.672 21 17.828 1 98 124 ARG B O 1
ATOM 2692 N N . VAL B 1 125 ? -7.543 19.5 16.625 1 98.5 125 VAL B N 1
ATOM 2693 C CA . VAL B 1 125 ? -8.078 19.984 15.359 1 98.5 125 VAL B CA 1
ATOM 2694 C C . VAL B 1 125 ? -9.586 19.766 15.312 1 98.5 125 VAL B C 1
ATOM 2696 O O . VAL B 1 125 ? -10.336 20.672 14.953 1 98.5 125 VAL B O 1
ATOM 2699 N N . LEU B 1 126 ? -10.023 18.578 15.719 1 98.69 126 LEU B N 1
ATOM 2700 C CA . LEU B 1 126 ? -11.445 18.266 15.68 1 98.69 126 LEU B CA 1
ATOM 2701 C C . LEU B 1 126 ? -12.227 19.188 16.609 1 98.69 126 LEU B C 1
ATOM 2703 O O . LEU B 1 126 ? -13.336 19.625 16.266 1 98.69 126 LEU B O 1
ATOM 2707 N N . GLU B 1 127 ? -11.648 19.531 17.703 1 98.12 127 GLU B N 1
ATOM 2708 C CA . GLU B 1 127 ? -12.273 20.453 18.656 1 98.12 127 GLU B CA 1
ATOM 2709 C C . GLU B 1 127 ? -12.289 21.875 18.094 1 98.12 127 GLU B C 1
ATOM 2711 O O . GLU B 1 127 ? -13.305 22.562 18.188 1 98.12 127 GLU B O 1
ATOM 2716 N N . LEU B 1 128 ? -11.219 22.281 17.594 1 98.12 128 LEU B N 1
ATOM 2717 C CA . LEU B 1 128 ? -11.039 23.625 17.062 1 98.12 128 LEU B CA 1
ATOM 2718 C C . LEU B 1 128 ? -12.117 23.969 16.047 1 98.12 128 LEU B C 1
ATOM 2720 O O . LEU B 1 128 ? -12.586 25.109 15.984 1 98.12 128 LEU B O 1
ATOM 2724 N N . PHE B 1 129 ? -12.578 22.953 15.289 1 98.31 129 PHE B N 1
ATOM 2725 C CA . PHE B 1 129 ? -13.5 23.203 14.188 1 98.31 129 PHE B CA 1
ATOM 2726 C C . PHE B 1 129 ? -14.883 22.641 14.5 1 98.31 129 PHE B C 1
ATOM 2728 O O . PHE B 1 129 ? -15.75 22.609 13.633 1 98.31 129 PHE B O 1
ATOM 2735 N N . ASN B 1 130 ? -15.055 22.141 15.727 1 98.19 130 ASN B N 1
ATOM 2736 C CA . ASN B 1 130 ? -16.328 21.625 16.203 1 98.19 130 ASN B CA 1
ATOM 2737 C C . ASN B 1 130 ? -16.859 20.531 15.297 1 98.19 130 ASN B C 1
ATOM 2739 O O . ASN B 1 130 ? -18.031 20.562 14.898 1 98.19 130 ASN B O 1
ATOM 2743 N N . ILE B 1 131 ? -15.953 19.547 14.953 1 98.62 131 ILE B N 1
ATOM 2744 C CA . ILE B 1 131 ? -16.391 18.469 14.07 1 98.62 131 ILE B CA 1
ATOM 2745 C C . ILE B 1 131 ? -16.078 17.125 14.719 1 98.62 131 ILE B C 1
ATOM 2747 O O . ILE B 1 131 ? -16.141 16.078 14.055 1 98.62 131 ILE B O 1
ATOM 2751 N N . ARG B 1 132 ? -15.773 17.125 16 1 98.5 132 ARG B N 1
ATOM 2752 C CA . ARG B 1 132 ? -15.445 15.898 16.719 1 98.5 132 ARG B CA 1
ATOM 2753 C C . ARG B 1 132 ? -16.609 14.922 16.719 1 98.5 132 ARG B C 1
ATOM 2755 O O . ARG B 1 132 ? -16.422 13.711 16.656 1 98.5 132 ARG B O 1
ATOM 2762 N N . HIS B 1 133 ? -17.812 15.43 16.719 1 98.44 133 HIS B N 1
ATOM 2763 C CA . HIS B 1 133 ? -19.031 14.633 16.859 1 98.44 133 HIS B CA 1
ATOM 2764 C C . HIS B 1 133 ? -19.25 13.742 15.648 1 98.44 133 HIS B C 1
ATOM 2766 O O . HIS B 1 133 ? -20.016 12.773 15.711 1 98.44 133 HIS B O 1
ATOM 2772 N N . TYR B 1 134 ? -18.656 14.055 14.508 1 98.69 134 TYR B N 1
ATOM 2773 C CA . TYR B 1 134 ? -18.828 13.258 13.297 1 98.69 134 TYR B CA 1
ATOM 2774 C C . TYR B 1 134 ? -18.094 11.922 13.406 1 98.69 134 TYR B C 1
ATOM 2776 O O . TYR B 1 134 ? -18.469 10.945 12.758 1 98.69 134 TYR B O 1
ATOM 2784 N N . PHE B 1 135 ? -17.047 11.906 14.211 1 98.88 135 PHE B N 1
ATOM 2785 C CA . PHE B 1 135 ? -16.094 10.805 14.148 1 98.88 135 PHE B CA 1
ATOM 2786 C C . PHE B 1 135 ? -16.344 9.797 15.258 1 98.88 135 PHE B C 1
ATOM 2788 O O . PHE B 1 135 ? -16.266 10.125 16.438 1 98.88 135 PHE B O 1
ATOM 2795 N N . SER B 1 136 ? -16.562 8.57 14.844 1 98.81 136 SER B N 1
ATOM 2796 C CA . SER B 1 136 ? -16.75 7.473 15.789 1 98.81 136 SER B CA 1
ATOM 2797 C C . SER B 1 136 ? -15.414 6.922 16.281 1 98.81 136 SER B C 1
ATOM 2799 O O . SER B 1 136 ? -15.352 6.258 17.312 1 98.81 136 SER B O 1
ATOM 2801 N N . ALA B 1 137 ? -14.367 7.156 15.539 1 98.88 137 ALA B N 1
ATOM 2802 C CA . ALA B 1 137 ? -13.016 6.734 15.906 1 98.88 137 ALA B CA 1
ATOM 2803 C C . ALA B 1 137 ? -11.977 7.738 15.414 1 98.88 137 ALA B C 1
ATOM 2805 O O . ALA B 1 137 ? -12.148 8.359 14.367 1 98.88 137 ALA B O 1
ATOM 2806 N N . VAL B 1 138 ? -10.977 7.934 16.172 1 98.88 138 VAL B N 1
ATOM 2807 C CA . VAL B 1 138 ? -9.82 8.766 15.859 1 98.88 138 VAL B CA 1
ATOM 2808 C C . VAL B 1 138 ? -8.531 7.98 16.094 1 98.88 138 VAL B C 1
ATOM 2810 O O . VAL B 1 138 ? -8.227 7.613 17.234 1 98.88 138 VAL B O 1
ATOM 2813 N N . VAL B 1 139 ? -7.793 7.742 15.008 1 98.81 139 VAL B N 1
ATOM 2814 C CA . VAL B 1 139 ? -6.652 6.832 15.078 1 98.81 139 VAL B CA 1
ATOM 2815 C C . VAL B 1 139 ? -5.391 7.543 14.602 1 98.81 139 VAL B C 1
ATOM 2817 O O . VAL B 1 139 ? -5.379 8.133 13.516 1 98.81 139 VAL B O 1
ATOM 2820 N N . SER B 1 140 ? -4.391 7.531 15.391 1 98.75 140 SER B N 1
ATOM 2821 C CA . SER B 1 140 ? -3.088 8.117 15.094 1 98.75 140 SER B CA 1
ATOM 2822 C C . SER B 1 140 ? -2.045 7.039 14.82 1 98.75 140 SER B C 1
ATOM 2824 O O . SER B 1 140 ? -2.041 5.992 15.477 1 98.75 140 SER B O 1
ATOM 2826 N N . ALA B 1 141 ? -1.14 7.352 13.875 1 98.31 141 ALA B N 1
ATOM 2827 C CA . ALA B 1 141 ? -0.038 6.434 13.602 1 98.31 141 ALA B CA 1
ATOM 2828 C C . ALA B 1 141 ? 1.188 6.773 14.438 1 98.31 141 ALA B C 1
ATOM 2830 O O . ALA B 1 141 ? 2.232 6.133 14.32 1 98.31 141 ALA B O 1
ATOM 2831 N N . ALA B 1 142 ? 1.121 7.766 15.289 1 97 142 ALA B N 1
ATOM 2832 C CA . ALA B 1 142 ? 2.281 8.336 15.977 1 97 142 ALA B CA 1
ATOM 2833 C C . ALA B 1 142 ? 3.043 7.262 16.75 1 97 142 ALA B C 1
ATOM 2835 O O . ALA B 1 142 ? 4.273 7.281 16.797 1 97 142 ALA B O 1
ATOM 2836 N N . ASP B 1 143 ? 2.307 6.309 17.297 1 95.25 143 ASP B N 1
ATOM 2837 C CA . ASP B 1 143 ? 2.955 5.34 18.172 1 95.25 143 ASP B CA 1
ATOM 2838 C C . ASP B 1 143 ? 2.992 3.955 17.531 1 95.25 143 ASP B C 1
ATOM 2840 O O . ASP B 1 143 ? 3.277 2.959 18.203 1 95.25 143 ASP B O 1
ATOM 2844 N N . LEU B 1 144 ? 2.693 3.875 16.297 1 97.12 144 LEU B N 1
ATOM 2845 C CA . LEU B 1 144 ? 2.709 2.596 15.602 1 97.12 144 LEU B CA 1
ATOM 2846 C C . LEU B 1 144 ? 4.109 2.27 15.094 1 97.12 144 LEU B C 1
ATOM 2848 O O . LEU B 1 144 ? 4.945 3.164 14.945 1 97.12 144 LEU B O 1
ATOM 2852 N N . ALA B 1 145 ? 4.352 1.043 14.883 1 94.19 145 ALA B N 1
ATOM 2853 C CA . ALA B 1 145 ? 5.633 0.618 14.328 1 94.19 145 ALA B CA 1
ATOM 2854 C C . ALA B 1 145 ? 5.848 1.204 12.938 1 94.19 145 ALA B C 1
ATOM 2856 O O . ALA B 1 145 ? 6.969 1.58 12.578 1 94.19 145 ALA B O 1
ATOM 2857 N N . HIS B 1 146 ? 4.742 1.237 12.148 1 94.94 146 HIS B N 1
ATOM 2858 C CA . HIS B 1 146 ? 4.793 1.791 10.797 1 94.94 146 HIS B CA 1
ATOM 2859 C C . HIS B 1 146 ? 3.73 2.867 10.602 1 94.94 146 HIS B C 1
ATOM 2861 O O . HIS B 1 146 ? 2.695 2.852 11.273 1 94.94 146 HIS B O 1
ATOM 2867 N N . SER B 1 147 ? 4.062 3.787 9.781 1 96.94 147 SER B N 1
ATOM 2868 C CA . SER B 1 147 ? 3.121 4.816 9.352 1 96.94 147 SER B CA 1
ATOM 2869 C C . SER B 1 147 ? 2.908 4.766 7.84 1 96.94 147 SER B C 1
ATOM 2871 O O . SER B 1 147 ? 3.479 3.914 7.152 1 96.94 147 SER B O 1
ATOM 2873 N N . LYS B 1 148 ? 2.014 5.609 7.363 1 98 148 LYS B N 1
ATOM 2874 C CA . LYS B 1 148 ? 1.809 5.695 5.918 1 98 148 LYS B CA 1
ATOM 2875 C C . LYS B 1 148 ? 3.141 5.758 5.176 1 98 148 LYS B C 1
ATOM 2877 O O . LYS B 1 148 ? 4.059 6.461 5.602 1 98 148 LYS B O 1
ATOM 2882 N N . PRO B 1 149 ? 3.262 4.965 4.172 1 98.12 149 PRO B N 1
ATOM 2883 C CA . PRO B 1 149 ? 2.244 4.32 3.336 1 98.12 149 PRO B CA 1
ATOM 2884 C C . PRO B 1 149 ? 1.864 2.928 3.832 1 98.12 149 PRO B C 1
ATOM 2886 O O . PRO B 1 149 ? 1.062 2.24 3.197 1 98.12 149 PRO B O 1
ATOM 2889 N N . HIS B 1 150 ? 2.461 2.469 4.906 1 98.5 150 HIS B N 1
ATOM 2890 C CA . HIS B 1 150 ? 1.957 1.253 5.535 1 98.5 150 HIS B CA 1
ATOM 2891 C C . HIS B 1 150 ? 0.49 1.402 5.926 1 98.5 150 HIS B C 1
ATOM 2893 O O . HIS B 1 150 ? 0.079 2.453 6.418 1 98.5 150 HIS B O 1
ATOM 2899 N N . PRO B 1 151 ? -0.293 0.387 5.777 1 98.75 151 PRO B N 1
ATOM 2900 C CA . PRO B 1 151 ? -1.743 0.535 5.922 1 98.75 151 PRO B CA 1
ATOM 2901 C C . PRO B 1 151 ? -2.201 0.466 7.379 1 98.75 151 PRO B C 1
ATOM 2903 O O . PRO B 1 151 ? -3.387 0.642 7.664 1 98.75 151 PRO B O 1
ATOM 2906 N N . GLU B 1 152 ? -1.347 0.326 8.328 1 98.5 152 GLU B N 1
ATOM 2907 C CA . GLU B 1 152 ? -1.707 -0.019 9.695 1 98.5 152 GLU B CA 1
ATOM 2908 C C . GLU B 1 152 ? -2.697 0.987 10.281 1 98.5 152 GLU B C 1
ATOM 2910 O O . GLU B 1 152 ? -3.678 0.603 10.922 1 98.5 152 GLU B O 1
ATOM 2915 N N . VAL B 1 153 ? -2.523 2.229 10.086 1 98.88 153 VAL B N 1
ATOM 2916 C CA . VAL B 1 153 ? -3.379 3.242 10.695 1 98.88 153 VAL B CA 1
ATOM 2917 C C . VAL B 1 153 ? -4.793 3.131 10.125 1 98.88 153 VAL B C 1
ATOM 2919 O O . VAL B 1 153 ? -5.773 3.328 10.844 1 98.88 153 VAL B O 1
ATOM 2922 N N . TYR B 1 154 ? -4.914 2.793 8.883 1 98.81 154 TYR B N 1
ATOM 2923 C CA . TYR B 1 154 ? -6.223 2.645 8.25 1 98.81 154 TYR B CA 1
ATOM 2924 C C . TYR B 1 154 ? -6.883 1.336 8.664 1 98.81 154 TYR B C 1
ATOM 2926 O O . TYR B 1 154 ? -8.094 1.285 8.875 1 98.81 154 TYR B O 1
ATOM 2934 N N . LEU B 1 155 ? -6.098 0.283 8.742 1 98.75 155 LEU B N 1
ATOM 2935 C CA . LEU B 1 155 ? -6.625 -0.978 9.258 1 98.75 155 LEU B CA 1
ATOM 2936 C C . LEU B 1 155 ? -7.133 -0.814 10.688 1 98.75 155 LEU B C 1
ATOM 2938 O O . LEU B 1 155 ? -8.195 -1.331 11.031 1 98.75 155 LEU B O 1
ATOM 2942 N N . ASN B 1 156 ? -6.355 -0.098 11.516 1 98.81 156 ASN B N 1
ATOM 2943 C CA . ASN B 1 156 ? -6.77 0.17 12.891 1 98.81 156 ASN B CA 1
ATOM 2944 C C . ASN B 1 156 ? -8.062 0.982 12.938 1 98.81 156 ASN B C 1
ATOM 2946 O O . ASN B 1 156 ? -8.914 0.747 13.797 1 98.81 156 ASN B O 1
ATOM 2950 N N . ALA B 1 157 ? -8.195 1.945 12.031 1 98.88 157 ALA B N 1
ATOM 2951 C CA . ALA B 1 157 ? -9.414 2.748 11.977 1 98.88 157 ALA B CA 1
ATOM 2952 C C . ALA B 1 157 ? -10.617 1.889 11.625 1 98.88 157 ALA B C 1
ATOM 2954 O O . ALA B 1 157 ? -11.672 1.993 12.258 1 98.88 157 ALA B O 1
ATOM 2955 N N . ALA B 1 158 ? -10.477 1.044 10.625 1 98.81 158 ALA B N 1
ATOM 2956 C CA . ALA B 1 158 ? -11.555 0.13 10.258 1 98.81 158 ALA B CA 1
ATOM 2957 C C . ALA B 1 158 ? -11.938 -0.776 11.422 1 98.81 158 ALA B C 1
ATOM 2959 O O . ALA B 1 158 ? -13.117 -0.975 11.703 1 98.81 158 ALA B O 1
ATOM 2960 N N . LYS B 1 159 ? -10.914 -1.312 12.07 1 98.75 159 LYS B N 1
ATOM 2961 C CA . LYS B 1 159 ? -11.133 -2.17 13.234 1 98.75 159 LYS B CA 1
ATOM 2962 C C . LYS B 1 159 ? -11.898 -1.432 14.328 1 98.75 159 LYS B C 1
ATOM 2964 O O . LYS B 1 159 ? -12.836 -1.98 14.914 1 98.75 159 LYS B O 1
ATOM 2969 N N . ALA B 1 160 ? -11.484 -0.191 14.602 1 98.88 160 ALA B N 1
ATOM 2970 C CA . ALA B 1 160 ? -12.133 0.621 15.625 1 98.88 160 ALA B CA 1
ATOM 2971 C C . ALA B 1 160 ? -13.602 0.847 15.297 1 98.88 160 ALA B C 1
ATOM 2973 O O . ALA B 1 160 ? -14.43 0.978 16.203 1 98.88 160 ALA B O 1
ATOM 2974 N N . LEU B 1 161 ? -13.914 0.865 14.016 1 98.81 161 LEU B N 1
ATOM 2975 C CA . LEU B 1 161 ? -15.289 1.069 13.57 1 98.81 161 LEU B CA 1
ATOM 2976 C C . LEU B 1 161 ? -16.031 -0.258 13.484 1 98.81 161 LEU B C 1
ATOM 2978 O O . LEU B 1 161 ? -17.25 -0.279 13.258 1 98.81 161 LEU B O 1
ATOM 2982 N N . ASN B 1 162 ? -15.289 -1.371 13.641 1 98.62 162 ASN B N 1
ATOM 2983 C CA . ASN B 1 162 ? -15.836 -2.713 13.453 1 98.62 162 ASN B CA 1
ATOM 2984 C C . ASN B 1 162 ? -16.391 -2.895 12.039 1 98.62 162 ASN B C 1
ATOM 2986 O O . ASN B 1 162 ? -17.516 -3.369 11.875 1 98.62 162 ASN B O 1
ATOM 2990 N N . VAL B 1 163 ? -15.719 -2.434 11.062 1 98.19 163 VAL B N 1
ATOM 2991 C CA . VAL B 1 163 ? -16.047 -2.572 9.648 1 98.19 163 VAL B CA 1
ATOM 2992 C C . VAL B 1 163 ? -14.883 -3.23 8.906 1 98.19 163 VAL B C 1
ATOM 2994 O O . VAL B 1 163 ? -13.719 -2.898 9.148 1 98.19 163 VAL B O 1
ATOM 2997 N N . ALA B 1 164 ? -15.141 -4.207 8.031 1 95.81 164 ALA B N 1
ATOM 2998 C CA . ALA B 1 164 ? -14.086 -4.805 7.219 1 95.81 164 ALA B CA 1
ATOM 2999 C C . ALA B 1 164 ? -13.453 -3.773 6.289 1 95.81 164 ALA B C 1
ATOM 3001 O O . ALA B 1 164 ? -14.156 -2.945 5.703 1 95.81 164 ALA B O 1
ATOM 3002 N N . PRO B 1 165 ? -12.188 -3.779 6.152 1 96.81 165 PRO B N 1
ATOM 3003 C CA . PRO B 1 165 ? -11.523 -2.787 5.305 1 96.81 165 PRO B CA 1
ATOM 3004 C C . PRO B 1 165 ? -12.094 -2.734 3.893 1 96.81 165 PRO B C 1
ATOM 3006 O O . PRO B 1 165 ? -12.227 -1.651 3.314 1 96.81 165 PRO B O 1
ATOM 3009 N N . ILE B 1 166 ? -12.461 -3.854 3.332 1 93.44 166 ILE B N 1
ATOM 3010 C CA . ILE B 1 166 ? -12.953 -3.922 1.962 1 93.44 166 ILE B CA 1
ATOM 3011 C C . ILE B 1 166 ? -14.289 -3.18 1.858 1 93.44 166 ILE B C 1
ATOM 3013 O O . ILE B 1 166 ? -14.75 -2.871 0.757 1 93.44 166 ILE B O 1
ATOM 3017 N N . ASN B 1 167 ? -14.953 -2.885 2.99 1 96.12 167 ASN B N 1
ATOM 3018 C CA . ASN B 1 167 ? -16.203 -2.143 3.039 1 96.12 167 ASN B CA 1
ATOM 3019 C C . ASN B 1 167 ? -15.984 -0.687 3.438 1 96.12 167 ASN B C 1
ATOM 3021 O O . ASN B 1 167 ? -16.922 0.003 3.84 1 96.12 167 ASN B O 1
ATOM 3025 N N . CYS B 1 168 ? -14.766 -0.211 3.395 1 98.38 168 CYS B N 1
ATOM 3026 C CA . CYS B 1 168 ? -14.445 1.166 3.748 1 98.38 168 CYS B CA 1
ATOM 3027 C C . CYS B 1 168 ? -14.055 1.968 2.512 1 98.38 168 CYS B C 1
ATOM 3029 O O . CYS B 1 168 ? -13.484 1.421 1.565 1 98.38 168 CYS B O 1
ATOM 3031 N N . VAL B 1 169 ? -14.367 3.225 2.539 1 98.69 169 VAL B N 1
ATOM 3032 C CA . VAL B 1 169 ? -13.812 4.203 1.61 1 98.69 169 VAL B CA 1
ATOM 3033 C C . VAL B 1 169 ? -12.914 5.184 2.363 1 98.69 169 VAL B C 1
ATOM 3035 O O . VAL B 1 169 ? -13.211 5.562 3.498 1 98.69 169 VAL B O 1
ATOM 3038 N N . SER B 1 170 ? -11.844 5.438 1.783 1 98.88 170 SER B N 1
ATOM 3039 C CA . SER B 1 170 ? -10.906 6.383 2.383 1 98.88 170 SER B CA 1
ATOM 3040 C C . SER B 1 170 ? -10.789 7.652 1.547 1 98.88 170 SER B C 1
ATOM 3042 O O . SER B 1 170 ? -10.984 7.621 0.33 1 98.88 170 SER B O 1
ATOM 3044 N N . LEU B 1 171 ? -10.516 8.766 2.17 1 98.94 171 LEU B N 1
ATOM 3045 C CA . LEU B 1 171 ? -10.258 10.047 1.52 1 98.94 171 LEU B CA 1
ATOM 3046 C C . LEU B 1 171 ? -8.883 10.578 1.898 1 98.94 171 LEU B C 1
ATOM 3048 O O . LEU B 1 171 ? -8.57 10.734 3.084 1 98.94 171 LEU B O 1
ATOM 3052 N N . GLU B 1 172 ? -8.07 10.82 0.938 1 98.5 172 GLU B N 1
ATOM 3053 C CA . GLU B 1 172 ? -6.672 11.195 1.117 1 98.5 172 GLU B CA 1
ATOM 3054 C C . GLU B 1 172 ? -6.27 12.305 0.151 1 98.5 172 GLU B C 1
ATOM 3056 O O . GLU B 1 172 ? -6.871 12.461 -0.914 1 98.5 172 GLU B O 1
ATOM 3061 N N . ASP B 1 173 ? -5.242 13.023 0.542 1 98 173 ASP B N 1
ATOM 3062 C CA . ASP B 1 173 ? -4.715 14.039 -0.359 1 98 173 ASP B CA 1
ATOM 3063 C C . ASP B 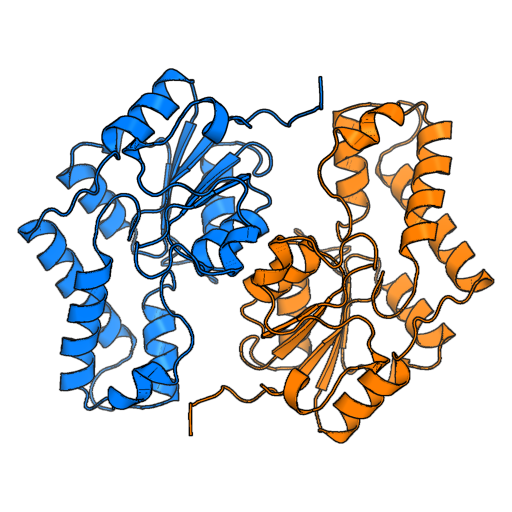1 173 ? -3.336 13.641 -0.887 1 98 173 ASP B C 1
ATOM 3065 O O . ASP B 1 173 ? -2.857 14.203 -1.873 1 98 173 ASP B O 1
ATOM 3069 N N . SER B 1 174 ? -2.691 12.72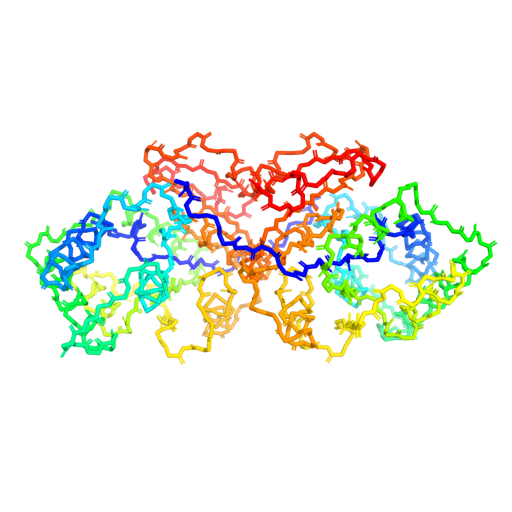7 -0.242 1 97.31 174 SER B N 1
ATOM 3070 C CA . SER B 1 174 ? -1.283 12.477 -0.534 1 97.31 174 SER B CA 1
ATOM 3071 C C . SER B 1 174 ? -1.088 11.125 -1.205 1 97.31 174 SER B C 1
ATOM 3073 O O . SER B 1 174 ? -1.899 10.211 -1.026 1 97.31 174 SER B O 1
ATOM 3075 N N . ARG B 1 175 ? 0.015 11.023 -1.986 1 97.06 175 ARG B N 1
ATOM 3076 C CA . ARG B 1 175 ? 0.405 9.773 -2.623 1 97.06 175 ARG B CA 1
ATOM 3077 C C . ARG B 1 175 ? 0.606 8.672 -1.588 1 97.06 175 ARG B C 1
ATOM 3079 O O . ARG B 1 175 ? 0.069 7.57 -1.731 1 97.06 175 ARG B O 1
ATOM 3086 N N . ASN B 1 176 ? 1.339 8.945 -0.517 1 97.56 176 ASN B N 1
ATOM 3087 C CA . ASN B 1 176 ? 1.603 7.973 0.536 1 97.56 176 ASN B CA 1
ATOM 3088 C C . ASN B 1 176 ? 0.318 7.547 1.239 1 97.56 176 ASN B C 1
ATOM 3090 O O . ASN B 1 176 ? 0.16 6.375 1.596 1 97.56 176 ASN B O 1
ATOM 3094 N N . GLY B 1 177 ? -0.542 8.438 1.402 1 98.44 177 GLY B N 1
ATOM 3095 C CA . GLY B 1 177 ? -1.833 8.102 1.979 1 98.44 177 GLY B CA 1
ATOM 3096 C C . GLY B 1 177 ? -2.67 7.203 1.088 1 98.44 177 GLY B C 1
ATOM 3097 O O . GLY B 1 177 ? -3.291 6.254 1.563 1 98.44 177 GLY B O 1
ATOM 3098 N N . MET B 1 178 ? -2.711 7.566 -0.196 1 98.69 178 MET B N 1
ATOM 3099 C CA . MET B 1 178 ? -3.438 6.742 -1.156 1 98.69 178 MET B CA 1
ATOM 3100 C C . MET B 1 178 ? -2.914 5.309 -1.148 1 98.69 178 MET B C 1
ATOM 3102 O O . MET B 1 178 ? -3.697 4.355 -1.122 1 98.69 178 MET B O 1
ATOM 3106 N N . ILE B 1 179 ? -1.613 5.191 -1.116 1 98.62 17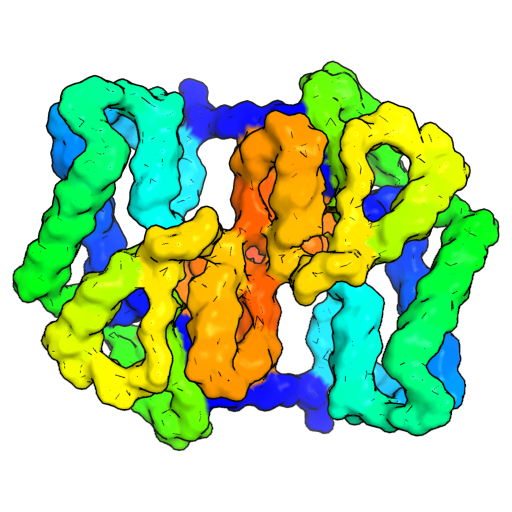9 ILE B N 1
ATOM 3107 C CA . ILE B 1 179 ? -0.988 3.871 -1.099 1 98.62 179 ILE B CA 1
ATOM 3108 C C . ILE B 1 179 ? -1.406 3.119 0.162 1 98.62 179 ILE B C 1
ATOM 3110 O O . ILE B 1 179 ? -1.746 1.935 0.102 1 98.62 179 ILE B O 1
ATOM 3114 N N . ALA B 1 180 ? -1.399 3.785 1.284 1 98.81 180 ALA B N 1
ATOM 3115 C CA . ALA B 1 180 ? -1.781 3.166 2.551 1 98.81 180 ALA B CA 1
ATOM 3116 C C . ALA B 1 180 ? -3.213 2.643 2.494 1 98.81 180 ALA B C 1
ATOM 3118 O O . ALA B 1 180 ? -3.492 1.527 2.941 1 98.81 180 ALA B O 1
ATOM 3119 N N . CYS B 1 181 ? -4.102 3.412 1.938 1 98.5 181 CYS B N 1
ATOM 3120 C CA . CYS B 1 181 ? -5.508 3.041 1.828 1 98.5 181 CYS B CA 1
ATOM 3121 C C . CYS B 1 181 ? -5.68 1.828 0.922 1 98.5 181 CYS B C 1
ATOM 3123 O O . CYS B 1 181 ? -6.406 0.893 1.264 1 98.5 181 CYS B O 1
ATOM 3125 N N . LYS B 1 182 ? -5.023 1.879 -0.219 1 98.19 182 LYS B N 1
ATOM 3126 C CA . LYS B 1 182 ? -5.125 0.781 -1.176 1 98.19 182 LYS B CA 1
ATOM 3127 C C . LYS B 1 182 ? -4.48 -0.489 -0.628 1 98.19 182 LYS B C 1
ATOM 3129 O O . LYS B 1 182 ? -4.965 -1.595 -0.876 1 98.19 182 LYS B O 1
ATOM 3134 N N . ALA B 1 183 ? -3.439 -0.287 0.163 1 98.5 183 ALA B N 1
ATOM 3135 C CA . ALA B 1 183 ? -2.787 -1.42 0.812 1 98.5 183 ALA B CA 1
ATOM 3136 C C . ALA B 1 183 ? -3.686 -2.033 1.881 1 98.5 183 ALA B C 1
ATOM 3138 O O . ALA B 1 183 ? -3.504 -3.191 2.266 1 98.5 183 ALA B O 1
ATOM 3139 N N . ALA B 1 184 ? -4.613 -1.284 2.371 1 98.06 184 ALA B N 1
ATOM 3140 C CA . ALA B 1 184 ? -5.613 -1.767 3.322 1 98.06 184 ALA B CA 1
ATOM 3141 C C . ALA B 1 184 ? -6.809 -2.377 2.598 1 98.06 184 ALA B C 1
ATOM 3143 O O . ALA B 1 184 ? -7.766 -2.82 3.234 1 98.06 184 ALA B O 1
ATOM 3144 N N . ARG B 1 185 ? -6.801 -2.318 1.234 1 95.5 185 ARG B N 1
ATOM 3145 C CA . ARG B 1 185 ? -7.852 -2.838 0.365 1 95.5 185 ARG B CA 1
ATOM 3146 C C . ARG B 1 185 ? -9.117 -1.996 0.475 1 95.5 185 ARG B C 1
ATOM 3148 O O . ARG B 1 185 ? -10.234 -2.52 0.375 1 95.5 185 ARG B O 1
ATOM 3155 N N . MET B 1 186 ? -8.961 -0.752 0.721 1 97.38 186 MET B N 1
ATOM 3156 C CA . MET B 1 186 ? -10.094 0.168 0.788 1 97.38 186 MET B CA 1
ATOM 3157 C C . MET B 1 186 ? -10.328 0.838 -0.562 1 97.38 186 MET B C 1
ATOM 3159 O O . MET B 1 186 ? -9.398 0.985 -1.358 1 97.38 186 MET B O 1
ATOM 3163 N N . ARG B 1 187 ? -11.617 1.182 -0.841 1 96.75 187 ARG B N 1
ATOM 3164 C CA . ARG B 1 187 ? -11.891 2.158 -1.892 1 96.75 187 ARG B CA 1
ATOM 3165 C C . ARG B 1 187 ? -11.203 3.486 -1.598 1 96.75 187 ARG B C 1
ATOM 3167 O O . ARG B 1 187 ? -11.188 3.943 -0.453 1 96.75 187 ARG B O 1
ATOM 3174 N N . SER B 1 188 ? -10.648 4.145 -2.613 1 98.38 188 SER B N 1
ATOM 3175 C CA . SER B 1 188 ? -9.828 5.328 -2.381 1 98.38 188 SER B CA 1
ATOM 3176 C C . SER B 1 188 ? -10.352 6.523 -3.174 1 98.38 188 SER B C 1
ATOM 3178 O O . SER B 1 188 ? -10.469 6.457 -4.398 1 98.38 188 SER B O 1
ATOM 3180 N N . ILE B 1 189 ? -10.664 7.602 -2.48 1 98.88 189 ILE B N 1
ATOM 3181 C CA . ILE B 1 189 ? -10.93 8.914 -3.057 1 98.88 189 ILE B CA 1
ATOM 3182 C C . ILE B 1 189 ? -9.781 9.867 -2.727 1 98.88 189 ILE B C 1
ATOM 3184 O O . ILE B 1 189 ? -9.453 10.07 -1.557 1 98.88 189 ILE B O 1
ATOM 3188 N N . VAL B 1 190 ? -9.242 10.43 -3.771 1 98.81 190 VAL B N 1
ATOM 3189 C CA . VAL B 1 190 ? -8.117 11.328 -3.521 1 98.81 190 VAL B CA 1
ATOM 3190 C C . VAL B 1 190 ? -8.508 12.758 -3.859 1 98.81 190 VAL B C 1
ATOM 3192 O O . VAL B 1 190 ? -9.266 13 -4.801 1 98.81 190 VAL B O 1
ATOM 3195 N N . VAL B 1 191 ? -8.023 13.656 -3.045 1 98.75 191 VAL B N 1
ATOM 3196 C CA . VAL B 1 191 ? -8.148 15.094 -3.225 1 98.75 191 VAL B CA 1
ATOM 3197 C C . VAL B 1 191 ? -6.762 15.734 -3.27 1 98.75 191 VAL B C 1
ATOM 3199 O O . VAL B 1 191 ? -6.371 16.453 -2.348 1 98.75 191 VAL B O 1
ATOM 3202 N N . PRO B 1 192 ? -6.066 15.539 -4.391 1 97.88 192 PRO B N 1
ATOM 3203 C CA . PRO B 1 192 ? -4.688 16.031 -4.453 1 97.88 192 PRO B CA 1
ATOM 3204 C C . PRO B 1 192 ? -4.594 17.547 -4.402 1 97.88 192 PRO B C 1
ATOM 3206 O O . PRO B 1 192 ? -5.523 18.25 -4.828 1 97.88 192 PRO B O 1
ATOM 3209 N N . ALA B 1 193 ? -3.447 18 -3.859 1 95.69 193 ALA B N 1
ATOM 3210 C CA . ALA B 1 193 ? -3.143 19.422 -4.035 1 95.69 193 ALA B CA 1
ATOM 3211 C C . ALA B 1 193 ? -3.141 19.797 -5.512 1 95.69 193 ALA B C 1
ATOM 3213 O O . ALA B 1 193 ? -2.801 18.984 -6.371 1 95.69 193 ALA B O 1
ATOM 3214 N N . ALA B 1 194 ? -3.457 21.047 -5.789 1 95.5 194 ALA B N 1
ATOM 3215 C CA . ALA B 1 194 ? -3.602 21.516 -7.16 1 95.5 194 ALA B CA 1
ATOM 3216 C C . ALA B 1 194 ? -2.334 21.25 -7.969 1 95.5 194 ALA B C 1
ATOM 3218 O O . ALA B 1 194 ? -2.406 20.828 -9.125 1 95.5 194 ALA B O 1
ATOM 3219 N N . GLU B 1 195 ? -1.191 21.422 -7.344 1 93.56 195 GLU B N 1
ATOM 3220 C CA . GLU B 1 195 ? 0.089 21.312 -8.031 1 93.56 195 GLU B CA 1
ATOM 3221 C C . GLU B 1 195 ? 0.386 19.859 -8.422 1 93.56 195 GLU B C 1
ATOM 3223 O O . GLU B 1 195 ? 1.205 19.609 -9.305 1 93.56 195 GLU B O 1
ATOM 3228 N N . GLN B 1 196 ? -0.294 18.953 -7.793 1 94.94 196 GLN B N 1
ATOM 3229 C CA . GLN B 1 196 ? -0.025 17.531 -8.055 1 94.94 196 GLN B CA 1
ATOM 3230 C C . GLN B 1 196 ? -1.226 16.859 -8.703 1 94.94 196 GLN B C 1
ATOM 3232 O O . GLN B 1 196 ? -1.217 15.641 -8.922 1 94.94 196 GLN B O 1
ATOM 3237 N N . PHE B 1 197 ? -2.205 17.594 -9.062 1 97.31 197 PHE B N 1
ATOM 3238 C CA . PHE B 1 197 ? -3.494 17.062 -9.477 1 97.31 197 PHE B CA 1
ATOM 3239 C C . PHE B 1 197 ? -3.338 16.172 -10.711 1 97.31 197 PHE B C 1
ATOM 3241 O O . PHE B 1 197 ? -4.055 15.18 -10.867 1 97.31 197 PHE B O 1
ATOM 3248 N N . ASN B 1 198 ? -2.35 16.453 -11.539 1 97.12 198 ASN B N 1
ATOM 3249 C CA . ASN B 1 198 ? -2.25 15.758 -12.812 1 97.12 198 ASN B CA 1
ATOM 3250 C C . ASN B 1 198 ? -1.187 14.664 -12.766 1 97.12 198 ASN B C 1
ATOM 3252 O O . ASN B 1 198 ? -0.838 14.086 -13.797 1 97.12 198 ASN B O 1
ATOM 3256 N N . ASP B 1 199 ? -0.685 14.438 -11.609 1 96.56 199 ASP B N 1
ATOM 3257 C CA . ASP B 1 199 ? 0.313 13.383 -11.484 1 96.56 199 ASP B CA 1
ATOM 3258 C C . ASP B 1 199 ? -0.271 12.023 -11.883 1 96.56 199 ASP B C 1
ATOM 3260 O O . ASP B 1 199 ? -1.42 11.719 -11.562 1 96.56 199 ASP B O 1
ATOM 3264 N N . LYS B 1 200 ? 0.522 11.117 -12.508 1 96.56 200 LYS B N 1
ATOM 3265 C CA . LYS B 1 200 ? 0.071 9.836 -13.055 1 96.56 200 LYS B CA 1
ATOM 3266 C C . LYS B 1 200 ? -0.229 8.836 -11.945 1 96.56 200 LYS B C 1
ATOM 3268 O O . LYS B 1 200 ? -0.969 7.875 -12.156 1 96.56 200 LYS B O 1
ATOM 3273 N N . CYS B 1 201 ? 0.361 9.062 -10.773 1 96.56 201 CYS B N 1
ATOM 3274 C CA . CYS B 1 201 ? 0.22 8.094 -9.688 1 96.56 201 CYS B CA 1
ATOM 3275 C C . CYS B 1 201 ? -1.235 7.973 -9.25 1 96.56 201 CYS B C 1
ATOM 3277 O O . CYS B 1 201 ? -1.646 6.938 -8.727 1 96.56 201 CYS B O 1
ATOM 3279 N N . TRP B 1 202 ? -2.076 8.992 -9.531 1 98.31 202 TRP B N 1
ATOM 3280 C CA . TRP B 1 202 ? -3.449 9.031 -9.039 1 98.31 202 TRP B CA 1
ATOM 3281 C C . TRP B 1 202 ? -4.324 8.031 -9.797 1 98.31 202 TRP B C 1
ATOM 3283 O O . TRP B 1 202 ? -5.469 7.789 -9.406 1 98.31 202 TRP B O 1
ATOM 3293 N N . GLY B 1 203 ? -3.789 7.414 -10.875 1 97.69 203 GLY B N 1
ATOM 3294 C CA . GLY B 1 203 ? -4.52 6.379 -11.594 1 97.69 203 GLY B CA 1
ATOM 3295 C C . GLY B 1 203 ? -4.871 5.184 -10.727 1 97.69 203 GLY B C 1
ATOM 3296 O O . GLY B 1 203 ? -5.711 4.367 -11.102 1 97.69 203 GLY B O 1
ATOM 3297 N N . LEU B 1 204 ? -4.258 5.098 -9.578 1 97.38 204 LEU B N 1
ATOM 3298 C CA . LEU B 1 204 ? -4.512 4.016 -8.633 1 97.38 204 LEU B CA 1
ATOM 3299 C C . LEU B 1 204 ? -5.812 4.254 -7.871 1 97.38 204 LEU B C 1
ATOM 3301 O O . LEU B 1 204 ? -6.438 3.307 -7.391 1 97.38 204 LEU B O 1
ATOM 3305 N N . ALA B 1 205 ? -6.215 5.508 -7.703 1 98.19 205 ALA B N 1
ATOM 3306 C CA . ALA B 1 205 ? -7.402 5.867 -6.926 1 98.19 205 ALA B CA 1
ATOM 3307 C C . ALA B 1 205 ? -8.68 5.453 -7.656 1 98.19 205 ALA B C 1
ATOM 3309 O O . ALA B 1 205 ? -8.688 5.316 -8.883 1 98.19 205 ALA B O 1
ATOM 3310 N N . ASP B 1 206 ? -9.727 5.262 -6.953 1 97.06 206 ASP B N 1
ATOM 3311 C CA . ASP B 1 206 ? -11.031 4.98 -7.551 1 97.06 206 ASP B CA 1
ATOM 3312 C C . ASP B 1 206 ? -11.703 6.266 -8.031 1 97.06 206 ASP B C 1
ATOM 3314 O O . ASP B 1 206 ? -12.422 6.258 -9.031 1 97.06 206 ASP B O 1
ATOM 3318 N N . VAL B 1 207 ? -11.469 7.328 -7.266 1 98.44 207 VAL B N 1
ATOM 3319 C CA . VAL B 1 207 ? -12.047 8.633 -7.578 1 98.44 207 VAL B CA 1
ATOM 3320 C C . VAL B 1 207 ? -11.023 9.727 -7.297 1 98.44 207 VAL B C 1
ATOM 3322 O O . VAL B 1 207 ? -10.281 9.656 -6.316 1 98.44 207 VAL B O 1
ATOM 3325 N N . LYS B 1 208 ? -10.938 10.656 -8.125 1 98.69 208 LYS B N 1
ATOM 3326 C CA . LYS B 1 208 ? -10.141 11.859 -7.918 1 98.69 208 LYS B CA 1
ATOM 3327 C C . LYS B 1 208 ? -11 13.117 -8.055 1 98.69 208 LYS B C 1
ATOM 3329 O O . LYS B 1 208 ? -11.688 13.297 -9.062 1 98.69 208 LYS B O 1
ATOM 3334 N N . ILE B 1 209 ? -11.023 13.938 -7.031 1 98.69 209 ILE B N 1
ATOM 3335 C CA . ILE B 1 209 ? -11.773 15.188 -7.07 1 98.69 209 ILE B CA 1
ATOM 3336 C C . ILE B 1 209 ? -10.875 16.344 -6.645 1 98.69 209 ILE B C 1
ATOM 3338 O O . ILE B 1 209 ? -9.836 16.141 -6.02 1 98.69 209 ILE B O 1
ATOM 3342 N N . ALA B 1 210 ? -11.281 17.594 -6.922 1 98.12 210 ALA B N 1
ATOM 3343 C CA . ALA B 1 210 ? -10.438 18.75 -6.688 1 98.12 210 ALA B CA 1
ATOM 3344 C C . ALA B 1 210 ? -10.664 19.328 -5.289 1 98.12 210 ALA B C 1
ATOM 3346 O O . ALA B 1 210 ? -9.82 20.062 -4.77 1 98.12 210 ALA B O 1
ATOM 3347 N N . SER B 1 211 ? -11.828 18.984 -4.789 1 98.19 211 SER B N 1
ATOM 3348 C CA . SER B 1 211 ? -12.234 19.484 -3.484 1 98.19 211 SER B CA 1
ATOM 3349 C C . SER B 1 211 ? -13.32 18.609 -2.863 1 98.19 211 SER B C 1
ATOM 3351 O O . SER B 1 211 ? -14.094 17.969 -3.576 1 98.19 211 SER B O 1
ATOM 3353 N N . LEU B 1 212 ? -13.344 18.609 -1.536 1 98.69 212 LEU B N 1
ATOM 3354 C CA . LEU B 1 212 ? -14.391 17.859 -0.852 1 98.69 212 LEU B CA 1
ATOM 3355 C C . LEU B 1 212 ? -15.766 18.453 -1.158 1 98.69 212 LEU B C 1
ATOM 3357 O O . LEU B 1 212 ? -16.797 17.797 -0.925 1 98.69 212 LEU B O 1
ATOM 3361 N N . ASN B 1 213 ? -15.789 19.625 -1.752 1 98.56 213 ASN B N 1
ATOM 3362 C CA . ASN B 1 213 ? -17.047 20.219 -2.209 1 98.56 213 ASN B CA 1
ATOM 3363 C C . ASN B 1 213 ? -17.703 19.359 -3.291 1 98.56 213 ASN B C 1
ATOM 3365 O O . ASN B 1 213 ? -18.922 19.406 -3.467 1 98.56 213 ASN B O 1
ATOM 3369 N N . GLU B 1 214 ? -16.891 18.594 -3.951 1 98.5 214 GLU B N 1
ATOM 3370 C CA . GLU B 1 214 ? -17.359 17.859 -5.121 1 98.5 214 GLU B CA 1
ATOM 3371 C C . GLU B 1 214 ? -17.828 16.453 -4.742 1 98.5 214 GLU B C 1
ATOM 3373 O O . GLU B 1 214 ? -18.344 15.719 -5.582 1 98.5 214 GLU B O 1
ATOM 3378 N N . LEU B 1 215 ? -17.672 16.109 -3.461 1 98.75 215 LEU B N 1
ATOM 3379 C CA . LEU B 1 215 ? -17.938 14.742 -3.039 1 98.75 215 LEU B CA 1
ATOM 3380 C C . LEU B 1 215 ? -19.422 14.406 -3.203 1 98.75 215 LEU B C 1
ATOM 3382 O O . LEU B 1 215 ? -20.281 15.18 -2.795 1 98.75 215 LEU B O 1
ATOM 3386 N N . THR B 1 216 ? -19.703 13.297 -3.863 1 98.75 216 THR B N 1
ATOM 3387 C CA . THR B 1 216 ? -21.078 12.852 -4.074 1 98.75 216 THR B CA 1
ATOM 3388 C C . THR B 1 216 ? -21.297 11.453 -3.496 1 98.75 216 THR B C 1
ATOM 3390 O O . THR B 1 216 ? -20.328 10.742 -3.205 1 98.75 216 THR B O 1
ATOM 3393 N N . LYS B 1 217 ? -22.562 11.078 -3.383 1 98.31 217 LYS B N 1
ATOM 3394 C CA . LYS B 1 217 ? -22.953 9.75 -2.92 1 98.31 217 LYS B CA 1
ATOM 3395 C C . LYS B 1 217 ? -22.359 8.664 -3.818 1 98.31 217 LYS B C 1
ATOM 3397 O O . LYS B 1 217 ? -21.828 7.668 -3.33 1 98.31 217 LYS B O 1
ATOM 3402 N N . SER B 1 218 ? -22.438 8.906 -5.102 1 97.44 218 SER B N 1
ATOM 3403 C CA . SER B 1 218 ? -21.953 7.91 -6.059 1 97.44 218 SER B CA 1
ATOM 3404 C C . SER B 1 218 ? -20.453 7.691 -5.922 1 97.44 218 SER B C 1
ATOM 3406 O O . SER B 1 218 ? -19.969 6.566 -6.043 1 97.44 218 SER B O 1
ATOM 3408 N N . GLN B 1 219 ? -19.703 8.727 -5.652 1 97.62 219 GLN B N 1
ATOM 3409 C CA . GLN B 1 219 ? -18.266 8.617 -5.48 1 97.62 219 GLN B CA 1
ATOM 3410 C C . GLN B 1 219 ? -17.922 7.848 -4.211 1 97.62 219 GLN B C 1
ATOM 3412 O O . GLN B 1 219 ? -16.984 7.035 -4.203 1 97.62 219 GLN B O 1
ATOM 3417 N N . LEU B 1 220 ? -18.703 8.062 -3.174 1 97.94 220 LEU B N 1
ATOM 3418 C CA . LEU B 1 220 ? -18.469 7.41 -1.889 1 97.94 220 LEU B CA 1
ATOM 3419 C C . LEU B 1 220 ? -18.797 5.922 -1.965 1 97.94 220 LEU B C 1
ATOM 3421 O O . LEU B 1 220 ? -18.016 5.086 -1.501 1 97.94 220 LEU B O 1
ATOM 3425 N N . LEU B 1 221 ? -19.891 5.547 -2.67 1 95.44 221 LEU B N 1
ATOM 3426 C CA . LEU B 1 221 ? -20.453 4.207 -2.545 1 95.44 221 LEU B CA 1
ATOM 3427 C C . LEU B 1 221 ? -20.078 3.342 -3.744 1 95.44 221 LEU B C 1
ATOM 3429 O O . LEU B 1 221 ? -20.188 2.115 -3.689 1 95.44 221 LEU B O 1
ATOM 3433 N N . GLY B 1 222 ? -19.531 3.965 -4.852 1 89 222 GLY B N 1
ATOM 3434 C CA . GLY B 1 222 ? -19.203 3.219 -6.055 1 89 222 GLY B CA 1
ATOM 3435 C C . GLY B 1 222 ? -20.406 2.939 -6.938 1 89 222 GLY B C 1
ATOM 3436 O O . GLY B 1 222 ? -20.25 2.391 -8.031 1 89 222 GLY B O 1
#

Sequence (444 aa):
MSFKLPIEAAIFDMDGLLIDSEPFWAQAEHEVFAQLGVDLSLADSMPDTVGLRIDQVIELWYQVSPWQGVTQQEAKERMIARVVQLIEDKKPLLPGVEHALSLCQSLGLKIALASASPHFMLERVLELFNIRHYFSAVVSAADLAHSKPHPEVYLNAAKALNVAPINCVSLEDSRNGMIACKAARMRSIVVPAAEQFNDKCWGLADVKIASLNELTKSQLLGMSFKLPIEAAIFDMDGLLIDSEPFWAQAEHEVFAQLGVDLSLADSMPDTVGLRIDQVIELWYQVSPWQGVTQQEAKERMIARVVQLIEDKKPLLPGVEHALSLCQSLGLKIALASASPHFMLERVLELFNIRHYFSAVVSAADLAHSKPHPEVYLNAAKALNVAPINCVSLEDSRNGMIACKAARMRSIVVPAAEQFNDKCWGLADVKIASLNELTKSQLLG

Secondary structure (DSSP, 8-state):
---PPPP-EEEE--BTTTB--HHHHHHHHHHHHHHHT--GGGGGGSPP-TTS-HHHHHHHHHHHS---SS-HHHHHHHHHHHHHHHHHHH--BPTTHHHHHHHHHHTT-EEEEEESS-HHHHHHHHHHTT-GGG-SEEEE-TTSS--TTSTHHHHHHHHHHT--GGGEEEEESSHHHHHHHHHTT-EEEE---GGGTT-GGGGGSSEE-S-GGG--HHHHH-/---PPPP-EEEE--BTTTB--HHHHHHHHHHHHHHHT--GGGGGGSPP-TTS-HHHHHHHHHHHS---SS-HHHHHHHHHHHHHHHHHHH--BPTTHHHHHHHHHHTT-EEEEEESS-HHHHHHHHHHTT-GGG-SEEEE-TTSS--TTSTHHHHHHHHHHT--GGGEEEEESSHHHHHHHHHTT-EEEE---GGGTT-GGGGGSSEE-S-GGG--HHHHH-

Solvent-accessible surface area (backbone atoms only — not comparable to full-atom values): 23196 Å² total; per-residue (Å²): 125,68,56,64,70,65,58,51,30,38,38,32,36,40,78,48,51,41,27,62,43,57,67,42,50,52,48,26,48,51,56,54,36,54,74,42,65,37,65,68,84,48,56,84,28,48,77,91,56,64,55,44,28,65,65,58,51,49,50,56,46,40,73,77,34,64,63,69,97,62,54,71,66,54,52,46,52,52,33,52,52,47,29,53,51,50,42,70,72,63,58,46,68,35,72,24,44,66,56,41,52,50,50,40,51,75,70,66,33,47,30,27,35,31,34,40,54,47,56,69,57,52,54,48,53,27,55,74,68,72,50,48,87,65,43,79,36,78,32,46,18,59,84,46,97,52,39,43,22,30,25,56,35,54,49,50,34,26,55,68,67,72,42,61,40,63,24,24,26,32,41,27,32,31,71,30,39,46,35,9,36,47,20,38,48,24,46,36,35,34,33,35,53,81,93,52,57,81,48,53,43,60,43,60,43,77,40,78,47,84,41,42,66,69,64,46,70,62,73,65,57,105,124,68,57,63,71,65,58,50,31,40,37,33,37,40,77,47,51,40,28,61,42,56,66,43,50,52,48,27,49,50,57,53,36,54,76,45,64,36,63,69,84,48,58,84,25,48,76,90,56,65,54,44,27,65,67,59,52,49,49,55,47,40,73,77,35,66,65,68,96,62,56,72,67,54,53,46,52,52,32,52,53,47,30,53,52,49,43,72,73,64,59,46,67,34,70,25,41,65,56,42,54,50,51,39,50,75,70,66,33,47,30,28,35,32,34,40,53,48,57,69,58,52,53,48,53,28,55,76,67,71,51,50,86,65,43,77,37,79,33,46,18,60,84,46,97,53,38,42,22,31,24,55,34,54,48,50,34,26,54,68,68,72,44,62,40,63,25,25,27,32,40,26,30,32,70,31,38,45,34,10,35,47,20,40,48,24,47,36,36,34,34,35,52,79,94,52,58,81,49,52,44,59,43,60,42,78,39,78,45,84,41,42,68,69,64,45,70,61,73,65,57,104

Nearest PDB structures (foldseek):
  1te2-assembly1_A  TM=9.854E-01  e=3.043E-34  Escherichia coli K-12
  7ocs-assembly1_D  TM=8.940E-01  e=5.785E-17  Acinetobacter baumannii ATCC 19606 = CIP 70.34 = JCM 6841
  7ocs-assembly2_B  TM=9.031E-01  e=8.964E-17  Acinetobacter baumannii ATCC 19606 = CIP 70.34 = JCM 6841
  7ocs-assembly1_A  TM=9.012E-01  e=3.550E-16  Acinetobacter baumannii ATCC 19606 = CIP 70.34 = JCM 6841
  7ocs-assembly2_C  TM=9.041E-01  e=5.166E-16  Acinetobacter baumannii ATCC 19606 = CIP 70.34 = JCM 6841

Radius of gyration: 22.56 Å; Cα contacts (8 Å, |Δi|>4): 866; chains: 2; bounding box: 53×61×43 Å

Organism: Proteus mirabilis (strain HI4320) (NCBI:txid529507)

InterPro domains:
  IPR006439 HAD hydrolase, subfamily IA [PR00413] (7-18)
  IPR006439 HAD hydrolase, subfamily IA [PR00413] (104-117)
  IPR006439 HAD hydrolase, subfamily IA [PR00413] (135-151)
  IPR006439 HAD hydrolase, subfamily IA [PR00413] (153-173)
  IPR006439 HAD hydrolase, subfamily IA [TIGR01509] (82-191)
  IPR023198 Phosphoglycolate phosphatase-like, domain 2 [G3DSA:1.10.150.240] (20-91)
  IPR023214 HAD superfamily [G3DSA:3.40.50.1000] (10-200)
  IPR036412 HAD-like superfamily [SSF56784] (6-216)
  IPR051600 Beta-phosphoglucomutase-like [PTHR46193] (8-192)